Protein AF-0000000068388257 (afdb_homodimer)

Organism: Agrobacterium fabrum (strain C58 / ATCC 33970) (NCBI:txid176299)

InterPro domains:
  IPR000847 LysR, HTH, N-terminal domain [PF00126] (4-63)
  IPR000847 LysR, HTH, N-terminal domain [PR00039] (19-30)
  IPR000847 LysR, HTH, N-terminal domain [PR00039] (30-40)
  IPR000847 LysR, HTH, N-terminal domain [PR00039] (40-51)
  IPR000847 LysR, HTH, N-terminal domain [PS50931] (2-59)
  IPR005119 LysR, substrate-binding [PF03466] (89-275)
  IPR036388 Winged helix-like DNA-binding domain superfamily [G3DSA:1.10.10.10] (1-85)
  IPR036390 Winged helix DNA-binding domain superfamily [SSF46785] (3-82)
  IPR050176 LysR-type transcriptional regulator [PTHR30579] (1-276)

Nearest PDB structures (foldseek):
  7yhj-assembly2_D-2  TM=8.297E-01  e=7.506E-14  Escherichia coli
  7yhj-assembly1_C  TM=8.293E-01  e=6.221E-14  Escherichia coli
  3onm-assembly1_B  TM=8.425E-01  e=1.694E-13  Yersinia pseudotuberculosis IP 31758
  7yhj-assembly1_E  TM=8.072E-01  e=1.027E-13  Escherichia coli
  3onm-assembly1_A  TM=7.900E-01  e=5.843E-14  Yersinia pseudotuberculosis IP 31758

Foldseek 3Di:
DQDLVLLLLLLLCVLLFHLQLSQLLQVHGSVVNVVSVVVNCVVVVHRQWDDDVVTTDGDPVVVVCNVVSVVVQQVVLVVVPPDPDDAAEAEEEEEQQQCAPLVVSLVSLLCSLFHVRYHYHYHYHAQVVQVVCVVVPVHQKYKHKAQDDDDDFAFLDKWFKAKFAAPPADDDPPDAFAEQEADPPHPQVVQQVVQCVVVVGGHDHQHHDPGLVVSQVCRNVRSGMYIGTPRNNVPGDHCQVVRVHGGTDMITIGMDHDDPDPSSVSSVSSSSSSSSDPDD/DQDLVLLLLLQLCVLLFHLQLSQLLQVHGSVVNVVSVVVNCVVVVHRQWDDDVVTTDGDPVVVVCNVVSVVVQQVVLVVVPPDPDDAAEAEEEEEQQQCAPLVVSLVSLLCSLFHVRYHYHYHYHAQVVQVVCVVVPVHQKYKHKDQDDDDDFAFLDKWFKAKFAAPPADDDPPDAFAEQEADPPHPQVVQQVVQCVVVVGGHDHQHHDPGLVVSQVCRNVRSGMYIGTPRNNVPGDHCQVVRVHGGTDMITIGMDHDDPDPSSVSSVSSSSSSSSDPDD

Secondary structure (DSSP, 8-state):
---HHHHHHHHHHHHHT-HHHHHHHHTS-HHHHHHHHHHHHHHHTS--EEEETTEEEE-HHHHHHHHHHHHHHHHHHHHH--S-PPPPEEEEEEEHHHHGGGHHHHHHHHHHHS-TT-EEEEEEE-HHHHHHHHHTTS-SEEEEEE-S----SEEEEEE-EEEE--TT--PPTT--EEEEEE-TT-HHHHHHHHHHHHHT--EEEEEEESSHHHHHHHHHTT--EEEEEHHHHTTPPP-TTTTTPPPPPPEEEEEEE---SHHHHHHHHHHHHHHHS---/---HHHHHHHHHHHHHT-HHHHHHHHTS-HHHHHHHHHHHHHHHTS--EEEETTEEEE-HHHHHHHHHHHHHHHHHHHHH--S-PPPPEEEEEEEHHHHGGGHHHHHHHHHHHS-TT-EEEEEEE-HHHHHHHHHTTS-SEEEEEE-S----SEEEEEE-EEEE--TT--PPTT--EEEEEE-TT-HHHHHHHHHHHHHT--EEEEEEESSHHHHHHHHHTT--EEEEEHHHHTTPPP-TTTTTPPPPPPEEEEEEE---SHHHHHHHHHHHHHHHS---

Sequence (560 aa):
MIDLESVRLFILSVELGSLTRAAEAAGTVQPVVSQKLKMLEQRLGRRLIDRSPRHLRLTEDGQVFLPKARELLAKHEDALNFSDEPPLHFALAASDHAIGSRLSAAIRAMRASLPANAVIDVTLGFSRQVKESFASGLADAAIIRRNGGGSDGEVLRTDRLGWRVAPDWRPRANSAVPLVSLGPGCGVRDIAISELGKAGVVWRDAFTAGSCSALLEGVHAGAGIAALGDISARGLPDRGAELGLPPLPPSDIVLLSRARTPSHASAIRALVAAVSGAGDMIDLESVRLFILSVELGSLTRAAEAAGTVQPVVSQKLKMLEQRLGRRLIDRSPRHLRLTEDGQVFLPKARELLAKHEDALNFSDEPPLHFALAASDHAIGSRLSAAIRAMRASLPANAVIDVTLGFSRQVKESFASGLADAAIIRRNGGGSDGEVLRTDRLGWRVAPDWRPRANSAVPLVSLGPGCGVRDIAISELGKAGVVWRDAFTAGSCSALLEGVHAGAGIAALGDISARGLPDRGAELGLPPLPPSDIVLLSRARTPSHASAIRALVAAVSGAGD

pLDDT: mean 88.06, std 9.91, range [41.78, 98.44]

Radius of gyration: 25.5 Å; Cα contacts (8 Å, |Δi|>4): 1156; chains: 2; bounding box: 53×80×62 Å

Solvent-accessible surface area (backbone atoms only — not comparable to full-atom values): 28982 Å² total; per-residue (Å²): 131,85,56,64,66,34,46,49,48,50,52,38,20,60,69,60,45,27,56,56,41,24,10,49,22,67,73,53,50,41,70,59,48,54,48,36,43,50,51,48,24,60,74,67,72,43,63,38,66,42,78,47,100,86,47,64,37,69,30,76,55,20,60,62,42,48,64,51,45,54,49,50,53,39,50,53,45,53,67,64,52,76,61,93,62,72,60,53,74,44,29,39,24,26,7,41,72,41,40,39,73,34,46,35,45,23,49,31,32,24,55,70,46,35,64,75,62,30,27,42,35,40,40,68,42,44,35,69,57,25,51,47,37,35,74,71,64,69,25,42,28,23,36,25,54,42,82,64,86,79,77,79,56,45,78,51,44,79,38,51,36,29,34,30,51,24,91,85,57,72,84,63,81,96,48,60,44,35,32,31,32,56,51,94,85,32,66,61,45,51,50,49,53,49,42,31,52,77,68,66,50,59,64,40,73,22,30,33,18,67,41,57,70,53,34,50,32,39,23,66,44,53,53,28,37,26,70,38,27,60,54,47,36,79,75,54,58,68,43,26,71,85,69,70,45,68,83,54,70,64,29,34,29,28,36,39,74,60,64,86,43,72,56,45,41,29,22,50,32,15,31,47,40,37,59,44,47,81,73,132,133,85,56,65,66,35,46,50,48,50,51,38,20,60,70,62,43,27,57,58,41,24,11,49,22,69,73,52,50,41,70,58,46,52,49,37,42,50,52,48,23,60,75,68,72,43,63,37,65,41,77,47,100,86,47,64,37,70,30,75,56,20,60,62,42,48,64,51,46,54,48,51,53,40,50,52,47,53,66,65,53,76,61,92,63,74,61,53,74,45,30,38,25,26,7,41,74,42,39,40,73,35,45,33,44,23,50,30,30,24,55,69,47,35,62,73,63,29,26,42,34,40,41,69,41,43,35,69,56,25,51,49,37,36,74,71,63,72,24,44,30,25,36,25,54,42,82,62,88,80,77,80,56,45,77,50,44,79,37,52,34,29,34,30,50,23,91,85,58,72,84,62,83,97,49,61,43,35,31,30,32,54,52,92,84,32,64,61,45,51,51,49,53,51,42,31,54,78,69,68,49,58,64,39,72,22,30,32,18,67,41,59,70,53,33,49,31,38,23,64,45,54,52,29,37,26,70,38,28,59,53,46,36,80,77,53,57,68,44,24,72,84,69,70,44,68,82,53,69,64,29,34,28,29,37,41,75,59,64,86,43,71,56,45,40,29,22,49,33,15,31,49,37,37,60,42,48,81,73,131

Structure (mmCI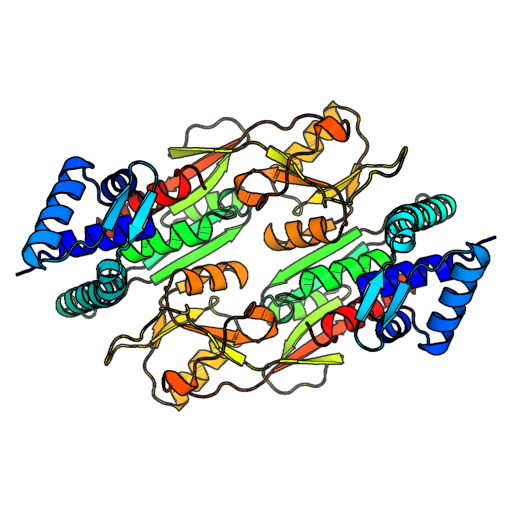F, N/CA/C/O backbone):
data_AF-0000000068388257-model_v1
#
loop_
_entity.id
_entity.type
_entity.pdbx_description
1 polymer 'HTH-type transcriptional regulator TtuA'
#
loop_
_atom_site.group_PDB
_atom_site.id
_atom_site.type_symbol
_atom_site.label_atom_id
_atom_site.label_alt_id
_atom_site.label_comp_id
_atom_site.label_asym_id
_atom_site.label_entity_id
_atom_site.label_seq_id
_atom_site.pdbx_PDB_ins_code
_atom_site.Cartn_x
_atom_site.Cartn_y
_atom_site.Cartn_z
_atom_site.occupancy
_atom_site.B_iso_or_equiv
_atom_site.auth_seq_id
_atom_site.auth_comp_id
_atom_site.auth_asym_id
_atom_site.auth_atom_id
_atom_site.pdbx_PDB_model_num
ATOM 1 N N . MET A 1 1 ? -2.934 44.312 5.086 1 72.25 1 MET A N 1
ATOM 2 C CA . MET A 1 1 ? -2.209 43.125 5.516 1 72.25 1 MET A CA 1
ATOM 3 C C . MET A 1 1 ? -3.088 41.906 5.406 1 72.25 1 MET A C 1
ATOM 5 O O . MET A 1 1 ? -4.309 41.969 5.547 1 72.25 1 MET A O 1
ATOM 9 N N . ILE A 1 2 ? -2.492 40.812 4.98 1 75.44 2 ILE A N 1
ATOM 10 C CA . ILE A 1 2 ? -3.357 39.656 4.809 1 75.44 2 ILE A CA 1
ATOM 11 C C . ILE A 1 2 ? -3.516 38.938 6.141 1 75.44 2 ILE A C 1
ATOM 13 O O . ILE A 1 2 ? -2.615 38.969 6.98 1 75.44 2 ILE A O 1
ATOM 17 N N . ASP A 1 3 ? -4.754 38.469 6.395 1 84.94 3 ASP A N 1
ATOM 18 C CA . ASP A 1 3 ? -5.137 37.688 7.57 1 84.94 3 ASP A CA 1
ATOM 19 C C . ASP A 1 3 ? -4.695 36.25 7.43 1 84.94 3 ASP A C 1
ATOM 21 O O . ASP A 1 3 ? -5.082 35.562 6.477 1 84.94 3 ASP A O 1
ATOM 25 N N . LEU A 1 4 ? -3.932 35.812 8.453 1 85.38 4 LEU A N 1
ATOM 26 C CA . LEU A 1 4 ? -3.352 34.469 8.359 1 85.38 4 LEU A CA 1
ATOM 27 C C . LEU A 1 4 ? -4.434 33.406 8.43 1 85.38 4 LEU A C 1
ATOM 29 O O . LEU A 1 4 ? -4.285 32.312 7.859 1 85.38 4 LEU A O 1
ATOM 33 N N . GLU A 1 5 ? -5.43 33.688 9.148 1 87 5 GLU A N 1
ATOM 34 C CA . GLU A 1 5 ? -6.551 32.75 9.18 1 87 5 GLU A CA 1
ATOM 35 C C . GLU A 1 5 ? -7.152 32.562 7.793 1 87 5 GLU A C 1
ATOM 37 O O . GLU A 1 5 ? -7.547 31.453 7.434 1 87 5 GLU A O 1
ATOM 42 N N . SER A 1 6 ? -7.238 33.656 7.055 1 91.06 6 SER A N 1
ATOM 43 C CA . SER A 1 6 ? -7.727 33.562 5.684 1 91.06 6 SER A CA 1
ATOM 44 C C . SER A 1 6 ? -6.793 32.688 4.828 1 91.06 6 SER A C 1
ATOM 46 O O . SER A 1 6 ? -7.246 31.953 3.961 1 91.06 6 SER A O 1
ATOM 48 N N . VAL A 1 7 ? -5.559 32.844 5.105 1 89.5 7 VAL A N 1
ATOM 49 C CA . VAL A 1 7 ? -4.555 32.062 4.391 1 89.5 7 VAL A CA 1
ATOM 50 C C . VAL A 1 7 ? -4.715 30.578 4.727 1 89.5 7 VAL A C 1
ATOM 52 O O . VAL A 1 7 ? -4.68 29.719 3.836 1 89.5 7 VAL A O 1
ATOM 55 N N . ARG A 1 8 ? -4.883 30.297 5.957 1 87.56 8 ARG A N 1
ATOM 56 C CA . ARG A 1 8 ? -5.113 28.938 6.402 1 87.56 8 ARG A CA 1
ATOM 57 C C . ARG A 1 8 ? -6.371 28.359 5.766 1 87.56 8 ARG A C 1
ATOM 59 O O . ARG A 1 8 ? -6.367 27.219 5.297 1 87.56 8 ARG A O 1
ATOM 66 N N . LEU A 1 9 ? -7.402 29.094 5.754 1 90.12 9 LEU A N 1
ATOM 67 C CA . LEU A 1 9 ? -8.664 28.656 5.172 1 90.12 9 LEU A CA 1
ATOM 68 C C . LEU A 1 9 ? -8.523 28.438 3.67 1 90.12 9 LEU A C 1
ATOM 70 O O . LEU A 1 9 ? -9.125 27.516 3.115 1 90.12 9 LEU A O 1
ATOM 74 N N . PHE A 1 10 ? -7.773 29.188 3.018 1 91.75 10 PHE A N 1
ATOM 75 C CA . PHE A 1 10 ? -7.469 29 1.605 1 91.75 10 PHE A CA 1
ATOM 76 C C . PHE A 1 10 ? -6.801 27.656 1.371 1 91.75 10 PHE A C 1
ATOM 78 O O . PHE A 1 10 ? -7.262 26.859 0.544 1 91.75 10 PHE A O 1
ATOM 85 N N . ILE A 1 11 ? -5.82 27.375 2.172 1 85.88 11 ILE A N 1
ATOM 86 C CA . ILE A 1 11 ? -5.086 26.125 2.029 1 85.88 11 ILE A CA 1
ATOM 87 C C . ILE A 1 11 ? -6.023 24.953 2.293 1 85.88 11 ILE A C 1
ATOM 89 O O . ILE A 1 11 ? -6.055 23.984 1.518 1 85.88 11 ILE A O 1
ATOM 93 N N . LEU A 1 12 ? -6.777 25 3.361 1 86.12 12 LEU A N 1
ATOM 94 C CA . LEU A 1 12 ? -7.711 23.938 3.717 1 86.12 12 LEU A CA 1
ATOM 95 C C . LEU A 1 12 ? -8.734 23.719 2.605 1 86.12 12 LEU A C 1
ATOM 97 O O . LEU A 1 12 ? -9.078 22.578 2.289 1 86.12 12 LEU A O 1
ATOM 101 N N . SER A 1 13 ? -9.227 24.797 2.07 1 88 13 SER A N 1
ATOM 102 C CA . SER A 1 13 ? -10.195 24.703 0.989 1 88 13 SER A CA 1
ATOM 103 C C . SER A 1 13 ? -9.617 23.984 -0.223 1 88 13 SER A C 1
ATOM 105 O O . SER A 1 13 ? -10.289 23.172 -0.853 1 88 13 SER A O 1
ATOM 107 N N . VAL A 1 14 ? -8.438 24.25 -0.535 1 84.31 14 VAL A N 1
ATOM 108 C CA . VAL A 1 14 ? -7.762 23.641 -1.675 1 84.31 14 VAL A CA 1
ATOM 109 C C . VAL A 1 14 ? -7.52 22.156 -1.4 1 84.31 14 VAL A C 1
ATOM 111 O O . VAL A 1 14 ? -7.816 21.297 -2.242 1 84.31 14 VAL A O 1
ATOM 114 N N . GLU A 1 15 ? -7.027 21.906 -0.274 1 78.25 15 GLU A N 1
ATOM 115 C CA . GLU A 1 15 ? -6.668 20.547 0.076 1 78.25 15 GLU A CA 1
ATOM 116 C C . GLU A 1 15 ? -7.902 19.641 0.109 1 78.25 15 GLU A C 1
ATOM 118 O O . GLU A 1 15 ? -7.836 18.469 -0.284 1 78.25 15 GLU A O 1
ATOM 123 N N . LEU A 1 16 ? -8.992 20.25 0.536 1 79.25 16 LEU A N 1
ATOM 124 C CA . LEU A 1 16 ? -10.203 19.453 0.707 1 79.25 16 LEU A CA 1
ATOM 125 C C . LEU A 1 16 ? -11.117 19.594 -0.506 1 79.25 16 LEU A C 1
ATOM 127 O O . LEU A 1 16 ? -12.102 18.859 -0.633 1 79.25 16 LEU A O 1
ATOM 131 N N . GLY A 1 17 ? -10.773 20.5 -1.354 1 81.25 17 GLY A N 1
ATOM 132 C CA . GLY A 1 17 ? -11.5 20.703 -2.598 1 81.25 17 GLY A CA 1
ATOM 133 C C . GLY A 1 17 ? -12.914 21.219 -2.389 1 81.25 17 GLY A C 1
ATOM 134 O O . GLY A 1 17 ? -13.781 21.031 -3.244 1 81.25 17 GLY A O 1
ATOM 135 N N . SER A 1 18 ? -13.234 21.734 -1.207 1 85.62 18 SER A N 1
ATOM 136 C CA . SER A 1 18 ? -14.586 22.156 -0.843 1 85.62 18 SER A CA 1
ATOM 137 C C . SER A 1 18 ? -14.562 23.219 0.251 1 85.62 18 SER A C 1
ATOM 139 O O . SER A 1 18 ? -13.883 23.047 1.266 1 85.62 18 SER A O 1
ATOM 141 N N . LEU A 1 19 ? -15.352 24.344 -0.009 1 88.5 19 LEU A N 1
ATOM 142 C CA . LEU A 1 19 ? -15.453 25.375 1.021 1 88.5 19 LEU A CA 1
ATOM 143 C C . LEU A 1 19 ? -16.203 24.859 2.236 1 88.5 19 LEU A C 1
ATOM 145 O O . LEU A 1 19 ? -15.891 25.203 3.373 1 88.5 19 LEU A O 1
ATOM 149 N N . THR A 1 20 ? -17.141 24.016 1.947 1 85.62 20 THR A N 1
ATOM 150 C CA . THR A 1 20 ? -17.938 23.438 3.027 1 85.62 20 THR A CA 1
ATOM 151 C C . THR A 1 20 ? -17.094 22.531 3.902 1 85.62 20 THR A C 1
ATOM 153 O O . THR A 1 20 ? -17.125 22.625 5.129 1 85.62 20 THR A O 1
ATOM 156 N N . ARG A 1 21 ? -16.344 21.797 3.312 1 83.25 21 ARG A N 1
ATOM 157 C CA . ARG A 1 21 ? -15.484 20.891 4.062 1 83.25 21 ARG A CA 1
ATOM 158 C C . ARG A 1 21 ? -14.391 21.641 4.797 1 83.25 21 ARG A C 1
ATOM 160 O O . ARG A 1 21 ? -14 21.266 5.906 1 83.25 21 ARG A O 1
ATOM 167 N N . ALA A 1 22 ? -13.891 22.609 4.148 1 86.19 22 ALA A N 1
ATOM 168 C CA . ALA A 1 22 ? -12.906 23.469 4.812 1 86.19 22 ALA A CA 1
ATOM 169 C C . ALA A 1 22 ? -13.5 24.109 6.066 1 86.19 22 ALA A C 1
ATOM 171 O O . ALA A 1 22 ? -12.828 24.203 7.098 1 86.19 22 ALA A O 1
ATOM 172 N N . ALA A 1 23 ? -14.703 24.547 5.98 1 88.69 23 ALA A N 1
ATOM 173 C CA . ALA A 1 23 ? -15.383 25.141 7.125 1 88.69 23 ALA A CA 1
ATOM 174 C C . ALA A 1 23 ? -15.523 24.141 8.266 1 88.69 23 ALA A C 1
ATOM 176 O O . ALA A 1 23 ? -15.219 24.453 9.422 1 88.69 23 ALA A O 1
ATOM 177 N N . GLU A 1 24 ? -15.906 22.984 7.879 1 81.62 24 GLU A N 1
ATOM 178 C CA . GLU A 1 24 ? -16.031 21.922 8.867 1 81.62 24 GLU A CA 1
ATOM 179 C C . GLU A 1 24 ? -14.695 21.641 9.555 1 81.62 24 GLU A C 1
ATOM 181 O O . GLU A 1 24 ? -14.625 21.578 10.781 1 81.62 24 GLU A O 1
ATOM 186 N N . ALA A 1 25 ? -13.727 21.594 8.758 1 79.44 25 ALA A N 1
ATOM 187 C CA . ALA A 1 25 ? -12.391 21.297 9.273 1 79.44 25 ALA A CA 1
ATOM 188 C C . ALA A 1 25 ? -11.898 22.422 10.18 1 79.44 25 ALA A C 1
ATOM 190 O O . ALA A 1 25 ? -11.188 22.172 11.164 1 79.44 25 ALA A O 1
ATOM 191 N N . ALA A 1 26 ? -12.281 23.594 9.867 1 83.62 26 ALA A N 1
ATOM 192 C CA . ALA A 1 26 ? -11.82 24.766 10.609 1 83.62 26 ALA A CA 1
ATOM 193 C C . ALA A 1 26 ? -12.75 25.062 11.781 1 83.62 26 ALA A C 1
ATOM 195 O O . ALA A 1 26 ? -12.508 26 12.547 1 83.62 26 ALA A O 1
ATOM 196 N N . GLY A 1 27 ? -13.742 24.281 11.906 1 80.5 27 GLY A N 1
ATOM 197 C CA . GLY A 1 27 ? -14.68 24.5 12.992 1 80.5 27 GLY A CA 1
ATOM 198 C C . GLY A 1 27 ? -15.531 25.734 12.805 1 80.5 27 GLY A C 1
ATOM 199 O O . GLY A 1 27 ? -15.805 26.469 13.766 1 80.5 27 GLY A O 1
ATOM 200 N N . THR A 1 28 ? -15.836 26.062 11.609 1 88.81 28 THR A N 1
ATOM 201 C CA . THR A 1 28 ? -16.672 27.219 11.273 1 88.81 28 THR A CA 1
ATOM 202 C C . THR A 1 28 ? -17.672 26.859 10.188 1 88.81 28 THR A C 1
ATOM 204 O O . THR A 1 28 ? -18 25.688 9.992 1 88.81 28 THR A O 1
ATOM 207 N N . VAL A 1 29 ? -18.422 27.859 9.609 1 90.19 29 VAL A N 1
ATOM 208 C CA . VAL A 1 29 ? -19.453 27.609 8.609 1 90.19 29 VAL A CA 1
ATOM 209 C C . VAL A 1 29 ? -19.016 28.188 7.266 1 90.19 29 VAL A C 1
ATOM 211 O O . VAL A 1 29 ? -18.172 29.094 7.215 1 90.19 29 VAL A O 1
ATOM 214 N N . GLN A 1 30 ? -19.594 27.625 6.242 1 91 30 GLN A N 1
ATOM 215 C CA . GLN A 1 30 ? -19.172 27.891 4.867 1 91 30 GLN A CA 1
ATOM 216 C C . GLN A 1 30 ? -19.25 29.375 4.539 1 91 30 GLN A C 1
ATOM 218 O O . GLN A 1 30 ? -18.328 29.922 3.922 1 91 30 GLN A O 1
ATOM 223 N N . PRO A 1 31 ? -20.234 30.156 5.012 1 92.31 31 PRO A N 1
ATOM 224 C CA . PRO A 1 31 ? -20.266 31.578 4.668 1 92.31 31 PRO A CA 1
ATOM 225 C C . PRO A 1 31 ? -19.062 32.344 5.238 1 92.31 31 PRO A C 1
ATOM 227 O O . PRO A 1 31 ? -18.578 33.281 4.609 1 92.31 31 PRO A O 1
ATOM 230 N N . VAL A 1 32 ? -18.656 31.922 6.375 1 91.38 32 VAL A N 1
ATOM 231 C CA . VAL A 1 32 ? -17.5 32.562 7.004 1 91.38 32 VAL A CA 1
ATOM 232 C C . VAL A 1 32 ? -16.25 32.312 6.176 1 91.38 32 VAL A C 1
ATOM 234 O O . VAL A 1 32 ? -15.477 33.219 5.91 1 91.38 32 VAL A O 1
ATOM 237 N N . VAL A 1 33 ? -16.094 31.062 5.719 1 92.62 33 VAL A N 1
ATOM 238 C CA . VAL A 1 33 ? -14.938 30.703 4.887 1 92.62 33 VAL A CA 1
ATOM 239 C C . VAL A 1 33 ? -14.992 31.484 3.578 1 92.62 33 VAL A C 1
ATOM 241 O O . VAL A 1 33 ? -13.984 32.062 3.139 1 92.62 33 VAL A O 1
ATOM 244 N N . SER A 1 34 ? -16.141 31.484 2.975 1 93.12 34 SER A N 1
ATOM 245 C CA . SER A 1 34 ? -16.328 32.188 1.714 1 93.12 34 SER A CA 1
ATOM 246 C C . SER A 1 34 ? -15.984 33.688 1.852 1 93.12 34 SER A C 1
ATOM 248 O O . SER A 1 34 ? -15.289 34.25 0.999 1 93.12 34 SER A O 1
ATOM 250 N N . GLN A 1 35 ? -16.422 34.25 2.887 1 93.5 35 GLN A N 1
ATOM 251 C CA . GLN A 1 35 ? -16.172 35.688 3.129 1 93.5 35 GLN A CA 1
ATOM 252 C C . GLN A 1 35 ? -14.68 35.938 3.342 1 93.5 35 GLN A C 1
ATOM 254 O O . GLN A 1 35 ? -14.133 36.906 2.801 1 93.5 35 GLN A O 1
ATOM 259 N N . LYS A 1 36 ? -14.086 35.156 4.121 1 93.44 36 LYS A N 1
ATOM 260 C CA . LYS A 1 36 ? -12.656 35.281 4.402 1 93.44 36 LYS A CA 1
ATOM 261 C C . LYS A 1 36 ? -11.828 35.156 3.131 1 93.44 36 LYS A C 1
ATOM 263 O O . LYS A 1 36 ? -10.852 35.875 2.936 1 93.44 36 LYS A O 1
ATOM 268 N N . LEU A 1 37 ? -12.234 34.25 2.32 1 93.5 37 LEU A N 1
ATOM 269 C CA . LEU A 1 37 ? -11.523 34.031 1.064 1 93.5 37 LEU A CA 1
ATOM 270 C C . LEU A 1 37 ? -11.711 35.219 0.127 1 93.5 37 LEU A C 1
ATOM 272 O O . LEU A 1 37 ? -10.773 35.625 -0.563 1 93.5 37 LEU A O 1
ATOM 276 N N . LYS A 1 38 ? -12.891 35.688 0.094 1 93.12 38 LYS A N 1
ATOM 277 C CA . LYS A 1 38 ? -13.156 36.875 -0.711 1 93.12 38 LYS A CA 1
ATOM 278 C C . LYS A 1 38 ? -12.305 38.062 -0.252 1 93.12 38 LYS A C 1
ATOM 280 O O . LYS A 1 38 ? -11.75 38.781 -1.076 1 93.12 38 LYS A O 1
ATOM 285 N N . MET A 1 39 ? -12.281 38.25 0.975 1 92.31 39 MET A N 1
ATOM 286 C CA . MET A 1 39 ? -11.477 39.312 1.537 1 92.31 39 MET A CA 1
ATOM 287 C C . MET A 1 39 ? -10 39.125 1.212 1 92.31 39 MET A C 1
ATOM 289 O O . MET A 1 39 ? -9.297 40.094 0.908 1 92.31 39 MET A O 1
ATOM 293 N N . LEU A 1 40 ? -9.547 37.875 1.294 1 93.88 40 LEU A N 1
ATOM 294 C CA . LEU A 1 40 ? -8.164 37.562 0.947 1 93.88 40 LEU A CA 1
ATOM 295 C C . LEU A 1 40 ? -7.875 37.938 -0.504 1 93.88 40 LEU A C 1
ATOM 297 O O . LEU A 1 40 ? -6.867 38.594 -0.795 1 93.88 40 LEU A O 1
ATOM 301 N N . GLU A 1 41 ? -8.781 37.562 -1.366 1 94.44 41 GLU A N 1
ATOM 302 C CA . GLU A 1 41 ? -8.625 37.844 -2.787 1 94.44 41 GLU A CA 1
ATOM 303 C C . GLU A 1 41 ? -8.656 39.344 -3.049 1 94.44 41 GLU A C 1
ATOM 305 O O . GLU A 1 41 ? -7.891 39.844 -3.867 1 94.44 41 GLU A O 1
ATOM 310 N N . GLN A 1 42 ? -9.508 40.062 -2.379 1 93 42 GLN A N 1
ATOM 311 C CA . GLN A 1 42 ? -9.609 41.5 -2.508 1 93 42 GLN A CA 1
ATOM 312 C C . GLN A 1 42 ? -8.312 42.188 -2.082 1 93 42 GLN A C 1
ATOM 314 O O . GLN A 1 42 ? -7.828 43.094 -2.758 1 93 42 GLN A O 1
ATOM 319 N N . ARG A 1 43 ? -7.781 41.75 -1.047 1 91.19 43 ARG A N 1
ATOM 320 C CA . ARG A 1 43 ? -6.547 42.344 -0.535 1 91.19 43 ARG A CA 1
ATOM 321 C C . ARG A 1 43 ? -5.383 42.062 -1.482 1 91.19 43 ARG A C 1
ATOM 323 O O . ARG A 1 43 ? -4.5 42.906 -1.643 1 91.19 43 ARG A O 1
ATOM 330 N N . LEU A 1 44 ? -5.434 40.875 -2.043 1 92.31 44 LEU A N 1
ATOM 331 C CA . LEU A 1 44 ? -4.367 40.5 -2.959 1 92.31 44 LEU A CA 1
ATOM 332 C C . LEU A 1 44 ? -4.594 41.094 -4.344 1 92.31 44 LEU A C 1
ATOM 334 O O . LEU A 1 44 ? -3.666 41.156 -5.152 1 92.31 44 LEU A O 1
ATOM 338 N N . GLY A 1 45 ? -5.789 41.5 -4.617 1 93.31 45 GLY A N 1
ATOM 339 C CA . GLY A 1 45 ? -6.16 42 -5.93 1 93.31 45 GLY A CA 1
ATOM 340 C C . GLY A 1 45 ? -6.176 40.938 -7 1 93.31 45 GLY A C 1
ATOM 341 O O . GLY A 1 45 ? -5.945 41.219 -8.18 1 93.31 45 GLY A O 1
ATOM 342 N N . ARG A 1 46 ? -6.254 39.719 -6.52 1 93.56 46 ARG A N 1
ATOM 343 C CA . ARG A 1 46 ? -6.242 38.562 -7.41 1 93.56 46 ARG A CA 1
ATOM 344 C C . ARG A 1 46 ? -7.305 37.531 -7.008 1 93.56 46 ARG A C 1
ATOM 346 O O . ARG A 1 46 ? -7.605 37.375 -5.824 1 93.56 46 ARG A O 1
ATOM 353 N N . ARG A 1 47 ? -7.852 36.906 -7.973 1 93.38 47 ARG A N 1
ATOM 354 C CA . ARG A 1 47 ? -8.695 35.75 -7.699 1 93.38 47 ARG A CA 1
ATOM 355 C C . ARG A 1 47 ? -7.855 34.469 -7.539 1 93.38 47 ARG A C 1
ATOM 357 O O . ARG A 1 47 ? -6.977 34.219 -8.359 1 93.38 47 ARG A O 1
ATOM 364 N N . LEU A 1 48 ? -8.086 33.812 -6.422 1 94.44 48 LEU A N 1
ATOM 365 C CA . LEU A 1 48 ? -7.273 32.625 -6.133 1 94.44 48 LEU A CA 1
ATOM 366 C C . LEU A 1 48 ? -8.016 31.344 -6.492 1 94.44 48 LEU A C 1
ATOM 368 O O . LEU A 1 48 ? -7.398 30.344 -6.863 1 94.44 48 LEU A O 1
ATOM 372 N N . ILE A 1 49 ? -9.336 31.375 -6.352 1 92.88 49 ILE A N 1
ATOM 373 C CA . ILE A 1 49 ? -10.164 30.188 -6.562 1 92.88 49 ILE A CA 1
ATOM 374 C C . ILE A 1 49 ? -11.266 30.5 -7.566 1 92.88 49 ILE A C 1
ATOM 376 O O . ILE A 1 49 ? -11.859 31.578 -7.531 1 92.88 49 ILE A O 1
ATOM 380 N N . ASP A 1 50 ? -11.32 29.562 -8.562 1 87.31 50 ASP A N 1
ATOM 381 C CA . ASP A 1 50 ? -12.477 29.594 -9.453 1 87.31 50 ASP A CA 1
ATOM 382 C C . ASP A 1 50 ? -13.609 28.719 -8.914 1 87.31 50 ASP A C 1
ATOM 384 O O . ASP A 1 50 ? -13.422 27.531 -8.68 1 87.31 50 ASP A O 1
ATOM 388 N N . ARG A 1 51 ? -14.617 29.375 -8.516 1 70.19 51 ARG A N 1
ATOM 389 C CA . ARG A 1 51 ? -15.719 28.688 -7.848 1 70.19 51 ARG A CA 1
ATOM 390 C C . ARG A 1 51 ? -16.781 28.266 -8.852 1 70.19 51 ARG A C 1
ATOM 392 O O . ARG A 1 51 ? -17.484 29.094 -9.43 1 70.19 51 ARG A O 1
ATOM 399 N N . SER A 1 52 ? -16.406 27.375 -9.641 1 62.19 52 SER A N 1
ATOM 400 C CA . SER A 1 52 ? -17.578 26.812 -10.32 1 62.19 52 SER A CA 1
ATOM 401 C C . SER A 1 52 ? -18.375 25.891 -9.406 1 62.19 52 SER A C 1
ATOM 403 O O . SER A 1 52 ? -17.828 25.344 -8.438 1 62.19 52 SER A O 1
ATOM 405 N N . PRO A 1 53 ? -19.812 25.953 -9.391 1 55.53 53 PRO A N 1
ATOM 406 C CA . PRO A 1 53 ? -20.688 25.172 -8.5 1 55.53 53 PRO A CA 1
ATOM 407 C C . PRO A 1 53 ? -20.172 23.75 -8.281 1 55.53 53 PRO A C 1
ATOM 409 O O . PRO A 1 53 ? -20.406 23.156 -7.227 1 55.53 53 PRO A O 1
ATOM 412 N N . ARG A 1 54 ? -19.438 23.234 -9.227 1 56.22 54 ARG A N 1
ATOM 413 C CA . ARG A 1 54 ? -19.203 21.797 -9.148 1 56.22 54 ARG A CA 1
ATOM 414 C C . ARG A 1 54 ? -17.797 21.5 -8.633 1 56.22 54 ARG A C 1
ATOM 416 O O . ARG A 1 54 ? -17.547 20.438 -8.062 1 56.22 54 ARG A O 1
ATOM 423 N N . HIS A 1 55 ? -16.906 22.422 -8.812 1 68.81 55 HIS A N 1
ATOM 424 C CA . HIS A 1 55 ? -15.531 22.062 -8.453 1 68.81 55 HIS A CA 1
ATOM 425 C C . HIS A 1 55 ? -14.734 23.297 -8.055 1 68.81 55 HIS A C 1
ATOM 427 O O . HIS A 1 55 ? -14.898 24.375 -8.648 1 68.81 55 HIS A O 1
ATOM 433 N N . LEU A 1 56 ? -14.055 23.203 -6.781 1 82.88 56 LEU A N 1
ATOM 434 C CA . LEU A 1 56 ? -13.094 24.234 -6.383 1 82.88 56 LEU A CA 1
ATOM 435 C C . LEU A 1 56 ? -11.789 24.078 -7.152 1 82.88 56 LEU A C 1
ATOM 437 O O . LEU A 1 56 ? -11.133 23.031 -7.066 1 82.88 56 LEU A O 1
ATOM 441 N N . ARG A 1 57 ? -11.508 25.031 -8.102 1 84.75 57 ARG A N 1
ATOM 442 C CA . ARG A 1 57 ? -10.281 25.016 -8.883 1 84.75 57 ARG A CA 1
ATOM 443 C C . ARG A 1 57 ? -9.445 26.266 -8.609 1 84.75 57 ARG A C 1
ATOM 445 O O . ARG A 1 57 ? -9.984 27.359 -8.484 1 84.75 57 ARG A O 1
ATOM 452 N N . LEU A 1 58 ? -8.125 25.938 -8.539 1 89.56 58 LEU A N 1
ATOM 453 C CA . LEU A 1 58 ? -7.219 27.078 -8.375 1 89.56 58 LEU A CA 1
ATOM 454 C C . LEU A 1 58 ? -7.113 27.875 -9.672 1 89.56 58 LEU A C 1
ATOM 456 O O . LEU A 1 58 ? -7.062 27.297 -10.758 1 89.56 58 LEU A O 1
ATOM 460 N N . THR A 1 59 ? -7.094 29.188 -9.609 1 91.56 59 THR A N 1
ATOM 461 C CA . THR A 1 59 ? -6.68 30.047 -10.719 1 91.56 59 THR A CA 1
ATOM 462 C C . THR A 1 59 ? -5.168 30 -10.898 1 91.56 59 THR A C 1
ATOM 464 O O . THR A 1 59 ? -4.465 29.328 -10.133 1 91.56 59 THR A O 1
ATOM 467 N N . GLU A 1 60 ? -4.742 30.609 -11.953 1 91.31 60 GLU A N 1
ATOM 468 C CA . GLU A 1 60 ? -3.297 30.734 -12.141 1 91.31 60 GLU A CA 1
ATOM 469 C C . GLU A 1 60 ? -2.643 31.406 -10.938 1 91.31 60 GLU A C 1
ATOM 471 O O . GLU A 1 60 ? -1.589 30.984 -10.469 1 91.31 60 GLU A O 1
ATOM 476 N N . ASP A 1 61 ? -3.303 32.438 -10.516 1 92.31 61 ASP A N 1
ATOM 477 C CA . ASP A 1 61 ? -2.795 33.125 -9.344 1 92.31 61 ASP A CA 1
ATOM 478 C C . ASP A 1 61 ? -2.863 32.25 -8.102 1 92.31 61 ASP A C 1
ATOM 480 O O . ASP A 1 61 ? -1.988 32.312 -7.234 1 92.31 61 ASP A O 1
ATOM 484 N N . GLY A 1 62 ? -3.939 31.5 -8.023 1 92.44 62 GLY A N 1
ATOM 485 C CA . GLY A 1 62 ? -4.055 30.562 -6.914 1 92.44 62 GLY A CA 1
ATOM 486 C C . GLY A 1 62 ? -2.932 29.547 -6.871 1 92.44 62 GLY A C 1
ATOM 487 O O . GLY A 1 62 ? -2.414 29.234 -5.797 1 92.44 62 GLY A O 1
ATOM 488 N N . GLN A 1 63 ? -2.523 29.141 -8.016 1 88.88 63 GLN A N 1
ATOM 489 C CA . GLN A 1 63 ? -1.432 28.172 -8.133 1 88.88 63 GLN A CA 1
ATOM 490 C C . GLN A 1 63 ? -0.113 28.781 -7.652 1 88.88 63 GLN A C 1
ATOM 492 O O . GLN A 1 63 ? 0.705 28.094 -7.039 1 88.88 63 GLN A O 1
ATOM 497 N N . VAL A 1 64 ? 0.036 30 -7.914 1 87.44 64 VAL A N 1
ATOM 498 C CA . VAL A 1 64 ? 1.249 30.719 -7.523 1 87.44 64 VAL A CA 1
ATOM 499 C C . VAL A 1 64 ? 1.215 31.016 -6.027 1 87.44 64 VAL A C 1
ATOM 501 O O . VAL A 1 64 ? 2.24 30.922 -5.348 1 87.44 64 VAL A O 1
ATOM 504 N N . PHE A 1 65 ? 0.057 31.312 -5.523 1 89.88 65 PHE A N 1
ATOM 505 C CA . PHE A 1 65 ? -0.081 31.766 -4.145 1 89.88 65 PHE A CA 1
ATOM 506 C C . PHE A 1 65 ? 0.005 30.578 -3.184 1 89.88 65 PHE A C 1
ATOM 508 O O . PHE A 1 65 ? 0.48 30.719 -2.055 1 89.88 65 PHE A O 1
ATOM 515 N N . LEU A 1 66 ? -0.421 29.438 -3.619 1 87.62 66 LEU A N 1
ATOM 516 C CA . LEU A 1 66 ? -0.566 28.297 -2.719 1 87.62 66 LEU A CA 1
ATOM 517 C C . LEU A 1 66 ? 0.763 27.969 -2.051 1 87.62 66 LEU A C 1
ATOM 519 O O . LEU A 1 66 ? 0.846 27.906 -0.822 1 87.62 66 LEU A O 1
ATOM 523 N N . PRO A 1 67 ? 1.858 27.828 -2.793 1 78.94 67 PRO A N 1
ATOM 524 C CA . PRO A 1 67 ? 3.127 27.547 -2.117 1 78.94 67 PRO A CA 1
ATOM 525 C C . PRO A 1 67 ? 3.57 28.688 -1.199 1 78.94 67 PRO A C 1
ATOM 527 O O . PRO A 1 67 ? 4.16 28.438 -0.144 1 78.94 67 PRO A O 1
ATOM 530 N N . LYS A 1 68 ? 3.295 29.844 -1.533 1 83.25 68 LYS A N 1
ATOM 531 C CA . LYS A 1 68 ? 3.645 30.984 -0.71 1 83.25 68 LYS A CA 1
ATOM 532 C C . LYS A 1 68 ? 2.82 31.016 0.575 1 83.25 68 LYS A C 1
ATOM 534 O O . LYS A 1 68 ? 3.33 31.391 1.636 1 83.25 68 LYS A O 1
ATOM 539 N N . ALA A 1 69 ? 1.567 30.734 0.379 1 85.88 69 ALA A N 1
ATOM 540 C CA . ALA A 1 69 ? 0.679 30.672 1.536 1 85.88 69 ALA A CA 1
ATOM 541 C C . ALA A 1 69 ? 1.176 29.641 2.555 1 85.88 69 ALA A C 1
ATOM 543 O O . ALA A 1 69 ? 1.206 29.922 3.756 1 85.88 69 ALA A O 1
ATOM 544 N N . ARG A 1 70 ? 1.552 28.562 2.053 1 78.88 70 ARG A N 1
ATOM 545 C CA . ARG A 1 70 ? 2.074 27.516 2.926 1 78.88 70 ARG A CA 1
ATOM 546 C C . ARG A 1 70 ? 3.328 27.984 3.656 1 78.88 70 ARG A C 1
ATOM 548 O O . ARG A 1 70 ? 3.477 27.766 4.859 1 78.88 70 ARG A O 1
ATOM 555 N N . GLU A 1 71 ? 4.16 28.656 2.957 1 74.81 71 GLU A N 1
ATOM 556 C CA . GLU A 1 71 ? 5.387 29.188 3.549 1 74.81 71 GLU A CA 1
ATOM 557 C C . GLU A 1 71 ? 5.07 30.234 4.613 1 74.81 71 GLU A C 1
ATOM 559 O O . GLU A 1 71 ? 5.707 30.25 5.672 1 74.81 71 GLU A O 1
ATOM 564 N N . LEU A 1 72 ? 4.184 31.047 4.266 1 79.56 72 LEU A N 1
ATOM 565 C CA . LEU A 1 72 ? 3.785 32.094 5.191 1 79.56 72 LEU A CA 1
ATOM 566 C C . LEU A 1 72 ? 3.283 31.516 6.504 1 79.56 72 LEU A C 1
ATOM 568 O O . LEU A 1 72 ? 3.672 31.969 7.582 1 79.56 72 LEU A O 1
ATOM 572 N N . LEU A 1 73 ? 2.469 30.531 6.434 1 79.69 73 LEU A N 1
ATOM 573 C CA . LEU A 1 73 ? 1.943 29.906 7.645 1 79.69 73 LEU A CA 1
ATOM 574 C C . LEU A 1 73 ? 3.055 29.219 8.43 1 79.69 73 LEU A C 1
ATOM 576 O O . LEU A 1 73 ? 3.07 29.266 9.664 1 79.69 73 LEU A O 1
ATOM 580 N N . ALA A 1 74 ? 3.936 28.688 7.742 1 72.25 74 ALA A N 1
ATOM 581 C CA . ALA A 1 74 ? 5.062 28.016 8.391 1 72.25 74 ALA A CA 1
ATOM 582 C C . ALA A 1 74 ? 5.918 29.016 9.164 1 72.25 74 ALA A C 1
ATOM 584 O O . ALA A 1 74 ? 6.324 28.75 10.297 1 72.25 74 ALA A O 1
ATOM 585 N N . LYS A 1 75 ? 6.176 30.094 8.547 1 73.44 75 LYS A N 1
ATOM 586 C CA . LYS A 1 75 ? 6.988 31.125 9.195 1 73.44 75 LYS A CA 1
ATOM 587 C C . LYS A 1 75 ? 6.273 31.703 10.406 1 73.44 75 LYS A C 1
ATOM 589 O O . LYS A 1 75 ? 6.91 32.031 11.414 1 73.44 75 LYS A O 1
ATOM 594 N N . HIS A 1 76 ? 5.07 31.938 10.242 1 72.12 76 HIS A N 1
ATOM 595 C CA . HIS A 1 76 ? 4.27 32.406 11.375 1 72.12 76 HIS A CA 1
ATOM 596 C C . HIS A 1 76 ? 4.371 31.438 12.547 1 72.12 76 HIS A C 1
ATOM 598 O O . HIS A 1 76 ? 4.551 31.859 13.695 1 72.12 76 HIS A O 1
ATOM 604 N N . GLU A 1 77 ? 4.23 30.219 12.281 1 68.31 77 GLU A N 1
ATOM 605 C CA . GLU A 1 77 ? 4.316 29.203 13.328 1 68.31 77 GLU A CA 1
ATOM 606 C C . GLU A 1 77 ? 5.703 29.188 13.961 1 68.31 77 GLU A C 1
ATOM 608 O O . GLU A 1 77 ? 5.832 29.031 15.18 1 68.31 77 GLU A O 1
ATOM 613 N N . ASP A 1 78 ? 6.672 29.312 13.133 1 66 78 ASP A N 1
ATOM 614 C CA . ASP A 1 78 ? 8.039 29.375 13.625 1 66 78 ASP A CA 1
ATOM 615 C C . ASP A 1 78 ? 8.227 30.562 14.586 1 66 78 ASP A C 1
ATOM 617 O O . ASP A 1 78 ? 8.938 30.438 15.578 1 66 78 ASP A O 1
ATOM 621 N N . ALA A 1 79 ? 7.621 31.578 14.211 1 66.44 79 ALA A N 1
ATOM 622 C CA . ALA A 1 79 ? 7.738 32.781 15.023 1 66.44 79 ALA A CA 1
ATOM 623 C C . ALA A 1 79 ? 7.074 32.594 16.375 1 66.44 79 ALA A C 1
ATOM 625 O O . ALA A 1 79 ? 7.469 33.25 17.359 1 66.44 79 ALA A O 1
ATOM 626 N N . LEU A 1 80 ? 6.102 31.812 16.375 1 61.31 80 LEU A N 1
ATOM 627 C CA . LEU A 1 80 ? 5.363 31.594 17.609 1 61.31 80 LEU A CA 1
ATOM 628 C C . LEU A 1 80 ? 6.066 30.547 18.484 1 61.31 80 LEU A C 1
ATOM 630 O O . LEU A 1 80 ? 5.73 30.391 19.656 1 61.31 80 LEU A O 1
ATOM 634 N N . ASN A 1 81 ? 6.805 29.828 17.797 1 55.66 81 ASN A N 1
ATOM 635 C CA . ASN A 1 81 ? 7.52 28.797 18.531 1 55.66 81 ASN A CA 1
ATOM 636 C C . ASN A 1 81 ? 8.68 29.375 19.328 1 55.66 81 ASN A C 1
ATOM 638 O O . ASN A 1 81 ? 9.766 29.594 18.797 1 55.66 81 ASN A O 1
ATOM 642 N N . PHE A 1 82 ? 8.242 30.203 20.375 1 53.22 82 PHE A N 1
ATOM 643 C CA . PHE A 1 82 ? 9.273 30.703 21.266 1 53.22 82 PHE A CA 1
ATOM 644 C C . PHE A 1 82 ? 9.953 29.562 22.016 1 53.22 82 PHE A C 1
ATOM 646 O O . PHE A 1 82 ? 11.039 29.734 22.562 1 53.22 82 PHE A O 1
ATOM 653 N N . SER A 1 83 ? 9.102 28.578 22.469 1 54.06 83 SER A N 1
ATOM 654 C CA . SER A 1 83 ? 9.523 27.578 23.453 1 54.06 83 SER A CA 1
ATOM 655 C C . SER A 1 83 ? 10.117 26.344 22.781 1 54.06 83 SER A C 1
ATOM 657 O O . SER A 1 83 ? 9.852 26.078 21.609 1 54.06 83 SER A O 1
ATOM 659 N N . ASP A 1 84 ? 11.164 25.797 23.406 1 59.47 84 ASP A N 1
ATOM 660 C CA . ASP A 1 84 ? 11.742 24.453 23.375 1 59.47 84 ASP A CA 1
ATOM 661 C C . ASP A 1 84 ? 10.648 23.391 23.438 1 59.47 84 ASP A C 1
ATOM 663 O O . ASP A 1 84 ? 10.898 22.266 23.859 1 59.47 84 ASP A O 1
ATOM 667 N N . GLU A 1 85 ? 9.344 23.922 23.281 1 64.06 85 GLU A N 1
ATOM 668 C CA . GLU A 1 85 ? 8.32 22.891 23.438 1 64.06 85 GLU A CA 1
ATOM 669 C C . GLU A 1 85 ? 8.43 21.828 22.344 1 64.06 85 GLU A C 1
ATOM 671 O O . GLU A 1 85 ? 8.719 22.156 21.188 1 64.06 85 GLU A O 1
ATOM 676 N N . PRO A 1 86 ? 8.328 20.656 22.859 1 76 86 PRO A N 1
ATOM 677 C CA . PRO A 1 86 ? 8.367 19.547 21.906 1 76 86 PRO A CA 1
ATOM 678 C C . PRO A 1 86 ? 7.262 19.625 20.859 1 76 86 PRO A C 1
ATOM 680 O O . PRO A 1 86 ? 6.191 20.188 21.125 1 76 86 PRO A O 1
ATOM 683 N N . PRO A 1 87 ? 7.605 19.328 19.688 1 84 87 PRO A N 1
ATOM 684 C CA . PRO A 1 87 ? 6.586 19.344 18.641 1 84 87 PRO A CA 1
ATOM 685 C C . PRO A 1 87 ? 5.344 18.531 19.016 1 84 87 PRO A C 1
ATOM 687 O O . PRO A 1 87 ? 5.43 17.578 19.797 1 84 87 PRO A O 1
ATOM 690 N N . LEU A 1 88 ? 4.219 19.062 18.578 1 86.69 88 LEU A N 1
ATOM 691 C CA . LEU A 1 88 ? 2.986 18.297 18.719 1 86.69 88 LEU A CA 1
ATOM 692 C C . LEU A 1 88 ? 3.066 16.984 17.969 1 86.69 88 LEU A C 1
ATOM 694 O O . LEU A 1 88 ? 3.539 16.938 16.828 1 86.69 88 LEU A O 1
ATOM 698 N N . HIS A 1 89 ? 2.688 15.93 18.688 1 91.25 89 HIS A N 1
ATOM 699 C CA . HIS A 1 89 ? 2.605 14.609 18.062 1 91.25 89 HIS A CA 1
ATOM 700 C C . HIS A 1 89 ? 1.153 14.18 17.891 1 91.25 89 HIS A C 1
ATOM 702 O O . HIS A 1 89 ? 0.368 14.219 18.828 1 91.25 89 HIS A O 1
ATOM 708 N N . PHE A 1 90 ? 0.834 13.898 16.688 1 94.38 90 PHE A N 1
ATOM 709 C CA . PHE A 1 90 ? -0.495 13.375 16.391 1 94.38 90 PHE A CA 1
ATOM 710 C C . PHE A 1 90 ? -0.408 11.961 15.828 1 94.38 90 PHE A C 1
ATOM 712 O O . PHE A 1 90 ? 0.13 11.75 14.734 1 94.38 90 PHE A O 1
ATOM 719 N N . ALA A 1 91 ? -0.957 10.992 16.516 1 95.44 91 ALA A N 1
ATOM 720 C CA . ALA A 1 91 ? -0.923 9.586 16.109 1 95.44 91 ALA A CA 1
ATOM 721 C C . ALA A 1 91 ? -2.275 9.148 15.555 1 95.44 91 ALA A C 1
ATOM 723 O O . ALA A 1 91 ? -3.279 9.164 16.266 1 95.44 91 ALA A O 1
ATOM 724 N N . LEU A 1 92 ? -2.256 8.766 14.273 1 96.69 92 LEU A N 1
ATOM 725 C CA . LEU A 1 92 ? -3.43 8.195 13.625 1 96.69 92 LEU A CA 1
ATOM 726 C C . LEU A 1 92 ? -3.258 6.695 13.414 1 96.69 92 LEU A C 1
ATOM 728 O O . LEU A 1 92 ? -2.312 6.262 12.75 1 96.69 92 LEU A O 1
ATOM 732 N N . ALA A 1 93 ? -4.102 5.906 13.992 1 97.19 93 ALA A N 1
ATOM 733 C CA . ALA A 1 93 ? -4.215 4.488 13.648 1 97.19 93 ALA A CA 1
ATOM 734 C C . ALA A 1 93 ? -5.418 4.238 12.742 1 97.19 93 ALA A C 1
ATOM 736 O O . ALA A 1 93 ? -6.52 4.727 13.008 1 97.19 93 ALA A O 1
ATOM 737 N N . ALA A 1 94 ? -5.203 3.496 11.695 1 96.88 94 ALA A N 1
ATOM 738 C CA . ALA A 1 94 ? -6.316 3.246 10.781 1 96.88 94 ALA A CA 1
ATOM 739 C C . ALA A 1 94 ? -6.324 1.793 10.312 1 96.88 94 ALA A C 1
ATOM 741 O O . ALA A 1 94 ? -5.266 1.206 10.07 1 96.88 94 ALA A O 1
ATOM 742 N N . SER A 1 95 ? -7.543 1.304 10.234 1 96.25 95 SER A N 1
ATOM 743 C CA . SER A 1 95 ? -7.703 0.01 9.578 1 96.25 95 SER A CA 1
ATOM 744 C C . SER A 1 95 ? -7.445 0.116 8.078 1 96.25 95 SER A C 1
ATOM 746 O O . SER A 1 95 ? -7.938 1.034 7.422 1 96.25 95 SER A O 1
ATOM 748 N N . ASP A 1 96 ? -6.73 -0.895 7.598 1 93.31 96 ASP A N 1
ATOM 749 C CA . ASP A 1 96 ? -6.414 -0.94 6.172 1 93.31 96 ASP A CA 1
ATOM 750 C C . ASP A 1 96 ? -7.688 -0.963 5.328 1 93.31 96 ASP A C 1
ATOM 752 O O . ASP A 1 96 ? -7.793 -0.244 4.332 1 93.31 96 ASP A O 1
ATOM 756 N N . HIS A 1 97 ? -8.586 -1.663 5.746 1 95.75 97 HIS A N 1
ATOM 757 C CA . HIS A 1 97 ? -9.852 -1.809 5.031 1 95.75 97 HIS A CA 1
ATOM 758 C C . HIS A 1 97 ? -10.734 -0.577 5.215 1 95.75 97 HIS A C 1
ATOM 760 O O . HIS A 1 97 ? -11.766 -0.444 4.551 1 95.75 97 HIS A O 1
ATOM 766 N N . ALA A 1 98 ? -10.359 0.36 6.059 1 95.75 98 ALA A N 1
ATOM 767 C CA . ALA A 1 98 ? -11.25 1.471 6.383 1 95.75 98 ALA A CA 1
ATOM 768 C C . ALA A 1 98 ? -10.75 2.773 5.766 1 95.75 98 ALA A C 1
ATOM 770 O O . ALA A 1 98 ? -11.547 3.664 5.453 1 95.75 98 ALA A O 1
ATOM 771 N N . ILE A 1 99 ? -9.461 2.9 5.664 1 93.44 99 ILE A N 1
ATOM 772 C CA . ILE A 1 99 ? -8.922 4.184 5.223 1 93.44 99 ILE A CA 1
ATOM 773 C C . ILE A 1 99 ? -8.742 4.172 3.707 1 93.44 99 ILE A C 1
ATOM 775 O O . ILE A 1 99 ? -9.102 5.137 3.025 1 93.44 99 ILE A O 1
ATOM 779 N N . GLY A 1 100 ? -8.117 3.092 3.207 1 88.25 100 GLY A N 1
ATOM 780 C CA . GLY A 1 100 ? -7.965 2.869 1.776 1 88.25 100 GLY A CA 1
ATOM 781 C C . GLY A 1 100 ? -7.406 4.07 1.041 1 88.25 100 GLY A C 1
ATOM 782 O O . GLY A 1 100 ? -6.371 4.617 1.431 1 88.25 100 GLY A O 1
ATOM 783 N N . SER A 1 101 ? -8.148 4.516 0.009 1 84.38 101 SER A N 1
ATOM 784 C CA . SER A 1 101 ? -7.715 5.566 -0.908 1 84.38 101 SER A CA 1
ATOM 785 C C . SER A 1 101 ? -7.84 6.945 -0.27 1 84.38 101 SER A C 1
ATOM 787 O O . SER A 1 101 ? -7.395 7.941 -0.84 1 84.38 101 SER A O 1
ATOM 789 N N . ARG A 1 102 ? -8.344 7.055 0.853 1 88.88 102 ARG A N 1
ATOM 790 C CA . ARG A 1 102 ? -8.562 8.336 1.516 1 88.88 102 ARG A CA 1
ATOM 791 C C . ARG A 1 102 ? -7.359 8.727 2.371 1 88.88 102 ARG A C 1
ATOM 793 O O . ARG A 1 102 ? -7.305 9.836 2.904 1 88.88 102 ARG A O 1
ATOM 800 N N . LEU A 1 103 ? -6.457 7.871 2.447 1 90 103 LEU A N 1
ATOM 801 C CA . LEU A 1 103 ? -5.332 8.086 3.35 1 90 103 LEU A CA 1
ATOM 802 C C . LEU A 1 103 ? -4.57 9.352 2.975 1 90 103 LEU A C 1
ATOM 804 O O . LEU A 1 103 ? -4.254 10.172 3.84 1 90 103 LEU A O 1
ATOM 808 N N . SER A 1 104 ? -4.332 9.57 1.771 1 85.44 104 SER A N 1
ATOM 809 C CA . SER A 1 104 ? -3.578 10.734 1.323 1 85.44 104 SER A CA 1
ATOM 810 C C . SER A 1 104 ? -4.309 12.031 1.666 1 85.44 104 SER A C 1
ATOM 812 O O . SER A 1 104 ? -3.707 12.961 2.203 1 85.44 104 SER A O 1
ATOM 814 N N .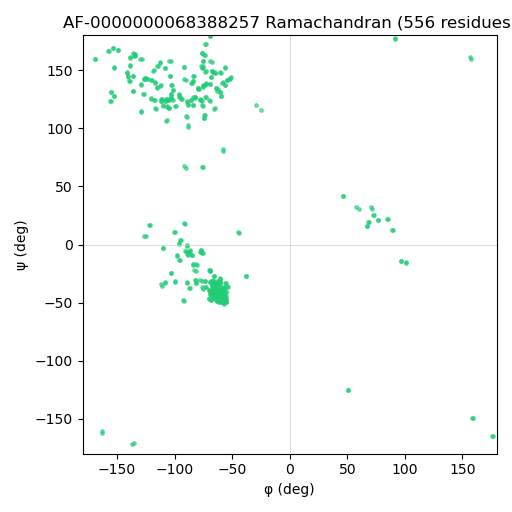 ALA A 1 105 ? -5.559 12.031 1.376 1 85.62 105 ALA A N 1
ATOM 815 C CA . ALA A 1 105 ? -6.367 13.211 1.676 1 85.62 105 ALA A CA 1
ATOM 816 C C . ALA A 1 105 ? -6.41 13.477 3.178 1 85.62 105 ALA A C 1
ATOM 818 O O . ALA A 1 105 ? -6.367 14.633 3.611 1 85.62 105 ALA A O 1
ATOM 819 N N . ALA A 1 106 ? -6.523 12.422 3.883 1 91.69 106 ALA A N 1
ATOM 820 C CA . ALA A 1 106 ? -6.547 12.539 5.34 1 91.69 106 ALA A CA 1
ATOM 821 C C . ALA A 1 106 ? -5.258 13.164 5.859 1 91.69 106 ALA A C 1
ATOM 823 O O . ALA A 1 106 ? -5.293 14.086 6.684 1 91.69 106 ALA A O 1
ATOM 824 N N . ILE A 1 107 ? -4.18 12.742 5.34 1 90.88 107 ILE A N 1
ATOM 825 C CA . ILE A 1 107 ? -2.875 13.227 5.773 1 90.88 107 ILE A CA 1
ATOM 826 C C . ILE A 1 107 ? -2.725 14.703 5.395 1 90.88 107 ILE A C 1
ATOM 828 O O . ILE A 1 107 ? -2.285 15.516 6.207 1 90.88 107 ILE A O 1
ATOM 832 N N . ARG A 1 108 ? -3.137 15.062 4.254 1 85.06 108 ARG A N 1
ATOM 833 C CA . ARG A 1 108 ? -3.045 16.438 3.781 1 85.06 108 ARG A CA 1
ATOM 834 C C . ARG A 1 108 ? -3.875 17.375 4.652 1 85.06 108 ARG A C 1
ATOM 836 O O . ARG A 1 108 ? -3.406 18.438 5.051 1 85.06 108 ARG A O 1
ATOM 843 N N . ALA A 1 109 ? -5.008 16.922 4.879 1 85.81 109 ALA A N 1
ATOM 844 C CA . ALA A 1 109 ? -5.918 17.734 5.676 1 85.81 109 ALA A CA 1
ATOM 845 C C . ALA A 1 109 ? -5.379 17.938 7.09 1 85.81 109 ALA A C 1
ATOM 847 O O . ALA A 1 109 ? -5.422 19.047 7.625 1 85.81 109 ALA A O 1
ATOM 848 N N . MET A 1 110 ? -4.891 16.859 7.68 1 90.31 110 MET A N 1
ATOM 849 C CA . MET A 1 110 ? -4.328 16.953 9.023 1 90.31 110 MET A CA 1
ATOM 850 C C . MET A 1 110 ? -3.109 17.859 9.039 1 90.31 110 MET A C 1
ATOM 852 O O . MET A 1 110 ? -2.977 18.719 9.922 1 90.31 110 MET A O 1
ATOM 856 N N . ARG A 1 111 ? -2.322 17.672 8.07 1 85.38 111 ARG A N 1
ATOM 857 C CA . ARG A 1 111 ? -1.111 18.484 7.996 1 85.38 111 ARG A CA 1
ATOM 858 C C . ARG A 1 111 ? -1.45 19.953 7.91 1 85.38 111 ARG A C 1
ATOM 860 O O . ARG A 1 111 ? -0.815 20.781 8.562 1 85.38 111 ARG A O 1
ATOM 867 N N . ALA A 1 112 ? -2.393 20.312 7.184 1 79.38 112 ALA A N 1
ATOM 868 C CA . ALA A 1 112 ? -2.795 21.703 6.977 1 79.38 112 ALA A CA 1
ATOM 869 C C . ALA A 1 112 ? -3.404 22.281 8.242 1 79.38 112 ALA A C 1
ATOM 871 O O . ALA A 1 112 ? -3.424 23.516 8.422 1 79.38 112 ALA A O 1
ATOM 872 N N . SER A 1 113 ? -3.879 21.453 9.07 1 82.75 113 SER A N 1
ATOM 873 C CA . SER A 1 113 ? -4.594 21.922 10.258 1 82.75 113 SER A CA 1
ATOM 874 C C . SER A 1 113 ? -3.67 21.984 11.469 1 82.75 113 SER A C 1
ATOM 876 O O . SER A 1 113 ? -4.02 22.578 12.484 1 82.75 113 SER A O 1
ATOM 878 N N . LEU A 1 114 ? -2.51 21.391 11.367 1 85 114 LEU A N 1
ATOM 879 C CA . LEU A 1 114 ? -1.586 21.297 12.492 1 85 114 LEU A CA 1
ATOM 880 C C . LEU A 1 114 ? -0.445 22.297 12.344 1 85 114 LEU A C 1
ATOM 882 O O . LEU A 1 114 ? -0.152 22.75 11.234 1 85 114 LEU A O 1
ATOM 886 N N . PRO A 1 115 ? 0.131 22.578 13.508 1 79.06 115 PRO A N 1
ATOM 887 C CA . PRO A 1 115 ? 1.343 23.391 13.398 1 79.06 115 PRO A CA 1
ATOM 888 C C . PRO A 1 115 ? 2.398 22.766 12.492 1 79.06 115 PRO A C 1
ATOM 890 O O . PRO A 1 115 ? 2.463 21.547 12.375 1 79.06 115 PRO A O 1
ATOM 893 N N . ALA A 1 116 ? 3.229 23.578 11.883 1 74 116 ALA A N 1
ATOM 894 C CA . ALA A 1 116 ? 4.203 23.141 10.891 1 74 116 ALA A CA 1
ATOM 895 C C . ALA A 1 116 ? 5.184 22.141 11.477 1 74 116 ALA A C 1
ATOM 897 O O . ALA A 1 116 ? 5.66 21.234 10.781 1 74 116 ALA A O 1
ATOM 898 N N . ASN A 1 117 ? 5.449 22.203 12.719 1 78.94 117 ASN A N 1
ATOM 899 C CA . ASN A 1 117 ? 6.453 21.344 13.328 1 78.94 117 ASN A CA 1
ATOM 900 C C . ASN A 1 117 ? 5.816 20.094 13.93 1 78.94 117 ASN A C 1
ATOM 902 O O . ASN A 1 117 ? 6.5 19.281 14.562 1 78.94 117 ASN A O 1
ATOM 906 N N . ALA A 1 118 ? 4.555 19.984 13.727 1 87.44 118 ALA A N 1
ATOM 907 C CA . ALA A 1 118 ? 3.881 18.812 14.258 1 87.44 118 ALA A CA 1
ATOM 908 C C . ALA A 1 118 ? 4.379 17.547 13.562 1 87.44 118 ALA A C 1
ATOM 910 O O . ALA A 1 118 ? 4.758 17.578 12.391 1 87.44 118 ALA A O 1
ATOM 911 N N . VAL A 1 119 ? 4.395 16.469 14.344 1 90.88 119 VAL A N 1
ATOM 912 C CA . VAL A 1 119 ? 4.738 15.156 13.805 1 90.88 119 VAL A CA 1
ATOM 913 C C . VAL A 1 119 ? 3.48 14.297 13.703 1 90.88 119 VAL A C 1
ATOM 915 O O . VAL A 1 119 ? 2.738 14.156 14.68 1 90.88 119 VAL A O 1
ATOM 918 N N . ILE A 1 120 ? 3.256 13.797 12.469 1 94.44 120 ILE A N 1
ATOM 919 C CA . ILE A 1 120 ? 2.131 12.898 12.258 1 94.44 120 ILE A CA 1
ATOM 920 C C . ILE A 1 120 ? 2.637 11.461 12.164 1 94.44 120 ILE A C 1
ATOM 922 O O . ILE A 1 120 ? 3.564 11.172 11.406 1 94.44 120 ILE A O 1
ATOM 926 N N . ASP A 1 121 ? 2.096 10.578 12.953 1 94.81 121 ASP A N 1
ATOM 927 C CA . ASP A 1 121 ? 2.363 9.141 12.914 1 94.81 121 ASP A CA 1
ATOM 928 C C . ASP A 1 121 ? 1.139 8.367 12.438 1 94.81 121 ASP A C 1
ATOM 930 O O . ASP A 1 121 ? 0.049 8.508 12.992 1 94.81 121 ASP A O 1
ATOM 934 N N . VAL A 1 122 ? 1.405 7.586 11.391 1 95.31 122 VAL A N 1
ATOM 935 C CA . VAL A 1 122 ? 0.292 6.797 10.875 1 95.31 122 VAL A CA 1
ATOM 936 C C . VAL A 1 122 ? 0.63 5.312 10.953 1 95.31 122 VAL A C 1
ATOM 938 O O . VAL A 1 122 ? 1.667 4.875 10.445 1 95.31 122 VAL A O 1
ATOM 941 N N . THR A 1 123 ? -0.211 4.586 11.562 1 92.81 123 THR A N 1
ATOM 942 C CA . THR A 1 123 ? -0.104 3.129 11.602 1 92.81 123 THR A CA 1
ATOM 943 C C . THR A 1 123 ? -1.346 2.48 10.992 1 92.81 123 THR A C 1
ATOM 945 O O . THR A 1 123 ? -2.465 2.945 11.211 1 92.81 123 THR A O 1
ATOM 948 N N . LEU A 1 124 ? -1.067 1.419 10.281 1 92.12 124 LEU A N 1
ATOM 949 C CA . LEU A 1 124 ? -2.154 0.669 9.656 1 92.12 124 LEU A CA 1
ATOM 950 C C . LEU A 1 124 ? -2.258 -0.73 10.25 1 92.12 124 LEU A C 1
ATOM 952 O O . LEU A 1 124 ? -1.265 -1.282 10.734 1 92.12 124 LEU A O 1
ATOM 956 N N . GLY A 1 125 ? -3.484 -1.327 10.211 1 92 125 GLY A N 1
ATOM 957 C CA . GLY A 1 125 ? -3.707 -2.678 10.703 1 92 125 GLY A CA 1
ATOM 958 C C . GLY A 1 125 ? -5.16 -3.102 10.641 1 92 125 GLY A C 1
ATOM 959 O O . GLY A 1 125 ? -5.973 -2.471 9.961 1 92 125 GLY A O 1
ATOM 960 N N . PHE A 1 126 ? -5.387 -4.195 11.398 1 94.25 126 PHE A N 1
ATOM 961 C CA . PHE A 1 126 ? -6.766 -4.656 11.516 1 94.25 126 PHE A CA 1
ATOM 962 C C . PHE A 1 126 ? -7.555 -3.766 12.469 1 94.25 126 PHE A C 1
ATOM 964 O O . PHE A 1 126 ? -6.996 -3.211 13.414 1 94.25 126 PHE A O 1
ATOM 971 N N . SER A 1 127 ? -8.82 -3.707 12.211 1 95.19 127 SER A N 1
ATOM 972 C CA . SER A 1 127 ? -9.68 -2.854 13.023 1 95.19 127 SER A CA 1
ATOM 973 C C . SER A 1 127 ? -9.547 -3.199 14.508 1 95.19 127 SER A C 1
ATOM 975 O O . SER A 1 127 ? -9.508 -2.309 15.359 1 95.19 127 SER A O 1
ATOM 977 N N . ARG A 1 128 ? -9.477 -4.457 14.812 1 92.81 128 ARG A N 1
ATOM 978 C CA . ARG A 1 128 ? -9.375 -4.867 16.203 1 92.81 128 ARG A CA 1
ATOM 979 C C . ARG A 1 128 ? -8.117 -4.301 16.859 1 92.81 128 ARG A C 1
ATOM 981 O O . ARG A 1 128 ? -8.164 -3.779 17.969 1 92.81 128 ARG A O 1
ATOM 988 N N . GLN A 1 129 ? -7.062 -4.41 16.141 1 93.62 129 GLN A N 1
ATOM 989 C CA . GLN A 1 129 ? -5.789 -3.896 16.625 1 93.62 129 GLN A CA 1
ATOM 990 C C . GLN A 1 129 ? -5.809 -2.375 16.734 1 93.62 129 GLN A C 1
ATOM 992 O O . GLN A 1 129 ? -5.277 -1.803 17.688 1 93.62 129 GLN A O 1
ATOM 997 N N . VAL A 1 130 ? -6.383 -1.759 15.766 1 96.12 130 VAL A N 1
ATOM 998 C CA . VAL A 1 130 ? -6.488 -0.305 15.711 1 96.12 130 VAL A CA 1
ATOM 999 C C . VAL A 1 130 ? -7.312 0.193 16.906 1 96.12 130 VAL A C 1
ATOM 1001 O O . VAL A 1 130 ? -6.922 1.148 17.578 1 96.12 130 VAL A O 1
ATOM 1004 N N . LYS A 1 131 ? -8.375 -0.484 17.156 1 94.5 131 LYS A N 1
ATOM 1005 C CA . LYS A 1 131 ? -9.203 -0.131 18.312 1 94.5 131 LYS A CA 1
ATOM 1006 C C . LYS A 1 131 ? -8.43 -0.261 19.609 1 94.5 131 LYS A C 1
ATOM 1008 O O . LYS A 1 131 ? -8.539 0.592 20.5 1 94.5 131 LYS A O 1
ATOM 1013 N N . GLU A 1 132 ? -7.691 -1.307 19.703 1 93.5 132 GLU A N 1
ATOM 1014 C CA . GLU A 1 132 ? -6.883 -1.545 20.891 1 93.5 132 GLU A CA 1
ATOM 1015 C C . GLU A 1 132 ? -5.824 -0.459 21.062 1 93.5 132 GLU A C 1
ATOM 1017 O O . GLU A 1 132 ? -5.566 -0.008 22.188 1 93.5 132 GLU A O 1
ATOM 1022 N N . SER A 1 133 ? -5.219 -0.089 19.938 1 93.44 133 SER A N 1
ATOM 1023 C CA . SER A 1 133 ? -4.227 0.979 19.984 1 93.44 133 SER A CA 1
ATOM 1024 C C . SER A 1 133 ? -4.832 2.279 20.5 1 93.44 133 SER A C 1
ATOM 1026 O O . SER A 1 133 ? -4.215 2.98 21.297 1 93.44 133 SER A O 1
ATOM 1028 N N . PHE A 1 134 ? -6 2.576 20.141 1 95.56 134 PHE A N 1
ATOM 1029 C CA . PHE A 1 134 ? -6.684 3.781 20.594 1 95.56 134 PHE A CA 1
ATOM 1030 C C . PHE A 1 134 ? -7.051 3.68 22.062 1 95.56 134 PHE A C 1
ATOM 1032 O O . PHE A 1 134 ? -6.805 4.609 22.828 1 95.56 134 PHE A O 1
ATOM 1039 N N . ALA A 1 135 ? -7.602 2.535 22.406 1 92.5 135 ALA A N 1
ATOM 1040 C CA . ALA A 1 135 ? -8.039 2.316 23.781 1 92.5 135 ALA A CA 1
ATOM 1041 C C . ALA A 1 135 ? -6.863 2.418 24.75 1 92.5 135 ALA A C 1
ATOM 1043 O O . ALA A 1 135 ? -7.02 2.898 25.875 1 92.5 135 ALA A O 1
ATOM 1044 N N . SER A 1 136 ? -5.73 2.049 24.312 1 92.12 136 SER A N 1
ATOM 1045 C CA . SER A 1 136 ? -4.539 2.039 25.156 1 92.12 136 SER A CA 1
ATOM 1046 C C . SER A 1 136 ? -3.848 3.398 25.156 1 92.12 136 SER A C 1
ATOM 1048 O O . SER A 1 136 ? -2.814 3.578 25.797 1 92.12 136 SER A O 1
ATOM 1050 N N . GLY A 1 137 ? -4.309 4.332 24.375 1 90.88 137 GLY A N 1
ATOM 1051 C CA . GLY A 1 137 ? -3.777 5.684 24.375 1 90.88 137 GLY A CA 1
ATOM 1052 C C . GLY A 1 137 ? -2.621 5.867 23.406 1 90.88 137 GLY A C 1
ATOM 1053 O O . GLY A 1 137 ? -1.948 6.898 23.422 1 90.88 137 GLY A O 1
ATOM 1054 N N . LEU A 1 138 ? -2.408 4.945 22.562 1 91.56 138 LEU A N 1
ATOM 1055 C CA . LEU A 1 138 ? -1.29 4.992 21.625 1 91.56 138 LEU A CA 1
ATOM 1056 C C . LEU A 1 138 ? -1.648 5.809 20.391 1 91.56 138 LEU A C 1
ATOM 1058 O O . LEU A 1 138 ? -0.767 6.199 19.625 1 91.56 138 LEU A O 1
ATOM 1062 N N . ALA A 1 139 ? -2.914 6.035 20.156 1 95.44 139 ALA A N 1
ATOM 1063 C CA . ALA A 1 139 ? -3.385 6.836 19.031 1 95.44 139 ALA A CA 1
ATOM 1064 C C . ALA A 1 139 ? -4.32 7.949 19.5 1 95.44 139 ALA A C 1
ATOM 1066 O O . ALA A 1 139 ? -5.125 7.746 20.422 1 95.44 139 ALA A O 1
ATOM 1067 N N . ASP A 1 140 ? -4.172 9.086 18.844 1 95.44 140 ASP A N 1
ATOM 1068 C CA . ASP A 1 140 ? -5.055 10.219 19.125 1 95.44 140 ASP A CA 1
ATOM 1069 C C . ASP A 1 140 ? -6.379 10.078 18.391 1 95.44 140 ASP A C 1
ATOM 1071 O O . ASP A 1 140 ? -7.406 10.602 18.828 1 95.44 140 ASP A O 1
ATOM 1075 N N . ALA A 1 141 ? -6.312 9.453 17.281 1 96.88 141 ALA A N 1
ATOM 1076 C CA . ALA A 1 141 ? -7.484 9.133 16.469 1 96.88 141 ALA A CA 1
ATOM 1077 C C . ALA A 1 141 ? -7.348 7.746 15.844 1 96.88 141 ALA A C 1
ATOM 1079 O O . ALA A 1 141 ? -6.238 7.297 15.539 1 96.88 141 ALA A O 1
ATOM 1080 N N . ALA A 1 142 ? -8.453 7.094 15.672 1 97.62 142 ALA A N 1
ATOM 1081 C CA . ALA A 1 142 ? -8.508 5.773 15.047 1 97.62 142 ALA A CA 1
ATOM 1082 C C . ALA A 1 142 ? -9.656 5.684 14.055 1 97.62 142 ALA A C 1
ATOM 1084 O O . ALA A 1 142 ? -10.766 6.137 14.336 1 97.62 142 ALA A O 1
ATOM 1085 N N . ILE A 1 143 ? -9.367 5.188 12.914 1 97.38 143 ILE A N 1
ATOM 1086 C CA . ILE A 1 143 ? -10.391 4.906 11.906 1 97.38 143 ILE A CA 1
ATOM 1087 C C . ILE A 1 143 ? -10.555 3.398 11.75 1 97.38 143 ILE A C 1
ATOM 1089 O O . ILE A 1 143 ? -9.609 2.697 11.383 1 97.38 143 ILE A O 1
ATOM 1093 N N . ILE A 1 144 ? -11.742 2.918 12.008 1 96.94 144 ILE A N 1
ATOM 1094 C CA . ILE A 1 144 ? -11.961 1.478 11.969 1 96.94 144 ILE A CA 1
ATOM 1095 C C . ILE A 1 144 ? -13.188 1.17 11.109 1 96.94 144 ILE A C 1
ATOM 1097 O O . ILE A 1 144 ? -13.977 2.066 10.789 1 96.94 144 ILE A O 1
ATOM 1101 N N . ARG A 1 145 ? -13.219 -0.018 10.68 1 96.5 145 ARG A N 1
ATOM 1102 C CA . ARG A 1 145 ? -14.414 -0.577 10.062 1 96.5 145 ARG A CA 1
ATOM 1103 C C . ARG A 1 145 ? -15.25 -1.351 11.086 1 96.5 145 ARG A C 1
ATOM 1105 O O . ARG A 1 145 ? -14.734 -2.244 11.758 1 96.5 145 ARG A O 1
ATOM 1112 N N . ARG A 1 146 ? -16.406 -1.015 11.156 1 93.12 146 ARG A N 1
ATOM 1113 C CA . ARG A 1 146 ? -17.328 -1.672 12.078 1 93.12 146 ARG A CA 1
ATOM 1114 C C . ARG A 1 146 ? -18.312 -2.568 11.336 1 93.12 146 ARG A C 1
ATOM 1116 O O . ARG A 1 146 ? -19.156 -2.082 10.578 1 93.12 146 ARG A O 1
ATOM 1123 N N . ASN A 1 147 ? -18.188 -3.922 11.391 1 82.5 147 ASN A N 1
ATOM 1124 C CA . ASN A 1 147 ? -19 -4.898 10.688 1 82.5 147 ASN A CA 1
ATOM 1125 C C . ASN A 1 147 ? -20.203 -5.34 11.523 1 82.5 147 ASN A C 1
ATOM 1127 O O . ASN A 1 147 ? -21.062 -6.078 11.039 1 82.5 147 ASN A O 1
ATOM 1131 N N . GLY A 1 148 ? -20.594 -4.809 12.375 1 73.94 148 GLY A N 1
ATOM 1132 C CA . GLY A 1 148 ? -21.703 -5.18 13.242 1 73.94 148 GLY A CA 1
ATOM 1133 C C . GLY A 1 148 ? -22.219 -4.02 14.07 1 73.94 148 GLY A C 1
ATOM 1134 O O . GLY A 1 148 ? -22.062 -2.857 13.688 1 73.94 148 GLY A O 1
ATOM 1135 N N . GLY A 1 149 ? -22.844 -4.371 15.008 1 72.31 149 GLY A N 1
ATOM 1136 C CA . GLY A 1 149 ? -23.5 -3.398 15.867 1 72.31 149 GLY A CA 1
ATOM 1137 C C . GLY A 1 149 ? -22.547 -2.691 16.812 1 72.31 149 GLY A C 1
ATOM 1138 O O . GLY A 1 149 ? -21.359 -3.031 16.859 1 72.31 149 GLY A O 1
ATOM 1139 N N . GLY A 1 150 ? -22.75 -1.654 17.219 1 76.38 150 GLY A N 1
ATOM 1140 C CA . GLY A 1 150 ? -22 -0.84 18.156 1 76.38 150 GLY A CA 1
ATOM 1141 C C . GLY A 1 150 ? -22.281 0.644 18.031 1 76.38 150 GLY A C 1
ATOM 1142 O O . GLY A 1 150 ? -22.875 1.081 17.031 1 76.38 150 GLY A O 1
ATOM 1143 N N . SER A 1 151 ? -21.938 1.318 19.156 1 75.56 151 SER A N 1
ATOM 1144 C CA . SER A 1 151 ? -22.312 2.727 19.141 1 75.56 151 SER A CA 1
ATOM 1145 C C . SER A 1 151 ? -21.125 3.631 19.406 1 75.56 151 SER A C 1
ATOM 1147 O O . SER A 1 151 ? -21.234 4.855 19.312 1 75.56 151 SER A O 1
ATOM 1149 N N . ASP A 1 152 ? -20.031 3.01 19.438 1 84.62 152 ASP A N 1
ATOM 1150 C CA . ASP A 1 152 ? -18.906 3.873 19.797 1 84.62 152 ASP A CA 1
ATOM 1151 C C . ASP A 1 152 ? -18.344 4.57 18.547 1 84.62 152 ASP A C 1
ATOM 1153 O O . ASP A 1 152 ? -18.375 4.016 17.453 1 84.62 152 ASP A O 1
ATOM 1157 N N . GLY A 1 153 ? -18.047 5.832 18.828 1 91 153 GLY A N 1
ATOM 1158 C CA . GLY A 1 153 ? -17.344 6.57 17.781 1 91 153 GLY A CA 1
ATOM 1159 C C . GLY A 1 153 ? -18.281 7.309 16.844 1 91 153 GLY A C 1
ATOM 1160 O O . GLY A 1 153 ? -19.5 7.258 17.016 1 91 153 GLY A O 1
ATOM 1161 N N . GLU A 1 154 ? -17.766 8.031 15.938 1 93.5 154 GLU A N 1
ATOM 1162 C CA . GLU A 1 154 ? -18.469 8.805 14.922 1 93.5 154 GLU A CA 1
ATOM 1163 C C . GLU A 1 154 ? -18.469 8.094 13.57 1 93.5 154 GLU A C 1
ATOM 1165 O O . GLU A 1 154 ? -17.391 7.754 13.055 1 93.5 154 GLU A O 1
ATOM 1170 N N . VAL A 1 155 ? -19.688 7.898 13.047 1 94.25 155 VAL A N 1
ATOM 1171 C CA . VAL A 1 155 ? -19.75 7.293 11.719 1 94.25 155 VAL A CA 1
ATOM 1172 C C . VAL A 1 155 ? -19.375 8.328 10.656 1 94.25 155 VAL A C 1
ATOM 1174 O O . VAL A 1 155 ? -20.031 9.367 10.547 1 94.25 155 VAL A O 1
ATOM 1177 N N . LEU A 1 156 ? -18.344 8 9.953 1 94.5 156 LEU A N 1
ATOM 1178 C CA . LEU A 1 156 ? -17.891 8.898 8.898 1 94.5 156 LEU A CA 1
ATOM 1179 C C . LEU A 1 156 ? -18.625 8.609 7.59 1 94.5 156 LEU A C 1
ATOM 1181 O O . LEU A 1 156 ? -18.953 9.531 6.84 1 94.5 156 LEU A O 1
ATOM 1185 N N . ARG A 1 157 ? -18.875 7.371 7.328 1 92.12 157 ARG A N 1
ATOM 1186 C CA . ARG A 1 157 ? -19.562 6.934 6.121 1 92.12 157 ARG A CA 1
ATOM 1187 C C . ARG A 1 157 ? -19.953 5.461 6.219 1 92.12 157 ARG A C 1
ATOM 1189 O O . ARG A 1 157 ? -19.375 4.711 7.004 1 92.12 157 ARG A O 1
ATOM 1196 N N . THR A 1 158 ? -20.922 5.129 5.383 1 93.5 158 THR A N 1
ATOM 1197 C CA . THR A 1 158 ? -21.234 3.727 5.133 1 93.5 158 THR A CA 1
ATOM 1198 C C . THR A 1 158 ? -20.531 3.236 3.867 1 93.5 158 THR A C 1
ATOM 1200 O O . THR A 1 158 ? -20.562 3.908 2.834 1 93.5 158 THR A O 1
ATOM 1203 N N . ASP A 1 159 ? -19.844 2.152 4.004 1 94.5 159 ASP A N 1
ATOM 1204 C CA . ASP A 1 159 ? -19.062 1.615 2.904 1 94.5 159 ASP A CA 1
ATOM 1205 C C . ASP A 1 159 ? -19.562 0.242 2.477 1 94.5 159 ASP A C 1
ATOM 1207 O O . ASP A 1 159 ? -19.688 -0.667 3.301 1 94.5 159 ASP A O 1
ATOM 1211 N N . ARG A 1 160 ? -19.875 0.113 1.224 1 94.62 160 ARG A N 1
ATOM 1212 C CA . ARG A 1 160 ? -20.391 -1.143 0.691 1 94.62 160 ARG A CA 1
ATOM 1213 C C . ARG A 1 160 ? -19.266 -2.113 0.376 1 94.62 160 ARG A C 1
ATOM 1215 O O . ARG A 1 160 ? -18.297 -1.753 -0.301 1 94.62 160 ARG A O 1
ATOM 1222 N N . LEU A 1 161 ? -19.422 -3.287 0.954 1 96.81 161 LEU A N 1
ATOM 1223 C CA . LEU A 1 161 ? -18.5 -4.359 0.59 1 96.81 161 LEU A CA 1
ATOM 1224 C C . LEU A 1 161 ? -18.953 -5.047 -0.697 1 96.81 161 LEU A C 1
ATOM 1226 O O . LEU A 1 161 ? -20.156 -5.191 -0.944 1 96.81 161 LEU A O 1
ATOM 1230 N N . GLY A 1 162 ? -18 -5.453 -1.491 1 98 162 GLY A N 1
ATOM 1231 C CA . GLY A 1 162 ? -18.266 -6.211 -2.707 1 98 162 GLY A CA 1
ATOM 1232 C C . GLY A 1 162 ? -17.156 -7.176 -3.059 1 98 162 GLY A C 1
ATOM 1233 O O . GLY A 1 162 ? -16.078 -7.145 -2.449 1 98 162 GLY A O 1
ATOM 1234 N N . TRP A 1 163 ? -17.5 -8.031 -3.979 1 98.44 163 TRP A N 1
ATOM 1235 C CA . TRP A 1 163 ? -16.531 -8.984 -4.488 1 98.44 163 TRP A CA 1
ATOM 1236 C C . TRP A 1 163 ? -15.75 -8.391 -5.664 1 98.44 163 TRP A C 1
ATOM 1238 O O . TRP A 1 163 ? -16.344 -7.973 -6.66 1 98.44 163 TRP A O 1
ATOM 1248 N N . ARG A 1 164 ? -14.43 -8.312 -5.504 1 97.94 164 ARG A N 1
ATOM 1249 C CA . ARG A 1 164 ? -13.555 -7.695 -6.5 1 97.94 164 ARG A CA 1
ATOM 1250 C C . ARG A 1 164 ? -12.656 -8.742 -7.156 1 97.94 164 ARG A C 1
ATOM 1252 O O . ARG A 1 164 ? -12.141 -9.633 -6.484 1 97.94 164 ARG A O 1
ATOM 1259 N N . VAL A 1 165 ? -12.531 -8.648 -8.414 1 95.5 165 VAL A N 1
ATOM 1260 C CA . VAL A 1 165 ? -11.656 -9.5 -9.219 1 95.5 165 VAL A CA 1
ATOM 1261 C C . VAL A 1 165 ? -10.945 -8.672 -10.281 1 95.5 165 VAL A C 1
ATOM 1263 O O . VAL A 1 165 ? -11.352 -7.539 -10.562 1 95.5 165 VAL A O 1
ATOM 1266 N N . ALA A 1 166 ? -9.867 -9.258 -10.766 1 92.31 166 ALA A N 1
ATOM 1267 C CA . ALA A 1 166 ? -9.242 -8.617 -11.914 1 92.31 166 ALA A CA 1
ATOM 1268 C C . ALA A 1 166 ? -10.211 -8.531 -13.086 1 92.31 166 ALA A C 1
ATOM 1270 O O . ALA A 1 166 ? -11.062 -9.398 -13.266 1 92.31 166 ALA A O 1
ATOM 1271 N N . PRO A 1 167 ? -10.102 -7.504 -13.898 1 87.19 167 PRO A N 1
ATOM 1272 C CA . PRO A 1 167 ? -11.031 -7.312 -15.016 1 87.19 167 PRO A CA 1
ATOM 1273 C C . PRO A 1 167 ? -11.117 -8.531 -15.93 1 87.19 167 PRO A C 1
ATOM 1275 O O . PRO A 1 167 ? -12.211 -8.891 -16.375 1 87.19 167 PRO A O 1
ATOM 1278 N N . ASP A 1 168 ? -10.062 -9.234 -16.156 1 81.75 168 ASP A N 1
ATOM 1279 C CA . ASP A 1 168 ? -10.039 -10.352 -17.109 1 81.75 168 ASP A CA 1
ATOM 1280 C C . ASP A 1 168 ? -10.148 -11.688 -16.375 1 81.75 168 ASP A C 1
ATOM 1282 O O . ASP A 1 168 ? -9.992 -12.75 -16.984 1 81.75 168 ASP A O 1
ATOM 1286 N N . TRP A 1 169 ? -10.445 -11.57 -15.148 1 84.88 169 TRP A N 1
ATOM 1287 C CA . TRP A 1 169 ? -10.539 -12.789 -14.367 1 84.88 169 TRP A CA 1
ATOM 1288 C C . TRP A 1 169 ? -11.836 -13.539 -14.68 1 84.88 169 TRP A C 1
ATOM 1290 O O . TRP A 1 169 ? -12.898 -12.93 -14.781 1 84.88 169 TRP A O 1
ATOM 1300 N N . ARG A 1 170 ? -11.734 -14.867 -14.844 1 79.88 170 ARG A N 1
ATOM 1301 C CA . ARG A 1 170 ? -12.883 -15.734 -15.055 1 79.88 170 ARG A CA 1
ATOM 1302 C C . ARG A 1 170 ? -12.867 -16.906 -14.094 1 79.88 170 ARG A C 1
ATOM 1304 O O . ARG A 1 170 ? -11.812 -17.5 -13.828 1 79.88 170 ARG A O 1
ATOM 1311 N N . PRO A 1 171 ? -14.086 -17.156 -13.594 1 76.75 171 PRO A N 1
ATOM 1312 C CA . PRO A 1 171 ? -14.156 -18.297 -12.688 1 76.75 171 PRO A CA 1
ATOM 1313 C C . PRO A 1 171 ? -13.93 -19.625 -13.406 1 76.75 171 PRO A C 1
ATOM 1315 O O . PRO A 1 171 ? -14.258 -19.766 -14.586 1 76.75 171 PRO A O 1
ATOM 1318 N N . ARG A 1 172 ? -13.266 -20.469 -12.625 1 69.94 172 ARG A N 1
ATOM 1319 C CA . ARG A 1 172 ? -13.203 -21.844 -13.102 1 69.94 172 ARG A CA 1
ATOM 1320 C C . ARG A 1 172 ? -14.5 -22.578 -12.797 1 69.94 172 ARG A C 1
ATOM 1322 O O . ARG A 1 172 ? -15.055 -22.453 -11.703 1 69.94 172 ARG A O 1
ATOM 1329 N N . ALA A 1 173 ? -14.961 -23.266 -13.789 1 65.81 173 ALA A N 1
ATOM 1330 C CA . ALA A 1 173 ? -16.203 -24 -13.602 1 65.81 173 ALA A CA 1
ATOM 1331 C C . ALA A 1 173 ? -16.062 -25.062 -12.516 1 65.81 173 ALA A C 1
ATOM 1333 O O . ALA A 1 173 ? -15.055 -25.766 -12.461 1 65.81 173 ALA A O 1
ATOM 1334 N N . ASN A 1 174 ? -17.062 -25.094 -11.625 1 67.06 174 ASN A N 1
ATOM 1335 C CA . ASN A 1 174 ? -17.219 -26.109 -10.594 1 67.06 174 ASN A CA 1
ATOM 1336 C C . ASN A 1 174 ? -16 -26.188 -9.688 1 67.06 174 ASN A C 1
ATOM 1338 O O . ASN A 1 174 ? -15.57 -27.281 -9.32 1 67.06 174 ASN A O 1
ATOM 1342 N N . SER A 1 175 ? -15.398 -25.094 -9.5 1 80.88 175 SER A N 1
ATOM 1343 C CA . SER A 1 175 ? -14.242 -25.062 -8.617 1 80.88 175 SER A CA 1
ATOM 1344 C C . SER A 1 175 ? -14.477 -24.141 -7.422 1 80.88 175 SER A C 1
ATOM 1346 O O . SER A 1 175 ? -15.359 -23.281 -7.457 1 80.88 175 SER A O 1
ATOM 1348 N N . ALA A 1 176 ? -13.836 -24.547 -6.371 1 90 176 ALA A N 1
ATOM 1349 C CA . ALA A 1 176 ? -13.906 -23.688 -5.184 1 90 176 ALA A CA 1
ATOM 1350 C C . ALA A 1 176 ? -13.477 -22.266 -5.5 1 90 176 ALA A C 1
ATOM 1352 O O . ALA A 1 176 ? -12.547 -22.047 -6.281 1 90 176 ALA A O 1
ATOM 1353 N N . VAL A 1 177 ? -14.148 -21.328 -4.922 1 91.75 177 VAL A N 1
ATOM 1354 C CA . VAL A 1 177 ? -13.836 -19.922 -5.098 1 91.75 177 VAL A CA 1
ATOM 1355 C C . VAL A 1 177 ? -12.469 -19.609 -4.504 1 91.75 177 VAL A C 1
ATOM 1357 O O . VAL A 1 177 ? -12.234 -19.828 -3.309 1 91.75 177 VAL A O 1
ATOM 1360 N N . PRO A 1 178 ? -11.508 -19.203 -5.293 1 93.69 178 PRO A N 1
ATOM 1361 C CA . PRO A 1 178 ? -10.203 -18.797 -4.758 1 93.69 178 PRO A CA 1
ATOM 1362 C C . PRO A 1 178 ? -10.25 -17.438 -4.055 1 93.69 178 PRO A C 1
ATOM 1364 O O . PRO A 1 178 ? -10.352 -16.406 -4.711 1 93.69 178 PRO A O 1
ATOM 1367 N N . LEU A 1 179 ? -10.086 -17.469 -2.779 1 96.25 179 LEU A N 1
ATOM 1368 C CA . LEU A 1 179 ? -10.25 -16.266 -1.968 1 96.25 179 LEU A CA 1
ATOM 1369 C C . LEU A 1 179 ? -8.906 -15.57 -1.753 1 96.25 179 LEU A C 1
ATOM 1371 O O . LEU A 1 179 ? -7.922 -16.219 -1.384 1 96.25 179 LEU A O 1
ATOM 1375 N N . VAL A 1 180 ? -8.898 -14.32 -2.115 1 96.56 180 VAL A N 1
ATOM 1376 C CA . VAL A 1 180 ? -7.812 -13.406 -1.773 1 96.56 180 VAL A CA 1
ATOM 1377 C C . VAL A 1 180 ? -8.211 -12.562 -0.563 1 96.56 180 VAL A C 1
ATOM 1379 O O . VAL A 1 180 ? -9.211 -11.844 -0.601 1 96.56 180 VAL A O 1
ATOM 1382 N N . SER A 1 181 ? -7.492 -12.648 0.505 1 97 181 SER A N 1
ATOM 1383 C CA . SER A 1 181 ? -7.895 -11.945 1.723 1 97 181 SER A CA 1
ATOM 1384 C C . SER A 1 181 ? -6.688 -11.633 2.604 1 97 181 SER A C 1
ATOM 1386 O O . SER A 1 181 ? -5.562 -12.023 2.285 1 97 181 SER A O 1
ATOM 1388 N N . LEU A 1 182 ? -7.012 -10.82 3.551 1 95 182 LEU A N 1
ATOM 1389 C CA . LEU A 1 182 ? -6.023 -10.68 4.613 1 95 182 LEU A CA 1
ATOM 1390 C C . LEU A 1 182 ? -6.039 -11.891 5.539 1 95 182 LEU A C 1
ATOM 1392 O O . LEU A 1 182 ? -6.902 -12.758 5.41 1 95 182 LEU A O 1
ATOM 1396 N N . GLY A 1 183 ? -5.113 -12.148 6.359 1 89.81 183 GLY A N 1
ATOM 1397 C CA . GLY A 1 183 ? -4.984 -13.312 7.215 1 89.81 183 GLY A CA 1
ATOM 1398 C C . GLY A 1 183 ? -6.012 -13.352 8.328 1 89.81 183 GLY A C 1
ATOM 1399 O O . GLY A 1 183 ? -6.918 -12.516 8.375 1 89.81 183 GLY A O 1
ATOM 1400 N N . PRO A 1 184 ? -5.945 -14.391 9.125 1 89.31 184 PRO A N 1
ATOM 1401 C CA . PRO A 1 184 ? -6.867 -14.523 10.258 1 89.31 184 PRO A CA 1
ATOM 1402 C C . PRO A 1 184 ? -6.891 -13.281 11.148 1 89.31 184 PRO A C 1
ATOM 1404 O O . PRO A 1 184 ? -5.848 -12.664 11.375 1 89.31 184 PRO A O 1
ATOM 1407 N N . GLY A 1 185 ? -8.094 -12.961 11.633 1 91.44 185 GLY A N 1
ATOM 1408 C CA . GLY A 1 185 ? -8.273 -11.773 12.453 1 91.44 185 GLY A CA 1
ATOM 1409 C C . GLY A 1 185 ? -8.859 -10.602 11.688 1 91.44 185 GLY A C 1
ATOM 1410 O O . GLY A 1 185 ? -9.336 -9.633 12.289 1 91.44 185 GLY A O 1
ATOM 1411 N N . CYS A 1 186 ? -8.82 -10.711 10.422 1 95 186 CYS A N 1
ATOM 1412 C CA . CYS A 1 186 ? -9.391 -9.656 9.586 1 95 186 CYS A CA 1
ATOM 1413 C C . CYS A 1 186 ? -10.914 -9.758 9.555 1 95 186 CYS A C 1
ATOM 1415 O O . CYS A 1 186 ? -11.461 -10.781 9.133 1 95 186 CYS A O 1
ATOM 1417 N N . GLY A 1 187 ? -11.586 -8.734 9.906 1 95.12 187 GLY A N 1
ATOM 1418 C CA . GLY A 1 187 ? -13.039 -8.719 9.945 1 95.12 187 GLY A CA 1
ATOM 1419 C C . GLY A 1 187 ? -13.672 -8.875 8.578 1 95.12 187 GLY A C 1
ATOM 1420 O O . GLY A 1 187 ? -14.695 -9.555 8.438 1 95.12 187 GLY A O 1
ATOM 1421 N N . VAL A 1 188 ? -13.148 -8.297 7.598 1 96.75 188 VAL A N 1
ATOM 1422 C CA . VAL A 1 188 ? -13.703 -8.383 6.25 1 96.75 188 VAL A CA 1
ATOM 1423 C C . VAL A 1 188 ? -13.578 -9.82 5.73 1 96.75 188 VAL A C 1
ATOM 1425 O O . VAL A 1 188 ? -14.5 -10.328 5.086 1 96.75 188 VAL A O 1
ATOM 1428 N N . ARG A 1 189 ? -12.438 -10.422 5.996 1 96.94 189 ARG A N 1
ATOM 1429 C CA . ARG A 1 189 ? -12.281 -11.828 5.656 1 96.94 189 ARG A CA 1
ATOM 1430 C C . ARG A 1 189 ? -13.367 -12.672 6.32 1 96.94 189 ARG A C 1
ATOM 1432 O O . ARG A 1 189 ? -13.984 -13.523 5.672 1 96.94 189 ARG A O 1
ATOM 1439 N N . ASP A 1 190 ? -13.57 -12.445 7.59 1 96.5 190 ASP A N 1
ATOM 1440 C CA . ASP A 1 190 ? -14.562 -13.211 8.344 1 96.5 190 ASP A CA 1
ATOM 1441 C C . ASP A 1 190 ? -15.953 -13.062 7.734 1 96.5 190 ASP A C 1
ATOM 1443 O O . ASP A 1 190 ? -16.703 -14.031 7.645 1 96.5 190 ASP A O 1
ATOM 1447 N N . ILE A 1 191 ? -16.281 -11.898 7.367 1 96.69 191 ILE A N 1
ATOM 1448 C CA . ILE A 1 191 ? -17.578 -11.641 6.738 1 96.69 191 ILE A CA 1
ATOM 1449 C C . ILE A 1 191 ? -17.672 -12.414 5.426 1 96.69 191 ILE A C 1
ATOM 1451 O O . ILE A 1 191 ? -18.688 -13.047 5.148 1 96.69 191 ILE A O 1
ATOM 1455 N N . ALA A 1 192 ? -16.656 -12.336 4.621 1 97.69 192 ALA A N 1
ATOM 1456 C CA . ALA A 1 192 ? -16.641 -13.039 3.34 1 97.69 192 ALA A CA 1
ATOM 1457 C C . ALA A 1 192 ? -16.875 -14.531 3.531 1 97.69 192 ALA A C 1
ATOM 1459 O O . ALA A 1 192 ? -17.734 -15.125 2.867 1 97.69 192 ALA A O 1
ATOM 1460 N N . ILE A 1 193 ? -16.172 -15.062 4.434 1 97.44 193 ILE A N 1
ATOM 1461 C CA . ILE A 1 193 ? -16.25 -16.5 4.684 1 97.44 193 ILE A CA 1
ATOM 1462 C C . ILE A 1 193 ? -17.641 -16.859 5.203 1 97.44 193 ILE A C 1
ATOM 1464 O O . ILE A 1 193 ? -18.234 -17.844 4.77 1 97.44 193 ILE A O 1
ATOM 1468 N N . SER A 1 194 ? -18.094 -16.062 6.125 1 97.12 194 SER A N 1
ATOM 1469 C CA . SER A 1 194 ? -19.422 -16.312 6.695 1 97.12 194 SER A CA 1
ATOM 1470 C C . SER A 1 194 ? -20.5 -16.297 5.621 1 97.12 194 SER A C 1
ATOM 1472 O O . SER A 1 194 ? -21.344 -17.188 5.574 1 97.12 194 SER A O 1
ATOM 1474 N N . GLU A 1 195 ? -20.469 -15.32 4.75 1 97.62 195 GLU A N 1
ATOM 1475 C CA . GLU A 1 195 ? -21.5 -15.18 3.721 1 97.62 195 GLU A CA 1
ATOM 1476 C C . GLU A 1 195 ? -21.391 -16.297 2.682 1 97.62 195 GLU A C 1
ATOM 1478 O O . GLU A 1 195 ? -22.391 -16.797 2.188 1 97.62 195 GLU A O 1
ATOM 1483 N N . LEU A 1 196 ? -20.172 -16.641 2.324 1 97.62 196 LEU A N 1
ATOM 1484 C CA . LEU A 1 196 ? -20 -17.781 1.428 1 97.62 196 LEU A CA 1
ATOM 1485 C C . LEU A 1 196 ? -20.578 -19.047 2.037 1 97.62 196 LEU A C 1
ATOM 1487 O O . LEU A 1 196 ? -21.25 -19.828 1.35 1 97.62 196 LEU A O 1
ATOM 1491 N N . GLY A 1 197 ? -20.281 -19.234 3.27 1 97.5 197 GLY A N 1
ATOM 1492 C CA . GLY A 1 197 ? -20.797 -20.391 3.982 1 97.5 197 GLY A CA 1
ATOM 1493 C C . GLY A 1 197 ? -22.312 -20.453 3.996 1 97.5 197 GLY A C 1
ATOM 1494 O O . GLY A 1 197 ? -22.906 -21.516 3.729 1 97.5 197 GLY A O 1
ATOM 1495 N N . LYS A 1 198 ? -22.984 -19.375 4.348 1 97.5 198 LYS A N 1
ATOM 1496 C CA . LYS A 1 198 ? -24.438 -19.297 4.363 1 97.5 198 LYS A CA 1
ATOM 1497 C C . LYS A 1 198 ? -25.031 -19.656 3.002 1 97.5 198 LYS A C 1
ATOM 1499 O O . LYS A 1 198 ? -26.125 -20.219 2.92 1 97.5 198 LYS A O 1
ATOM 1504 N N . ALA A 1 199 ? -24.297 -19.312 1.964 1 97 199 ALA A N 1
ATOM 1505 C CA . ALA A 1 199 ? -24.781 -19.531 0.603 1 97 199 ALA A CA 1
ATOM 1506 C C . ALA A 1 199 ? -24.391 -20.906 0.1 1 97 199 ALA A C 1
ATOM 1508 O O . ALA A 1 199 ? -24.766 -21.297 -1.01 1 97 199 ALA A O 1
ATOM 1509 N N . GLY A 1 200 ? -23.594 -21.578 0.832 1 96.19 200 GLY A N 1
ATOM 1510 C CA . GLY A 1 200 ? -23.156 -22.906 0.437 1 96.19 200 GLY A CA 1
ATOM 1511 C C . GLY A 1 200 ? -22.094 -22.891 -0.647 1 96.19 200 GLY A C 1
ATOM 1512 O O . GLY A 1 200 ? -21.938 -23.859 -1.391 1 96.19 200 GLY A O 1
ATOM 1513 N N . VAL A 1 201 ? -21.453 -21.828 -0.774 1 95 201 VAL A N 1
ATOM 1514 C CA . VAL A 1 201 ? -20.406 -21.703 -1.783 1 95 201 VAL A CA 1
ATOM 1515 C C . VAL A 1 201 ? -19.078 -22.219 -1.227 1 95 201 VAL A C 1
ATOM 1517 O O . VAL A 1 201 ? -18.625 -21.766 -0.178 1 95 201 VAL A O 1
ATOM 1520 N N . VAL A 1 202 ? -18.562 -23.109 -1.929 1 94.12 202 VAL A N 1
ATOM 1521 C CA . VAL A 1 202 ? -17.266 -23.672 -1.524 1 94.12 202 VAL A CA 1
ATOM 1522 C C . VAL A 1 202 ? -16.141 -22.719 -1.932 1 94.12 202 VAL A C 1
ATOM 1524 O O . VAL A 1 202 ? -16.156 -22.172 -3.039 1 94.12 202 VAL A O 1
ATOM 1527 N N . TRP A 1 203 ? -15.234 -22.516 -0.973 1 93.25 203 TRP A N 1
ATOM 1528 C CA . TRP A 1 203 ? -14.117 -21.625 -1.247 1 93.25 203 TRP A CA 1
ATOM 1529 C C . TRP A 1 203 ? -12.805 -22.219 -0.752 1 93.25 203 TRP A C 1
ATOM 1531 O O . TRP A 1 203 ? -12.797 -23.219 -0.026 1 93.25 203 TRP A O 1
ATOM 1541 N N . ARG A 1 204 ? -11.711 -21.641 -1.231 1 91.06 204 ARG A N 1
ATOM 1542 C CA . ARG A 1 204 ? -10.367 -21.984 -0.778 1 91.06 204 ARG A CA 1
ATOM 1543 C C . ARG A 1 204 ? -9.5 -20.734 -0.623 1 91.06 204 ARG A C 1
ATOM 1545 O O . ARG A 1 204 ? -9.727 -19.734 -1.291 1 91.06 204 ARG A O 1
ATOM 1552 N N . ASP A 1 205 ? -8.523 -20.891 0.274 1 92.81 205 ASP A N 1
ATOM 1553 C CA . ASP A 1 205 ? -7.516 -19.828 0.333 1 92.81 205 ASP A CA 1
ATOM 1554 C C . ASP A 1 205 ? -6.637 -19.844 -0.917 1 92.81 205 ASP A C 1
ATOM 1556 O O . ASP A 1 205 ? -6.059 -20.875 -1.27 1 92.81 205 ASP A O 1
ATOM 1560 N N . ALA A 1 206 ? -6.562 -18.766 -1.591 1 92.38 206 ALA A N 1
ATOM 1561 C CA . ALA A 1 206 ? -5.699 -18.672 -2.766 1 92.38 206 ALA A CA 1
ATOM 1562 C C . ALA A 1 206 ? -4.527 -17.719 -2.502 1 92.38 206 ALA A C 1
ATOM 1564 O O . ALA A 1 206 ? -3.43 -17.938 -3.027 1 92.38 206 ALA A O 1
ATOM 1565 N N . PHE A 1 207 ? -4.789 -16.703 -1.732 1 94 207 PHE A N 1
ATOM 1566 C CA . PHE A 1 207 ? -3.789 -15.672 -1.505 1 94 207 PHE A CA 1
ATOM 1567 C C . PHE A 1 207 ? -4.051 -14.945 -0.192 1 94 207 PHE A C 1
ATOM 1569 O O . PHE A 1 207 ? -5.156 -14.445 0.036 1 94 207 PHE A O 1
ATOM 1576 N N . THR A 1 208 ? -3.09 -14.938 0.651 1 94.94 208 THR A N 1
ATOM 1577 C CA . THR A 1 208 ? -3.154 -14.18 1.894 1 94.94 208 THR A CA 1
ATOM 1578 C C . THR A 1 208 ? -2.164 -13.016 1.868 1 94.94 208 THR A C 1
ATOM 1580 O O . THR A 1 208 ? -0.966 -13.219 1.658 1 94.94 208 THR A O 1
ATOM 1583 N N . ALA A 1 209 ? -2.725 -11.875 2.062 1 93.94 209 ALA A N 1
ATOM 1584 C CA . ALA A 1 209 ? -1.927 -10.656 1.981 1 93.94 209 ALA A CA 1
ATOM 1585 C C . ALA A 1 209 ? -1.723 -10.039 3.363 1 93.94 209 ALA A C 1
ATOM 1587 O O . ALA A 1 209 ? -2.6 -10.133 4.227 1 93.94 209 ALA A O 1
ATOM 1588 N N . GLY A 1 210 ? -0.622 -9.336 3.51 1 88.31 210 GLY A N 1
ATOM 1589 C CA . GLY A 1 210 ? -0.346 -8.656 4.766 1 88.31 210 GLY A CA 1
ATOM 1590 C C . GLY A 1 210 ? -0.932 -7.262 4.836 1 88.31 210 GLY A C 1
ATOM 1591 O O . GLY A 1 210 ? -0.838 -6.594 5.867 1 88.31 210 GLY A O 1
ATOM 1592 N N . SER A 1 211 ? -1.478 -6.77 3.773 1 90.44 211 SER A N 1
ATOM 1593 C CA . SER A 1 211 ? -2.098 -5.453 3.684 1 90.44 211 SER A CA 1
ATOM 1594 C C . SER A 1 211 ? -3.098 -5.391 2.533 1 90.44 211 SER A C 1
ATOM 1596 O O . SER A 1 211 ? -3.109 -6.266 1.665 1 90.44 211 SER A O 1
ATOM 1598 N N . CYS A 1 212 ? -3.908 -4.324 2.562 1 92.88 212 CYS A N 1
ATOM 1599 C CA . CYS A 1 212 ? -4.855 -4.164 1.467 1 92.88 212 CYS A CA 1
ATOM 1600 C C . CYS A 1 212 ? -4.137 -3.822 0.167 1 92.88 212 CYS A C 1
ATOM 1602 O O . CYS A 1 212 ? -4.578 -4.219 -0.914 1 92.88 212 CYS A O 1
ATOM 1604 N N . SER A 1 213 ? -3.057 -3.111 0.298 1 88.75 213 SER A N 1
ATOM 1605 C CA . SER A 1 213 ? -2.279 -2.836 -0.906 1 88.75 213 SER A CA 1
ATOM 1606 C C . SER A 1 213 ? -1.778 -4.125 -1.548 1 88.75 213 SER A C 1
ATOM 1608 O O . SER A 1 213 ? -1.893 -4.305 -2.762 1 88.75 213 SER A O 1
ATOM 1610 N N . ALA A 1 214 ? -1.172 -4.984 -0.738 1 89.38 214 ALA A N 1
ATOM 1611 C CA . ALA A 1 214 ? -0.723 -6.277 -1.251 1 89.38 214 ALA A CA 1
ATOM 1612 C C . ALA A 1 214 ? -1.902 -7.109 -1.743 1 89.38 214 ALA A C 1
ATOM 1614 O O . ALA A 1 214 ? -1.783 -7.848 -2.727 1 89.38 214 ALA A O 1
ATOM 1615 N N . LEU A 1 215 ? -2.975 -7.039 -1.038 1 94.75 215 LEU A N 1
ATOM 1616 C CA . LEU A 1 215 ? -4.191 -7.742 -1.427 1 94.75 215 LEU A CA 1
ATOM 1617 C C . LEU A 1 215 ? -4.629 -7.332 -2.83 1 94.75 215 LEU A C 1
ATOM 1619 O O . LEU A 1 215 ? -4.898 -8.188 -3.674 1 94.75 215 LEU A O 1
ATOM 1623 N N . LEU A 1 216 ? -4.625 -6.062 -3.061 1 93.38 216 LEU A N 1
ATOM 1624 C CA . LEU A 1 216 ? -5.02 -5.547 -4.367 1 93.38 216 LEU A CA 1
ATOM 1625 C C . LEU A 1 216 ? -4.055 -6.02 -5.449 1 93.38 216 LEU A C 1
ATOM 1627 O O . LEU A 1 216 ? -4.473 -6.336 -6.566 1 93.38 216 LEU A O 1
ATOM 1631 N N . GLU A 1 217 ? -2.801 -6.051 -5.109 1 88.56 217 GLU A N 1
ATOM 1632 C CA . GLU A 1 217 ? -1.827 -6.578 -6.062 1 88.56 217 GLU A CA 1
ATOM 1633 C C . GLU A 1 217 ? -2.131 -8.031 -6.418 1 88.56 217 GLU A C 1
ATOM 1635 O O . GLU A 1 217 ? -1.997 -8.43 -7.574 1 88.56 217 GLU A O 1
ATOM 1640 N N . GLY A 1 218 ? -2.492 -8.773 -5.453 1 91.31 218 GLY A N 1
ATOM 1641 C CA . GLY A 1 218 ? -2.896 -10.148 -5.703 1 91.31 218 GLY A CA 1
ATOM 1642 C C . GLY A 1 218 ? -4.098 -10.258 -6.621 1 91.31 218 GLY A C 1
ATOM 1643 O O . GLY A 1 218 ? -4.113 -11.086 -7.531 1 91.31 218 GLY A O 1
ATOM 1644 N N . VAL A 1 219 ? -5.062 -9.406 -6.352 1 94 219 VAL A N 1
ATOM 1645 C CA . VAL A 1 219 ? -6.258 -9.398 -7.184 1 94 219 VAL A CA 1
ATOM 1646 C C . VAL A 1 219 ? -5.883 -9.055 -8.625 1 94 219 VAL A C 1
ATOM 1648 O O . VAL A 1 219 ? -6.277 -9.75 -9.562 1 94 219 VAL A O 1
ATOM 1651 N N . HIS A 1 220 ? -5.094 -8.055 -8.781 1 89.12 220 HIS A N 1
ATOM 1652 C CA . HIS A 1 220 ? -4.684 -7.621 -10.109 1 89.12 220 HIS A CA 1
ATOM 1653 C C . HIS A 1 220 ? -3.887 -8.703 -10.828 1 89.12 220 HIS A C 1
ATOM 1655 O O . HIS A 1 220 ? -3.969 -8.836 -12.047 1 89.12 220 HIS A O 1
ATOM 1661 N N . ALA A 1 221 ? -3.195 -9.438 -10.055 1 83.25 221 ALA A N 1
ATOM 1662 C CA . ALA A 1 221 ? -2.377 -10.516 -10.609 1 83.25 221 ALA A CA 1
ATOM 1663 C C . ALA A 1 221 ? -3.234 -11.727 -10.969 1 83.25 221 ALA A C 1
ATOM 1665 O O . ALA A 1 221 ? -2.723 -12.727 -11.477 1 83.25 221 ALA A O 1
ATOM 1666 N N . GLY A 1 222 ? -4.531 -11.656 -10.602 1 86.19 222 GLY A N 1
ATOM 1667 C CA . GLY A 1 222 ? -5.449 -12.727 -10.953 1 86.19 222 GLY A CA 1
ATOM 1668 C C . GLY A 1 222 ? -5.43 -13.883 -9.969 1 86.19 222 GLY A C 1
ATOM 1669 O O . GLY A 1 222 ? -5.801 -15.008 -10.312 1 86.19 222 GLY A O 1
ATOM 1670 N N . ALA A 1 223 ? -4.996 -13.617 -8.781 1 88.94 223 ALA A N 1
ATOM 1671 C CA . ALA A 1 223 ? -4.855 -14.68 -7.781 1 88.94 223 ALA A CA 1
ATOM 1672 C C . ALA A 1 223 ? -6.223 -15.18 -7.32 1 88.94 223 ALA A C 1
ATOM 1674 O O . ALA A 1 223 ? -6.336 -16.281 -6.781 1 88.94 223 ALA A O 1
ATOM 1675 N N . GLY A 1 224 ? -7.246 -14.367 -7.488 1 93.44 224 GLY A N 1
ATOM 1676 C CA . GLY A 1 224 ? -8.57 -14.789 -7.062 1 93.44 224 GLY A CA 1
ATOM 1677 C C . GLY A 1 224 ? -9.523 -13.633 -6.848 1 93.44 224 GLY A C 1
ATOM 1678 O O . GLY A 1 224 ? -9.477 -12.633 -7.574 1 93.44 224 GLY A O 1
ATOM 1679 N N . ILE A 1 225 ? -10.453 -13.922 -5.852 1 96.19 225 ILE A N 1
ATOM 1680 C CA . ILE A 1 225 ? -11.555 -13.016 -5.555 1 96.19 225 ILE A CA 1
ATOM 1681 C C . ILE A 1 225 ? -11.398 -12.453 -4.141 1 96.19 225 ILE A C 1
ATOM 1683 O O . ILE A 1 225 ? -11.094 -13.195 -3.203 1 96.19 225 ILE A O 1
ATOM 1687 N N . ALA A 1 226 ? -11.617 -11.141 -4.066 1 98.19 226 ALA A N 1
ATOM 1688 C CA . ALA A 1 226 ? -11.461 -10.516 -2.754 1 98.19 226 ALA A CA 1
ATOM 1689 C C . ALA A 1 226 ? -12.719 -9.75 -2.354 1 98.19 226 ALA A C 1
ATOM 1691 O O . ALA A 1 226 ? -13.398 -9.172 -3.203 1 98.19 226 ALA A O 1
ATOM 1692 N N . ALA A 1 227 ? -13.039 -9.797 -1.075 1 98.12 227 ALA A N 1
ATOM 1693 C CA . ALA A 1 227 ? -14.016 -8.875 -0.501 1 98.12 227 ALA A CA 1
ATOM 1694 C C . ALA A 1 227 ? -13.359 -7.547 -0.123 1 98.12 227 ALA A C 1
ATOM 1696 O O . ALA A 1 227 ? -12.422 -7.516 0.671 1 98.12 227 ALA A O 1
ATOM 1697 N N . LEU A 1 228 ? -13.781 -6.492 -0.672 1 97.88 228 LEU A N 1
ATOM 1698 C CA . LEU A 1 228 ? -13.273 -5.156 -0.387 1 97.88 228 LEU A CA 1
ATOM 1699 C C . LEU A 1 228 ? -14.406 -4.133 -0.353 1 97.88 228 LEU A C 1
ATOM 1701 O O . LEU A 1 228 ? -15.352 -4.227 -1.134 1 97.88 228 LEU A O 1
ATOM 1705 N N . GLY A 1 229 ? -14.266 -3.203 0.511 1 96.81 229 GLY A N 1
ATOM 1706 C CA . GLY A 1 229 ? -15.125 -2.037 0.425 1 96.81 229 GLY A CA 1
ATOM 1707 C C . GLY A 1 229 ? -14.758 -1.102 -0.71 1 96.81 229 GLY A C 1
ATOM 1708 O O . GLY A 1 229 ? -13.648 -1.182 -1.25 1 96.81 229 GLY A O 1
ATOM 1709 N N . ASP A 1 230 ? -15.68 -0.226 -1.062 1 95.12 23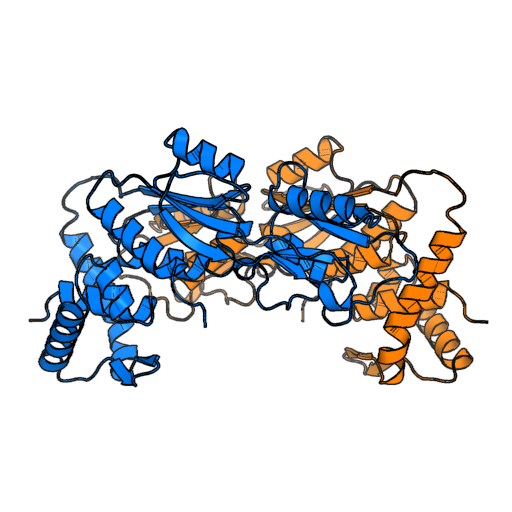0 ASP A N 1
ATOM 1710 C CA . ASP A 1 230 ? -15.422 0.767 -2.102 1 95.12 230 ASP A CA 1
ATOM 1711 C C . ASP A 1 230 ? -14.195 1.617 -1.755 1 95.12 230 ASP A C 1
ATOM 1713 O O . ASP A 1 230 ? -13.398 1.945 -2.631 1 95.12 230 ASP A O 1
ATOM 1717 N N . ILE A 1 231 ? -14.039 1.913 -0.561 1 92.88 231 ILE A N 1
ATOM 1718 C CA . ILE A 1 231 ? -12.992 2.822 -0.1 1 92.88 231 ILE A CA 1
ATOM 1719 C C . ILE A 1 231 ? -11.617 2.199 -0.34 1 92.88 231 ILE A C 1
ATOM 1721 O O . ILE A 1 231 ? -10.633 2.91 -0.544 1 92.88 231 ILE A O 1
ATOM 1725 N N . SER A 1 232 ? -11.555 0.868 -0.367 1 94.44 232 SER A N 1
ATOM 1726 C CA . SER A 1 232 ? -10.273 0.185 -0.484 1 94.44 232 SER A CA 1
ATOM 1727 C C . SER A 1 232 ? -10.125 -0.494 -1.843 1 94.44 232 SER A C 1
ATOM 1729 O O . SER A 1 232 ? -9.078 -1.062 -2.15 1 94.44 232 SER A O 1
ATOM 1731 N N . ALA A 1 233 ? -11.148 -0.455 -2.699 1 95.81 233 ALA A N 1
ATOM 1732 C CA . ALA A 1 233 ? -11.172 -1.23 -3.938 1 95.81 233 ALA A CA 1
ATOM 1733 C C . ALA A 1 233 ? -10.445 -0.498 -5.059 1 95.81 233 ALA A C 1
ATOM 1735 O O . ALA A 1 233 ? -10.188 -1.071 -6.121 1 95.81 233 ALA A O 1
ATOM 1736 N N . ARG A 1 234 ? -10.094 0.747 -4.801 1 90.06 234 ARG A N 1
ATOM 1737 C CA . ARG A 1 234 ? -9.367 1.56 -5.766 1 90.06 234 ARG A CA 1
ATOM 1738 C C . ARG A 1 234 ? -9.977 1.445 -7.156 1 90.06 234 ARG A C 1
ATOM 1740 O O . ARG A 1 234 ? -9.273 1.208 -8.133 1 90.06 234 ARG A O 1
ATOM 1747 N N . GLY A 1 235 ? -11.266 1.46 -7.219 1 90.62 235 GLY A N 1
ATOM 1748 C CA . GLY A 1 235 ? -11.969 1.554 -8.492 1 90.62 235 GLY A CA 1
ATOM 1749 C C . GLY A 1 235 ? -12.406 0.206 -9.031 1 90.62 235 GLY A C 1
ATOM 1750 O O . GLY A 1 235 ? -13.148 0.137 -10.008 1 90.62 235 GLY A O 1
ATOM 1751 N N . LEU A 1 236 ? -11.922 -0.891 -8.539 1 94.75 236 LEU A N 1
ATOM 1752 C CA . LEU A 1 236 ? -12.398 -2.199 -8.977 1 94.75 236 LEU A CA 1
ATOM 1753 C C . LEU A 1 236 ? -13.891 -2.352 -8.719 1 94.75 236 LEU A C 1
ATOM 1755 O O . LEU A 1 236 ? -14.352 -2.123 -7.598 1 94.75 236 LEU A O 1
ATOM 1759 N N . PRO A 1 237 ? -14.602 -2.709 -9.719 1 95.94 237 PRO A N 1
ATOM 1760 C CA . PRO A 1 237 ? -16.047 -2.826 -9.531 1 95.94 237 PRO A CA 1
ATOM 1761 C C . PRO A 1 237 ? -16.438 -4.078 -8.758 1 95.94 237 PRO A C 1
ATOM 1763 O O . PRO A 1 237 ? -15.68 -5.047 -8.703 1 95.94 237 PRO A O 1
ATOM 1766 N N . ASP A 1 238 ? -17.594 -4.027 -8.172 1 97 238 ASP A N 1
ATOM 1767 C CA . ASP A 1 238 ? -18.203 -5.215 -7.578 1 97 238 ASP A CA 1
ATOM 1768 C C . ASP A 1 238 ? -18.719 -6.164 -8.648 1 97 238 ASP A C 1
ATOM 1770 O O . ASP A 1 238 ? -19.578 -5.789 -9.453 1 97 238 ASP A O 1
ATOM 1774 N N . ARG A 1 239 ? -18.297 -7.434 -8.57 1 96.88 239 ARG A N 1
ATOM 1775 C CA . ARG A 1 239 ? -18.734 -8.406 -9.57 1 96.88 239 ARG A CA 1
ATOM 1776 C C . ARG A 1 239 ? -19.453 -9.578 -8.914 1 96.88 239 ARG A C 1
ATOM 1778 O O . ARG A 1 239 ? -19.609 -10.633 -9.531 1 96.88 239 ARG A O 1
ATOM 1785 N N . GLY A 1 240 ? -19.844 -9.391 -7.754 1 96 240 GLY A N 1
ATOM 1786 C CA . GLY A 1 240 ? -20.469 -10.453 -7 1 96 240 GLY A CA 1
ATOM 1787 C C . GLY A 1 240 ? -21.672 -11.047 -7.703 1 96 240 GLY A C 1
ATOM 1788 O O . GLY A 1 240 ? -21.781 -12.273 -7.859 1 96 240 GLY A O 1
ATOM 1789 N N . ALA A 1 241 ? -22.562 -10.258 -8.156 1 94.5 241 ALA A N 1
ATOM 1790 C CA . ALA A 1 241 ? -23.781 -10.711 -8.812 1 94.5 241 ALA A CA 1
ATOM 1791 C C . ALA A 1 241 ? -23.469 -11.484 -10.086 1 94.5 241 ALA A C 1
ATOM 1793 O O . ALA A 1 241 ? -24.031 -12.555 -10.328 1 94.5 241 ALA A O 1
ATOM 1794 N N . GLU A 1 242 ? -22.594 -10.984 -10.852 1 93.31 242 GLU A N 1
ATOM 1795 C CA . GLU A 1 242 ? -22.188 -11.633 -12.102 1 93.31 242 GLU A CA 1
ATOM 1796 C C . GLU A 1 242 ? -21.594 -13.016 -11.836 1 93.31 242 GLU A C 1
ATOM 1798 O O . GLU A 1 242 ? -21.766 -13.93 -12.648 1 93.31 242 GLU A O 1
ATOM 1803 N N . LEU A 1 243 ? -20.969 -13.141 -10.766 1 93.19 243 LEU A N 1
ATOM 1804 C CA . LEU A 1 243 ? -20.25 -14.367 -10.484 1 93.19 243 LEU A CA 1
ATOM 1805 C C . LEU A 1 243 ? -21.078 -15.312 -9.625 1 93.19 243 LEU A C 1
ATOM 1807 O O . LEU A 1 243 ? -20.609 -16.359 -9.203 1 93.19 243 LEU A O 1
ATOM 1811 N N . GLY A 1 244 ? -22.297 -14.844 -9.328 1 93.44 244 GLY A N 1
ATOM 1812 C CA . GLY A 1 244 ? -23.188 -15.672 -8.547 1 93.44 244 GLY A CA 1
ATOM 1813 C C . GLY A 1 244 ? -22.781 -15.781 -7.086 1 93.44 244 GLY A C 1
ATOM 1814 O O . GLY A 1 244 ? -23.047 -16.797 -6.438 1 93.44 244 GLY A O 1
ATOM 1815 N N . LEU A 1 245 ? -22.094 -14.836 -6.613 1 96.44 245 LEU A N 1
ATOM 1816 C CA . LEU A 1 245 ? -21.656 -14.828 -5.223 1 96.44 245 LEU A CA 1
ATOM 1817 C C . LEU A 1 245 ? -22.672 -14.102 -4.34 1 96.44 245 LEU A C 1
ATOM 1819 O O . LEU A 1 245 ? -23.422 -13.242 -4.82 1 96.44 245 LEU A O 1
ATOM 1823 N N . PRO A 1 246 ? -22.719 -14.461 -3.076 1 97.56 246 PRO A N 1
ATOM 1824 C CA . PRO A 1 246 ? -23.672 -13.812 -2.178 1 97.56 246 PRO A CA 1
ATOM 1825 C C . PRO A 1 246 ? -23.344 -12.344 -1.932 1 97.56 246 PRO A C 1
ATOM 1827 O O . PRO A 1 246 ? -22.172 -11.961 -1.926 1 97.56 246 PRO A O 1
ATOM 1830 N N . PRO A 1 247 ? -24.391 -11.555 -1.705 1 97.06 247 PRO A N 1
ATOM 1831 C CA . PRO A 1 247 ? -24.109 -10.172 -1.32 1 97.06 247 PRO A CA 1
ATOM 1832 C C . PRO A 1 247 ? -23.422 -10.062 0.036 1 97.06 247 PRO A C 1
ATOM 1834 O O . PRO A 1 247 ? -23.609 -10.922 0.902 1 97.06 247 PRO A O 1
ATOM 1837 N N . LEU A 1 248 ? -22.625 -9.055 0.133 1 97.25 248 LEU A N 1
ATOM 1838 C CA . LEU A 1 248 ? -21.953 -8.766 1.4 1 97.25 248 LEU A CA 1
ATOM 1839 C C . LEU A 1 248 ? -22.625 -7.578 2.094 1 97.25 248 LEU A C 1
ATOM 1841 O O . LEU A 1 248 ? -23.047 -6.625 1.436 1 97.25 248 LEU A O 1
ATOM 1845 N N . PRO A 1 249 ? -22.688 -7.594 3.383 1 94.5 249 PRO A N 1
ATOM 1846 C CA . PRO A 1 249 ? -23.328 -6.492 4.094 1 94.5 249 PRO A CA 1
ATOM 1847 C C . PRO A 1 249 ? -22.5 -5.215 4.094 1 94.5 249 PRO A C 1
ATOM 1849 O O . PRO A 1 249 ? -21.266 -5.277 4.059 1 94.5 249 PRO A O 1
ATOM 1852 N N . PRO A 1 250 ? -23.25 -4.082 4.117 1 91.56 250 PRO A N 1
ATOM 1853 C CA . PRO A 1 250 ? -22.484 -2.842 4.297 1 91.56 250 PRO A CA 1
ATOM 1854 C C . PRO A 1 250 ? -21.875 -2.721 5.691 1 91.56 250 PRO A C 1
ATOM 1856 O O . PRO A 1 250 ? -22.266 -3.459 6.602 1 91.56 250 PRO A O 1
ATOM 1859 N N . SER A 1 251 ? -20.891 -1.954 5.766 1 93.5 251 SER A N 1
ATOM 1860 C CA . SER A 1 251 ? -20.25 -1.667 7.043 1 93.5 251 SER A CA 1
ATOM 1861 C C . SER A 1 251 ? -19.969 -0.176 7.195 1 93.5 251 SER A C 1
ATOM 1863 O O . SER A 1 251 ? -19.969 0.566 6.211 1 93.5 251 SER A O 1
ATOM 1865 N N . ASP A 1 252 ? -19.734 0.225 8.422 1 94.88 252 ASP A N 1
ATOM 1866 C CA . ASP A 1 252 ? -19.484 1.634 8.711 1 94.88 252 ASP A CA 1
ATOM 1867 C C . ASP A 1 252 ? -18 1.903 8.922 1 94.88 252 ASP A C 1
ATOM 1869 O O . ASP A 1 252 ? -17.297 1.1 9.539 1 94.88 252 ASP A O 1
ATOM 1873 N N . ILE A 1 253 ? -17.609 2.957 8.359 1 96.44 253 ILE A N 1
ATOM 1874 C CA . ILE A 1 253 ? -16.312 3.523 8.719 1 96.44 253 ILE A CA 1
ATOM 1875 C C . ILE A 1 253 ? -16.484 4.488 9.891 1 96.44 253 ILE A C 1
ATOM 1877 O O . ILE A 1 253 ? -17.25 5.449 9.805 1 96.44 253 ILE A O 1
ATOM 1881 N N . VAL A 1 254 ? -15.758 4.211 10.938 1 96.88 254 VAL A N 1
ATOM 1882 C CA . VAL A 1 254 ? -16.016 4.902 12.195 1 96.88 254 VAL A CA 1
ATOM 1883 C C . VAL A 1 254 ? -14.727 5.578 12.68 1 96.88 254 VAL A C 1
ATOM 1885 O O . VAL A 1 254 ? -13.641 5 12.594 1 96.88 254 VAL A O 1
ATOM 1888 N N . LEU A 1 255 ? -14.906 6.73 13.227 1 97.06 255 LEU A N 1
ATOM 1889 C CA . LEU A 1 255 ? -13.812 7.461 13.852 1 97.06 255 LEU A CA 1
ATOM 1890 C C . LEU A 1 255 ? -13.906 7.402 15.375 1 97.06 255 LEU A C 1
ATOM 1892 O O . LEU A 1 255 ? -14.969 7.68 15.938 1 97.06 255 LEU A O 1
ATOM 1896 N N . LEU A 1 256 ? -12.883 6.945 15.977 1 96.44 256 LEU A N 1
ATOM 1897 C CA . LEU A 1 256 ? -12.648 7.129 17.406 1 96.44 256 LEU A CA 1
ATOM 1898 C C . LEU A 1 256 ? -11.602 8.211 17.656 1 96.44 256 LEU A C 1
ATOM 1900 O O . LEU A 1 256 ? -10.523 8.18 17.062 1 96.44 256 LEU A O 1
ATOM 1904 N N . SER A 1 257 ? -11.891 9.148 18.5 1 95.12 257 SER A N 1
ATOM 1905 C CA . SER A 1 257 ? -10.914 10.211 18.672 1 95.12 257 SER A CA 1
ATOM 1906 C C . SER A 1 257 ? -11.008 10.828 20.078 1 95.12 257 SER A C 1
ATOM 1908 O O . SER A 1 257 ? -12.023 10.672 20.75 1 95.12 257 SER A O 1
ATOM 1910 N N . ARG A 1 258 ? -9.891 11.352 20.547 1 86.38 258 ARG A N 1
ATOM 1911 C CA . ARG A 1 258 ? -9.742 12.148 21.766 1 86.38 258 ARG A CA 1
ATOM 1912 C C . ARG A 1 258 ? -9 13.453 21.484 1 86.38 258 ARG A C 1
ATOM 1914 O O . ARG A 1 258 ? -7.84 13.43 21.078 1 86.38 258 ARG A O 1
ATOM 1921 N N . ALA A 1 259 ? -9.695 14.562 21.641 1 85.5 259 ALA A N 1
ATOM 1922 C CA . ALA A 1 259 ? -9.031 15.852 21.469 1 85.5 259 ALA A CA 1
ATOM 1923 C C . ALA A 1 259 ? -8.406 16.328 22.781 1 85.5 259 ALA A C 1
ATOM 1925 O O . ALA A 1 259 ? -9.094 16.859 23.641 1 85.5 259 ALA A O 1
ATOM 1926 N N . ARG A 1 260 ? -7.109 16.141 22.859 1 81.62 260 ARG A N 1
ATOM 1927 C CA . ARG A 1 260 ? -6.41 16.516 24.094 1 81.62 260 ARG A CA 1
ATOM 1928 C C . ARG A 1 260 ? -6.133 18.016 24.109 1 81.62 260 ARG A C 1
ATOM 1930 O O . ARG A 1 260 ? -6.027 18.609 25.188 1 81.62 260 ARG A O 1
ATOM 1937 N N . THR A 1 261 ? -5.895 18.594 22.938 1 81.75 261 THR A N 1
ATOM 1938 C CA . THR A 1 261 ? -5.617 20.016 22.766 1 81.75 261 THR A CA 1
ATOM 1939 C C . THR A 1 261 ? -6.43 20.578 21.609 1 81.75 261 THR A C 1
ATOM 1941 O O . THR A 1 261 ? -7.004 19.828 20.812 1 81.75 261 THR A O 1
ATOM 1944 N N . PRO A 1 262 ? -6.512 21.859 21.578 1 80.56 262 PRO A N 1
ATOM 1945 C CA . PRO A 1 262 ? -7.199 22.453 20.422 1 80.56 262 PRO A CA 1
ATOM 1946 C C . PRO A 1 262 ? -6.59 22.047 19.094 1 80.56 262 PRO A C 1
ATOM 1948 O O . PRO A 1 262 ? -7.312 21.859 18.109 1 80.56 262 PRO A O 1
ATOM 1951 N N . SER A 1 263 ? -5.336 21.922 19.031 1 84.62 263 SER A N 1
ATOM 1952 C CA . SER A 1 263 ? -4.676 21.484 17.812 1 84.62 263 SER A CA 1
ATOM 1953 C C . SER A 1 263 ? -5.102 20.062 17.438 1 84.62 263 SER A C 1
ATOM 1955 O O . SER A 1 263 ? -5.336 19.781 16.25 1 84.62 263 SER A O 1
ATOM 1957 N N . HIS A 1 264 ? -5.219 19.25 18.438 1 88.81 264 HIS A N 1
ATOM 1958 C CA . HIS A 1 264 ? -5.734 17.906 18.188 1 88.81 264 HIS A CA 1
ATOM 1959 C C . HIS A 1 264 ? -7.152 17.953 17.625 1 88.81 264 HIS A C 1
ATOM 1961 O O . HIS A 1 264 ? -7.469 17.266 16.656 1 88.81 264 HIS A O 1
ATOM 1967 N N . ALA A 1 265 ? -7.926 18.781 18.234 1 88.5 265 ALA A N 1
ATOM 1968 C CA . ALA A 1 265 ? -9.305 18.922 17.766 1 88.5 265 ALA A CA 1
ATOM 1969 C C . ALA A 1 265 ? -9.359 19.391 16.312 1 88.5 265 ALA A C 1
ATOM 1971 O O . ALA A 1 265 ? -10.18 18.906 15.539 1 88.5 265 ALA A O 1
ATOM 1972 N N . SER A 1 266 ? -8.539 20.281 15.992 1 86.19 266 SER A N 1
ATOM 1973 C CA . SER A 1 266 ? -8.484 20.781 14.625 1 86.19 266 SER A CA 1
ATOM 1974 C C . SER A 1 266 ? -8.086 19.672 13.648 1 86.19 266 SER A C 1
ATOM 1976 O O . SER A 1 266 ? -8.695 19.531 12.586 1 86.19 266 SER A O 1
ATOM 1978 N N . ALA A 1 267 ? -7.078 18.906 13.961 1 91.19 267 ALA A N 1
ATOM 1979 C CA . ALA A 1 267 ? -6.637 17.797 13.117 1 91.19 267 ALA A CA 1
ATOM 1980 C C . ALA A 1 267 ? -7.746 16.766 12.938 1 91.19 267 ALA A C 1
ATOM 1982 O O . ALA A 1 267 ? -7.941 16.234 11.844 1 91.19 267 ALA A O 1
ATOM 1983 N N . ILE A 1 268 ? -8.43 16.516 14.008 1 92.31 268 ILE A N 1
ATOM 1984 C CA . ILE A 1 268 ? -9.516 15.547 13.984 1 92.31 268 ILE A CA 1
ATOM 1985 C C . ILE A 1 268 ? -10.633 16.047 13.062 1 92.31 268 ILE A C 1
ATOM 1987 O O . ILE A 1 268 ? -11.156 15.281 12.242 1 92.31 268 ILE A O 1
ATOM 1991 N N . ARG A 1 269 ? -10.992 17.266 13.172 1 89.38 269 ARG A N 1
ATOM 1992 C CA . ARG A 1 269 ? -12.008 17.828 12.289 1 89.38 269 ARG A CA 1
ATOM 1993 C C . ARG A 1 269 ? -11.586 17.734 10.828 1 89.38 269 ARG A C 1
ATOM 1995 O O . ARG A 1 269 ? -12.398 17.438 9.953 1 89.38 269 ARG A O 1
ATOM 2002 N N . ALA A 1 270 ? -10.375 18 10.578 1 88.25 270 ALA A N 1
ATOM 2003 C CA . ALA A 1 270 ? -9.844 17.891 9.219 1 88.25 270 ALA A CA 1
ATOM 2004 C C . ALA A 1 270 ? -9.906 16.453 8.711 1 88.25 270 ALA A C 1
ATOM 2006 O O . ALA A 1 270 ? -10.25 16.219 7.547 1 88.25 270 ALA A O 1
ATOM 2007 N N . LEU A 1 271 ? -9.523 15.57 9.539 1 91.56 271 LEU A N 1
ATOM 2008 C CA . LEU A 1 271 ? -9.586 14.141 9.234 1 91.56 271 LEU A CA 1
ATOM 2009 C C . LEU A 1 271 ? -11.008 13.734 8.867 1 91.56 271 LEU A C 1
ATOM 2011 O O . LEU A 1 271 ? -11.219 13.023 7.879 1 91.56 271 LEU A O 1
ATOM 2015 N N . VAL A 1 272 ? -11.938 14.188 9.641 1 91.31 272 VAL A N 1
ATOM 2016 C CA . VAL A 1 272 ? -13.344 13.875 9.406 1 91.31 272 VAL A CA 1
ATOM 2017 C C . VAL A 1 272 ? -13.766 14.406 8.039 1 91.31 272 VAL A C 1
ATOM 2019 O O . VAL A 1 272 ? -14.367 13.672 7.246 1 91.31 272 VAL A O 1
ATOM 2022 N N . ALA A 1 273 ? -13.43 15.57 7.734 1 86.62 273 ALA A N 1
ATOM 2023 C CA . ALA A 1 273 ? -13.805 16.188 6.465 1 86.62 273 ALA A CA 1
ATOM 2024 C C . ALA A 1 273 ? -13.195 15.438 5.289 1 86.62 273 ALA A C 1
ATOM 2026 O O . ALA A 1 273 ? -13.844 15.266 4.25 1 86.62 273 ALA A O 1
ATOM 2027 N N . ALA A 1 274 ? -12.008 15 5.453 1 87.19 274 ALA A N 1
ATOM 2028 C CA . ALA A 1 274 ? -11.281 14.344 4.371 1 87.19 274 ALA A CA 1
ATOM 2029 C C . ALA A 1 274 ? -11.836 12.945 4.105 1 87.19 274 ALA A C 1
ATOM 2031 O O . ALA A 1 274 ? -11.875 12.492 2.957 1 87.19 274 ALA A O 1
ATOM 2032 N N . VAL A 1 275 ? -12.234 12.234 5.117 1 90.5 275 VAL A N 1
ATOM 2033 C CA . VAL A 1 275 ? -12.625 10.836 4.98 1 90.5 275 VAL A CA 1
ATOM 2034 C C . VAL A 1 275 ? -14.109 10.742 4.66 1 90.5 275 VAL A C 1
ATOM 2036 O O . VAL A 1 275 ? -14.547 9.836 3.945 1 90.5 275 VAL A O 1
ATOM 2039 N N . SER A 1 276 ? -14.891 11.68 5.199 1 88.5 276 SER A N 1
ATOM 2040 C CA . SER A 1 276 ? -16.328 11.672 4.973 1 88.5 276 SER A CA 1
ATOM 2041 C C . SER A 1 276 ? -16.672 12.109 3.551 1 88.5 276 SER A C 1
ATOM 2043 O O . SER A 1 276 ? -17.75 11.797 3.039 1 88.5 276 SER A O 1
ATOM 2045 N N . GLY A 1 277 ? -15.852 12.969 3.004 1 72.62 277 GLY A N 1
ATOM 2046 C CA . GLY A 1 277 ? -16.141 13.516 1.689 1 72.62 277 GLY A CA 1
ATOM 2047 C C . GLY A 1 277 ? -16.328 12.453 0.625 1 72.62 277 GLY A C 1
ATOM 2048 O O . GLY A 1 277 ? -15.852 11.32 0.78 1 72.62 277 GLY A O 1
ATOM 2049 N N . ALA A 1 278 ? -17.438 12.617 -0.349 1 58.28 278 ALA A N 1
ATOM 2050 C CA . ALA A 1 278 ? -17.766 11.727 -1.464 1 58.28 278 ALA A CA 1
ATOM 2051 C C . ALA A 1 278 ? -16.578 11.594 -2.42 1 58.28 278 ALA A C 1
ATOM 2053 O O . ALA A 1 278 ? -15.891 12.578 -2.705 1 58.28 278 ALA A O 1
ATOM 2054 N N . GLY A 1 279 ? -15.586 10.82 -2.258 1 50.53 279 GLY A N 1
ATOM 2055 C CA . GLY A 1 279 ? -14.484 10.617 -3.184 1 50.53 279 GLY A CA 1
ATOM 2056 C C . GLY A 1 279 ? -14.875 10.828 -4.633 1 50.53 279 GLY A C 1
ATOM 2057 O O . GLY A 1 279 ? -16.016 10.57 -5.02 1 50.53 279 GLY A O 1
ATOM 2058 N N . ASP A 1 280 ? -14.25 11.797 -5.383 1 41.81 280 ASP A N 1
ATOM 2059 C CA . ASP A 1 280 ? -14.477 11.781 -6.824 1 41.81 280 ASP A CA 1
ATOM 2060 C C . ASP A 1 280 ? -14.25 10.391 -7.398 1 41.81 280 ASP A C 1
ATOM 2062 O O . ASP A 1 280 ? -13.461 9.609 -6.863 1 41.81 280 ASP A O 1
ATOM 2066 N N . MET B 1 1 ? -2.236 -32.625 -30.562 1 72.31 1 MET B N 1
ATOM 2067 C CA . MET B 1 1 ? -2.57 -32.25 -29.188 1 72.31 1 MET B CA 1
ATOM 2068 C C . MET B 1 1 ? -1.598 -31.219 -28.656 1 72.31 1 MET B C 1
ATOM 2070 O O . MET B 1 1 ? -0.432 -31.188 -29.047 1 72.31 1 MET B O 1
ATOM 2074 N N . ILE B 1 2 ? -2.117 -30.281 -27.906 1 75.5 2 ILE B N 1
ATOM 2075 C CA . ILE B 1 2 ? -1.196 -29.25 -27.453 1 75.5 2 ILE B CA 1
ATOM 2076 C C . ILE B 1 2 ? -0.466 -29.719 -26.203 1 75.5 2 ILE B C 1
ATOM 2078 O O . ILE B 1 2 ? -1.008 -30.5 -25.422 1 75.5 2 ILE B O 1
ATOM 2082 N N . ASP B 1 3 ? 0.841 -29.391 -26.141 1 84.94 3 ASP B N 1
ATOM 2083 C CA . ASP B 1 3 ? 1.729 -29.672 -25.016 1 84.94 3 ASP B CA 1
ATOM 2084 C C . ASP B 1 3 ? 1.505 -28.672 -23.875 1 84.94 3 ASP B C 1
ATOM 2086 O O . ASP B 1 3 ? 1.637 -27.469 -24.078 1 84.94 3 ASP B O 1
ATOM 2090 N N . LEU B 1 4 ? 1.225 -29.266 -22.703 1 85.31 4 LEU B N 1
ATOM 2091 C CA . LEU B 1 4 ? 0.868 -28.406 -21.578 1 85.31 4 LEU B CA 1
ATOM 2092 C C . LEU B 1 4 ? 2.064 -27.578 -21.125 1 85.31 4 LEU B C 1
ATOM 2094 O O . LEU B 1 4 ? 1.898 -26.469 -20.625 1 85.31 4 LEU B O 1
ATOM 2098 N N . GLU B 1 5 ? 3.186 -28.141 -21.281 1 87 5 GLU B N 1
ATOM 2099 C CA . GLU B 1 5 ? 4.383 -27.375 -20.969 1 87 5 GLU B CA 1
ATOM 2100 C C . GLU B 1 5 ? 4.484 -26.125 -21.844 1 87 5 GLU B C 1
ATOM 2102 O O . GLU B 1 5 ? 4.902 -25.062 -21.375 1 87 5 GLU B O 1
ATOM 2107 N N . SER B 1 6 ? 4.137 -26.281 -23.094 1 91 6 SER B N 1
ATOM 2108 C CA . SER B 1 6 ? 4.129 -25.141 -24 1 91 6 SER B CA 1
ATOM 2109 C C . SER B 1 6 ? 3.102 -24.094 -23.562 1 91 6 SER B C 1
ATOM 2111 O O . SER B 1 6 ? 3.338 -22.891 -23.672 1 91 6 SER B O 1
ATOM 2113 N N . VAL B 1 7 ? 2.039 -24.594 -23.062 1 89.25 7 VAL B N 1
ATOM 2114 C CA . VAL B 1 7 ? 0.986 -23.719 -22.562 1 89.25 7 VAL B CA 1
ATOM 2115 C C . VAL B 1 7 ? 1.483 -22.953 -21.328 1 89.25 7 VAL B C 1
ATOM 2117 O O . VAL B 1 7 ? 1.276 -21.734 -21.219 1 89.25 7 VAL B O 1
ATOM 2120 N N . ARG B 1 8 ? 2.109 -23.656 -20.469 1 87.5 8 ARG B N 1
ATOM 2121 C CA . ARG B 1 8 ? 2.693 -23.031 -19.281 1 87.5 8 ARG B CA 1
ATOM 2122 C C . ARG B 1 8 ? 3.729 -21.984 -19.672 1 87.5 8 ARG B C 1
ATOM 2124 O O . ARG B 1 8 ? 3.742 -20.891 -19.109 1 87.5 8 ARG B O 1
ATOM 2131 N N . LEU B 1 9 ? 4.559 -22.281 -20.578 1 90.06 9 LEU B N 1
ATOM 2132 C CA . LEU B 1 9 ? 5.59 -21.359 -21.031 1 90.06 9 LEU B CA 1
ATOM 2133 C C . LEU B 1 9 ? 4.969 -20.141 -21.703 1 90.06 9 LEU B C 1
ATOM 2135 O O . LEU B 1 9 ? 5.484 -19.031 -21.562 1 90.06 9 LEU B O 1
ATOM 2139 N N . PHE B 1 10 ? 3.938 -20.297 -22.391 1 91.56 10 PHE B N 1
ATOM 2140 C CA . PHE B 1 10 ? 3.191 -19.188 -22.969 1 91.56 10 PHE B CA 1
ATOM 2141 C C . PHE B 1 10 ? 2.711 -18.219 -21.891 1 91.56 10 PHE B C 1
ATOM 2143 O O . PHE B 1 10 ? 2.973 -17.016 -21.953 1 91.56 10 PHE B O 1
ATOM 2150 N N . ILE B 1 11 ? 2.115 -18.781 -20.875 1 85.75 11 ILE B N 1
ATOM 2151 C CA . ILE B 1 11 ? 1.587 -17.969 -19.781 1 85.75 11 ILE B CA 1
ATOM 2152 C C . ILE B 1 11 ? 2.73 -17.234 -19.094 1 85.75 11 ILE B C 1
ATOM 2154 O O . ILE B 1 11 ? 2.645 -16.016 -18.859 1 85.75 11 ILE B O 1
ATOM 2158 N N . LEU B 1 12 ? 3.791 -17.938 -18.766 1 86.12 12 LEU B N 1
ATOM 2159 C CA . LEU B 1 12 ? 4.945 -17.344 -18.109 1 86.12 12 LEU B CA 1
ATOM 2160 C C . LEU B 1 12 ? 5.543 -16.219 -18.953 1 86.12 12 LEU B C 1
ATOM 2162 O O . LEU B 1 12 ? 5.934 -15.18 -18.422 1 86.12 12 LEU B O 1
ATOM 2166 N N . SER B 1 13 ? 5.641 -16.453 -20.219 1 87.88 13 SER B N 1
ATOM 2167 C CA . SER B 1 13 ? 6.18 -15.445 -21.125 1 87.88 13 SER B CA 1
ATOM 2168 C C . SER B 1 13 ? 5.332 -14.172 -21.109 1 87.88 13 SER B C 1
ATOM 2170 O O . SER B 1 13 ? 5.867 -13.062 -21.109 1 87.88 13 SER B O 1
ATOM 2172 N N . VAL B 1 14 ? 4.086 -14.312 -21.078 1 84.19 14 VAL B N 1
ATOM 2173 C CA . VAL B 1 14 ? 3.16 -13.18 -21.062 1 84.19 14 VAL B CA 1
ATOM 2174 C C . VAL B 1 14 ? 3.266 -12.438 -19.734 1 84.19 14 VAL B C 1
ATOM 2176 O O . VAL B 1 14 ? 3.379 -11.211 -19.703 1 84.19 14 VAL B O 1
ATOM 2179 N N . GLU B 1 15 ? 3.236 -13.188 -18.719 1 78.25 15 GLU B N 1
ATOM 2180 C CA . GLU B 1 15 ? 3.242 -12.594 -17.391 1 78.25 15 GLU B CA 1
ATOM 2181 C C . GLU B 1 15 ? 4.535 -11.82 -17.141 1 78.25 15 GLU B C 1
ATOM 2183 O O . GLU B 1 15 ? 4.52 -10.773 -16.484 1 78.25 15 GLU B O 1
ATOM 2188 N N . LEU B 1 16 ? 5.598 -12.352 -17.703 1 79.06 16 LEU B N 1
ATOM 2189 C CA . LEU B 1 16 ? 6.902 -11.75 -17.438 1 79.06 16 LEU B CA 1
ATOM 2190 C C . LEU B 1 16 ? 7.305 -10.805 -18.562 1 79.06 16 LEU B C 1
ATOM 2192 O O . LEU B 1 16 ? 8.281 -10.07 -18.438 1 79.06 16 LEU B O 1
ATOM 2196 N N . GLY B 1 17 ? 6.551 -10.852 -19.609 1 81 17 GLY B N 1
ATOM 2197 C CA . GLY B 1 17 ? 6.754 -9.961 -20.734 1 81 17 GLY B CA 1
ATOM 2198 C C . GLY B 1 17 ? 8.055 -10.219 -21.484 1 81 17 GLY B C 1
ATOM 2199 O O . GLY B 1 17 ? 8.578 -9.328 -22.156 1 81 17 GLY B O 1
ATOM 2200 N N . SER B 1 18 ? 8.688 -11.367 -21.281 1 85.5 18 SER B N 1
ATOM 2201 C CA . SER B 1 18 ? 9.992 -11.688 -21.844 1 85.5 18 SER B CA 1
ATOM 2202 C C . SER B 1 18 ? 10.188 -13.195 -21.969 1 85.5 18 SER B C 1
ATOM 2204 O O . SER B 1 18 ? 9.938 -13.938 -21.031 1 85.5 18 SER B O 1
ATOM 2206 N N . LEU B 1 19 ? 10.648 -13.625 -23.219 1 88.31 19 LEU B N 1
ATOM 2207 C CA . LEU B 1 19 ? 10.938 -15.039 -23.406 1 88.31 19 LEU B CA 1
ATOM 2208 C C . LEU B 1 19 ? 12.141 -15.461 -22.578 1 88.31 19 LEU B C 1
ATOM 2210 O O . LEU B 1 19 ? 12.188 -16.578 -22.062 1 88.31 19 LEU B O 1
ATOM 2214 N N . THR B 1 20 ? 13.031 -14.547 -22.453 1 85.38 20 THR B N 1
ATOM 2215 C CA . THR B 1 20 ? 14.234 -14.828 -21.688 1 85.38 20 THR B CA 1
ATOM 2216 C C . THR B 1 20 ? 13.891 -15.008 -20.203 1 85.38 20 THR B C 1
ATOM 2218 O O . THR B 1 20 ? 14.352 -15.953 -19.562 1 85.38 20 THR B O 1
ATOM 2221 N N . ARG B 1 21 ? 13.117 -14.211 -19.75 1 82.94 21 ARG B N 1
ATOM 2222 C CA . ARG B 1 21 ? 12.727 -14.297 -18.344 1 82.94 21 ARG B CA 1
ATOM 2223 C C . ARG B 1 21 ? 11.852 -15.523 -18.094 1 82.94 21 ARG B C 1
ATOM 2225 O O . ARG B 1 21 ? 11.938 -16.141 -17.047 1 82.94 21 ARG B O 1
ATOM 2232 N N . ALA B 1 22 ? 11.016 -15.773 -19.016 1 86.06 22 ALA B N 1
ATOM 2233 C CA . ALA B 1 22 ? 10.211 -16.984 -18.906 1 86.06 22 ALA B CA 1
ATOM 2234 C C . ALA B 1 22 ? 11.086 -18.234 -18.844 1 86.06 22 ALA B C 1
ATOM 2236 O O . ALA B 1 22 ? 10.812 -19.156 -18.078 1 86.06 22 ALA B O 1
ATOM 2237 N N . ALA B 1 23 ? 12.094 -18.266 -19.641 1 88.44 23 ALA B N 1
ATOM 2238 C CA . ALA B 1 23 ? 13.031 -19.391 -19.656 1 88.44 23 ALA B CA 1
ATOM 2239 C C . ALA B 1 23 ? 13.719 -19.531 -18.297 1 88.44 23 ALA B C 1
ATOM 2241 O O . ALA B 1 23 ? 13.781 -20.641 -17.75 1 88.44 23 ALA B O 1
ATOM 2242 N N . GLU B 1 24 ? 14.117 -18.422 -17.797 1 81.38 24 GLU B N 1
ATOM 2243 C CA . GLU B 1 24 ? 14.75 -18.422 -16.484 1 81.38 24 GLU B CA 1
ATOM 2244 C C . GLU B 1 24 ? 13.805 -18.953 -15.414 1 81.38 24 GLU B C 1
ATOM 2246 O O . GLU B 1 24 ? 14.18 -19.828 -14.633 1 81.38 24 GLU B O 1
ATOM 2251 N N . ALA B 1 25 ? 12.633 -18.5 -15.508 1 79.12 25 ALA B N 1
ATOM 2252 C CA . ALA B 1 25 ? 11.625 -18.906 -14.531 1 79.12 25 ALA B CA 1
ATOM 2253 C C . ALA B 1 25 ? 11.312 -20.391 -14.656 1 79.12 25 ALA B C 1
ATOM 2255 O O . ALA B 1 25 ? 11.039 -21.062 -13.656 1 79.12 25 ALA B O 1
ATOM 2256 N N . ALA B 1 26 ? 11.367 -20.859 -15.82 1 83.12 26 ALA B N 1
ATOM 2257 C CA . ALA B 1 26 ? 11.016 -22.25 -16.094 1 83.12 26 ALA B CA 1
ATOM 2258 C C . ALA B 1 26 ? 12.234 -23.156 -15.953 1 83.12 26 ALA B C 1
ATOM 2260 O O . ALA B 1 26 ? 12.125 -24.375 -16.109 1 83.12 26 ALA B O 1
ATOM 2261 N N . GLY B 1 27 ? 13.328 -22.578 -15.648 1 80.25 27 GLY B N 1
ATOM 2262 C CA . GLY B 1 27 ? 14.539 -23.375 -15.492 1 80.25 27 GLY B CA 1
ATOM 2263 C C . GLY B 1 27 ? 15.062 -23.906 -16.812 1 80.25 27 GLY B C 1
ATOM 2264 O O . GLY B 1 27 ? 15.531 -25.047 -16.875 1 80.25 27 GLY B O 1
ATOM 2265 N N . THR B 1 28 ? 14.859 -23.219 -17.859 1 88.62 28 THR B N 1
ATOM 2266 C CA . THR B 1 28 ? 15.328 -23.594 -19.188 1 88.62 28 THR B CA 1
ATOM 2267 C C . THR B 1 28 ? 15.938 -22.406 -19.906 1 88.62 28 THR B C 1
ATOM 2269 O O . THR B 1 28 ? 16.375 -21.438 -19.281 1 88.62 28 THR B O 1
ATOM 2272 N N . VAL B 1 29 ? 16.266 -22.516 -21.234 1 90.12 29 VAL B N 1
ATOM 2273 C CA . VAL B 1 29 ? 16.906 -21.453 -22 1 90.12 29 VAL B CA 1
ATOM 2274 C C . VAL B 1 29 ? 15.945 -20.922 -23.047 1 90.12 29 VAL B C 1
ATOM 2276 O O . VAL B 1 29 ? 15 -21.609 -23.438 1 90.12 29 VAL B O 1
ATOM 2279 N N . GLN B 1 30 ? 16.203 -19.703 -23.453 1 90.88 30 GLN B N 1
ATOM 2280 C CA . GLN B 1 30 ? 15.297 -18.938 -24.297 1 90.88 30 GLN B CA 1
ATOM 2281 C C . GLN B 1 30 ? 15.016 -19.656 -25.594 1 90.88 30 GLN B C 1
ATOM 2283 O O . GLN B 1 30 ? 13.867 -19.719 -26.047 1 90.88 30 GLN B O 1
ATOM 2288 N N . PRO B 1 31 ? 15.969 -20.344 -26.234 1 92.19 31 PRO B N 1
ATOM 2289 C CA . PRO B 1 31 ? 15.656 -21.031 -27.484 1 92.19 31 PRO B CA 1
ATOM 2290 C C . PRO B 1 31 ? 14.633 -22.156 -27.312 1 92.19 31 PRO B C 1
ATOM 2292 O O . PRO B 1 31 ? 13.812 -22.391 -28.203 1 92.19 31 PRO B O 1
ATOM 2295 N N . VAL B 1 32 ? 14.711 -22.797 -26.188 1 91.31 32 VAL B N 1
ATOM 2296 C CA . VAL B 1 32 ? 13.773 -23.859 -25.906 1 91.31 32 VAL B CA 1
ATOM 2297 C C . VAL B 1 32 ? 12.359 -23.297 -25.766 1 91.31 32 VAL B C 1
ATOM 2299 O O . VAL B 1 32 ? 11.406 -23.844 -26.328 1 91.31 32 VAL B O 1
ATOM 2302 N N . VAL B 1 33 ? 12.242 -22.172 -25.062 1 92.56 33 VAL B N 1
ATOM 2303 C CA . VAL B 1 33 ? 10.953 -21.516 -24.891 1 92.56 33 VAL B CA 1
ATOM 2304 C C . VAL B 1 33 ? 10.414 -21.062 -26.25 1 92.56 33 VAL B C 1
ATOM 2306 O O . VAL B 1 33 ? 9.242 -21.281 -26.562 1 92.56 33 VAL B O 1
ATOM 2309 N N . SER B 1 34 ? 11.266 -20.422 -26.984 1 92.94 34 SER B N 1
ATOM 2310 C CA . SER B 1 34 ? 10.883 -19.938 -28.312 1 92.94 34 SER B CA 1
ATOM 2311 C C . SER B 1 34 ? 10.375 -21.078 -29.188 1 92.94 34 SER B C 1
ATOM 2313 O O . SER B 1 34 ? 9.352 -20.938 -29.859 1 92.94 34 SER B O 1
ATOM 2315 N N . GLN B 1 35 ? 11.055 -22.141 -29.188 1 93.38 35 GLN B N 1
ATOM 2316 C CA . GLN B 1 35 ? 10.68 -23.297 -29.984 1 93.38 35 GLN B CA 1
ATOM 2317 C C . GLN B 1 35 ? 9.336 -23.875 -29.547 1 93.38 35 GLN B C 1
ATOM 2319 O O . GLN B 1 35 ? 8.492 -24.203 -30.375 1 93.38 35 GLN B O 1
ATOM 2324 N N . LYS B 1 36 ? 9.188 -24.016 -28.297 1 93.44 36 LYS B N 1
ATOM 2325 C CA . LYS B 1 36 ? 7.949 -24.562 -27.734 1 93.44 36 LYS B CA 1
ATOM 2326 C C . LYS B 1 36 ? 6.762 -23.672 -28.094 1 93.44 36 LYS B C 1
ATOM 2328 O O . LYS B 1 36 ? 5.676 -24.172 -28.391 1 93.44 36 LYS B O 1
ATOM 2333 N N . LEU B 1 37 ? 7 -22.406 -28.047 1 93.44 37 LEU B N 1
ATOM 2334 C CA . LEU B 1 37 ? 5.938 -21.469 -28.375 1 93.44 37 LEU B CA 1
ATOM 2335 C C . LEU B 1 37 ? 5.594 -21.547 -29.859 1 93.44 37 LEU B C 1
ATOM 2337 O O . LEU B 1 37 ? 4.422 -21.453 -30.234 1 93.44 37 LEU B O 1
ATOM 2341 N N . LYS B 1 38 ? 6.602 -21.641 -30.625 1 93.06 38 LYS B N 1
ATOM 2342 C CA . LYS B 1 38 ? 6.379 -21.781 -32.062 1 93.06 38 LYS B CA 1
ATOM 2343 C C . LYS B 1 38 ? 5.562 -23.047 -32.375 1 93.06 38 LYS B C 1
ATOM 2345 O O . LYS B 1 38 ? 4.648 -23.016 -33.188 1 93.06 38 LYS B O 1
ATOM 2350 N N . MET B 1 39 ? 5.934 -24.062 -31.766 1 92.25 39 MET B N 1
ATOM 2351 C CA . MET B 1 39 ? 5.219 -25.328 -31.953 1 92.25 39 MET B CA 1
ATOM 2352 C C . MET B 1 39 ? 3.771 -25.203 -31.484 1 92.25 39 MET B C 1
ATOM 2354 O O . MET B 1 39 ? 2.863 -25.734 -32.125 1 92.25 39 MET B O 1
ATOM 2358 N N . LEU B 1 40 ? 3.586 -24.516 -30.375 1 93.75 40 LEU B N 1
ATOM 2359 C CA . LEU B 1 40 ? 2.238 -24.281 -29.875 1 93.75 40 LEU B CA 1
ATOM 2360 C C . LEU B 1 40 ? 1.402 -23.5 -30.875 1 93.75 40 LEU B C 1
ATOM 2362 O O . LEU B 1 40 ? 0.268 -23.891 -31.172 1 93.75 40 LEU B O 1
ATOM 2366 N N . GLU B 1 41 ? 1.994 -22.469 -31.422 1 94.38 41 GLU B N 1
ATOM 2367 C CA . GLU B 1 41 ? 1.31 -21.641 -32.406 1 94.38 41 GLU B CA 1
ATOM 2368 C C . GLU B 1 41 ? 1.005 -22.453 -33.688 1 94.38 41 GLU B C 1
ATOM 2370 O O . GLU B 1 41 ? -0.072 -22.312 -34.25 1 94.38 41 GLU B O 1
ATOM 2375 N N . GLN B 1 42 ? 1.917 -23.266 -34.094 1 92.94 42 GLN B N 1
ATOM 2376 C CA . GLN B 1 42 ? 1.729 -24.125 -35.281 1 92.94 42 GLN B CA 1
ATOM 2377 C C . GLN B 1 42 ? 0.57 -25.094 -35.062 1 92.94 42 GLN B C 1
ATOM 2379 O O . GLN B 1 42 ? -0.256 -25.281 -35.969 1 92.94 42 GLN B O 1
ATOM 2384 N N . ARG B 1 43 ? 0.517 -25.656 -33.969 1 91.06 43 ARG B N 1
ATOM 2385 C CA . ARG B 1 43 ? -0.539 -26.625 -33.656 1 91.06 43 ARG B CA 1
ATOM 2386 C C . ARG B 1 43 ? -1.902 -25.938 -33.625 1 91.06 43 ARG B C 1
ATOM 2388 O O . ARG B 1 43 ? -2.908 -26.516 -34.031 1 91.06 43 ARG B O 1
ATOM 2395 N N . LEU B 1 44 ? -1.861 -24.719 -33.094 1 92.31 44 LEU B N 1
ATOM 2396 C CA . LEU B 1 44 ? -3.104 -23.969 -32.969 1 92.31 44 LEU B CA 1
ATOM 2397 C C . LEU B 1 44 ? -3.473 -23.312 -34.281 1 92.31 44 LEU B C 1
ATOM 2399 O O . LEU B 1 44 ? -4.621 -22.922 -34.5 1 92.31 44 LEU B O 1
ATOM 2403 N N . GLY B 1 45 ? -2.529 -23.203 -35.188 1 93.25 45 GLY B N 1
ATOM 2404 C CA . GLY B 1 45 ? -2.729 -22.516 -36.438 1 93.25 45 GLY B CA 1
ATOM 2405 C C . GLY B 1 45 ? -2.912 -21.016 -36.281 1 93.25 45 GLY B C 1
ATOM 2406 O O . GLY B 1 45 ? -3.588 -20.375 -37.094 1 93.25 45 GLY B O 1
ATOM 2407 N N . ARG B 1 46 ? -2.473 -20.531 -35.125 1 93.56 46 ARG B N 1
ATOM 2408 C CA . ARG B 1 46 ? -2.611 -19.125 -34.812 1 93.56 46 ARG B CA 1
ATOM 2409 C C . ARG B 1 46 ? -1.323 -18.562 -34.188 1 93.56 46 ARG B C 1
ATOM 2411 O O . ARG B 1 46 ? -0.608 -19.281 -33.5 1 93.56 46 ARG B O 1
ATOM 2418 N N . ARG B 1 47 ? -1.047 -17.359 -34.5 1 93.38 47 ARG B N 1
ATOM 2419 C CA . ARG B 1 47 ? 0.012 -16.641 -33.781 1 93.38 47 ARG B CA 1
ATOM 2420 C C . ARG B 1 47 ? -0.506 -16.062 -32.469 1 93.38 47 ARG B C 1
ATOM 2422 O O . ARG B 1 47 ? -1.559 -15.422 -32.438 1 93.38 47 ARG B O 1
ATOM 2429 N N . LEU B 1 48 ? 0.195 -16.391 -31.391 1 94.38 48 LEU B N 1
ATOM 2430 C CA . LEU B 1 48 ? -0.272 -15.953 -30.078 1 94.38 48 LEU B CA 1
ATOM 2431 C C . LEU B 1 48 ? 0.493 -14.719 -29.609 1 94.38 48 LEU B C 1
ATOM 2433 O O . LEU B 1 48 ? -0.049 -13.883 -28.891 1 94.38 48 LEU B O 1
ATOM 2437 N N . ILE B 1 49 ? 1.76 -14.617 -30.016 1 92.81 49 ILE B N 1
ATOM 2438 C CA . ILE B 1 49 ? 2.639 -13.547 -29.547 1 92.81 49 ILE B CA 1
ATOM 2439 C C . ILE B 1 49 ? 3.262 -12.836 -30.75 1 92.81 49 ILE B C 1
ATOM 2441 O O . ILE B 1 49 ? 3.65 -13.484 -31.734 1 92.81 49 ILE B O 1
ATOM 2445 N N . ASP B 1 50 ? 3.098 -11.469 -30.656 1 87.06 50 ASP B N 1
ATOM 2446 C CA . ASP B 1 50 ? 3.85 -10.656 -31.609 1 87.06 50 ASP B CA 1
ATOM 2447 C C . ASP B 1 50 ? 5.223 -10.289 -31.062 1 87.06 50 ASP B C 1
ATOM 2449 O O . ASP B 1 50 ? 5.32 -9.695 -29.984 1 87.06 50 ASP B O 1
ATOM 2453 N N . ARG B 1 51 ? 6.176 -10.844 -31.625 1 70 51 ARG B N 1
ATOM 2454 C CA . ARG B 1 51 ? 7.535 -10.703 -31.125 1 70 51 ARG B CA 1
ATOM 2455 C C . ARG B 1 51 ? 8.234 -9.5 -31.75 1 70 51 ARG B C 1
ATOM 2457 O O . ARG B 1 51 ? 8.539 -9.523 -32.938 1 70 51 ARG B O 1
ATOM 2464 N N . SER B 1 52 ? 7.746 -8.398 -31.438 1 61.81 52 SER B N 1
ATOM 2465 C CA . SER B 1 52 ? 8.664 -7.332 -31.828 1 61.81 52 SER B CA 1
ATOM 2466 C C . SER B 1 52 ? 9.875 -7.281 -30.906 1 61.81 52 SER B C 1
ATOM 2468 O O . SER B 1 52 ? 9.805 -7.719 -29.75 1 61.81 52 SER B O 1
ATOM 2470 N N . PRO B 1 53 ? 11.211 -7.094 -31.453 1 55.34 53 PRO B N 1
ATOM 2471 C CA . PRO B 1 53 ? 12.445 -7.09 -30.656 1 55.34 53 PRO B CA 1
ATOM 2472 C C . PRO B 1 53 ? 12.281 -6.398 -29.312 1 55.34 53 PRO B C 1
ATOM 2474 O O . PRO B 1 53 ? 12.977 -6.746 -28.344 1 55.34 53 PRO B O 1
ATOM 2477 N N . ARG B 1 54 ? 11.367 -5.469 -29.203 1 56.09 54 ARG B N 1
ATOM 2478 C CA . ARG B 1 54 ? 11.398 -4.617 -28.031 1 56.09 54 ARG B CA 1
ATOM 2479 C C . ARG B 1 54 ? 10.328 -5.035 -27.031 1 56.09 54 ARG B C 1
ATOM 2481 O O . ARG B 1 54 ? 10.461 -4.789 -25.828 1 56.09 54 ARG B O 1
ATOM 2488 N N . HIS B 1 55 ? 9.305 -5.656 -27.5 1 68.5 55 HIS B N 1
ATOM 2489 C CA . HIS B 1 55 ? 8.219 -5.91 -26.562 1 68.5 55 HIS B CA 1
ATOM 2490 C C . HIS B 1 55 ? 7.422 -7.148 -26.969 1 68.5 55 HIS B C 1
ATOM 2492 O O . HIS B 1 55 ? 7.191 -7.387 -28.156 1 68.5 55 HIS B O 1
ATOM 2498 N N . LEU B 1 56 ? 7.25 -8.133 -25.906 1 82.75 56 LEU B N 1
ATOM 2499 C CA . LEU B 1 56 ? 6.34 -9.258 -26.094 1 82.75 56 LEU B CA 1
ATOM 2500 C C . LEU B 1 56 ? 4.887 -8.805 -25.984 1 82.75 56 LEU B C 1
ATOM 2502 O O . LEU B 1 56 ? 4.473 -8.281 -24.938 1 82.75 56 LEU B O 1
ATOM 2506 N N . ARG B 1 57 ? 4.152 -8.789 -27.141 1 84.5 57 ARG B N 1
ATOM 2507 C CA . ARG B 1 57 ? 2.746 -8.406 -27.172 1 84.5 57 ARG B CA 1
ATOM 2508 C C . ARG B 1 57 ? 1.87 -9.562 -27.625 1 84.5 57 ARG B C 1
ATOM 2510 O O . ARG B 1 57 ? 2.242 -10.297 -28.547 1 84.5 57 ARG B O 1
ATOM 2517 N N . LEU B 1 58 ? 0.734 -9.617 -26.891 1 89.38 58 LEU B N 1
ATOM 2518 C CA . LEU B 1 58 ? -0.224 -10.633 -27.312 1 89.38 58 LEU B CA 1
ATOM 2519 C C . LEU B 1 58 ? -0.905 -10.242 -28.625 1 89.38 58 LEU B C 1
ATOM 2521 O O . LEU B 1 58 ? -1.244 -9.07 -28.812 1 89.38 58 LEU B O 1
ATOM 2525 N N . THR B 1 59 ? -1.097 -11.156 -29.547 1 91.56 59 THR B N 1
ATOM 2526 C CA . THR B 1 59 ? -2.004 -10.984 -30.672 1 91.56 59 THR B CA 1
ATOM 2527 C C . THR B 1 59 ? -3.457 -11.07 -30.219 1 91.56 59 THR B C 1
ATOM 2529 O O . THR B 1 59 ? -3.73 -11.305 -29.047 1 91.56 59 THR B O 1
ATOM 2532 N N . GLU B 1 60 ? -4.328 -10.773 -31.141 1 91.25 60 GLU B N 1
ATOM 2533 C CA . GLU B 1 60 ? -5.742 -10.953 -30.828 1 91.25 60 GLU B CA 1
ATOM 2534 C C . GLU B 1 60 ? -6.035 -12.383 -30.406 1 91.25 60 GLU B C 1
ATOM 2536 O O . GLU B 1 60 ? -6.777 -12.609 -29.453 1 91.25 60 GLU B O 1
ATOM 2541 N N . ASP B 1 61 ? -5.438 -13.258 -31.125 1 92.31 61 ASP B N 1
ATOM 2542 C CA . ASP B 1 61 ? -5.605 -14.672 -30.781 1 92.31 61 ASP B CA 1
ATOM 2543 C C . ASP B 1 61 ? -4.969 -14.984 -29.438 1 92.31 61 ASP B C 1
ATOM 2545 O O . ASP B 1 61 ? -5.484 -15.805 -28.672 1 92.31 61 ASP B O 1
ATOM 2549 N N . GLY B 1 62 ? -3.824 -14.359 -29.203 1 92.44 62 GLY B N 1
ATOM 2550 C CA . GLY B 1 62 ? -3.178 -14.539 -27.906 1 92.44 62 GLY B CA 1
ATOM 2551 C C . GLY B 1 62 ? -4.039 -14.078 -26.75 1 92.44 62 GLY B C 1
ATOM 2552 O O . GLY B 1 62 ? -4.09 -14.742 -25.719 1 92.44 62 GLY B O 1
ATOM 2553 N N . GLN B 1 63 ? -4.762 -13.047 -26.984 1 88.75 63 GLN B N 1
ATOM 2554 C CA . GLN B 1 63 ? -5.652 -12.5 -25.969 1 88.75 63 GLN B CA 1
ATOM 2555 C C . GLN B 1 63 ? -6.801 -13.461 -25.672 1 88.75 63 GLN B C 1
ATOM 2557 O O . GLN B 1 63 ? -7.234 -13.594 -24.531 1 88.75 63 GLN B O 1
ATOM 2562 N N . VAL B 1 64 ? -7.227 -14.094 -26.672 1 87.44 64 VAL B N 1
ATOM 2563 C CA . VAL B 1 64 ? -8.32 -15.047 -26.547 1 87.44 64 VAL B CA 1
ATOM 2564 C C . VAL B 1 64 ? -7.816 -16.328 -25.891 1 87.44 64 VAL B C 1
ATOM 2566 O O . VAL B 1 64 ? -8.516 -16.938 -25.078 1 87.44 64 VAL B O 1
ATOM 2569 N N . PHE B 1 65 ? -6.621 -16.734 -26.234 1 89.81 65 PHE B N 1
ATOM 2570 C CA . PHE B 1 65 ? -6.082 -18.016 -25.797 1 89.81 65 PHE B CA 1
ATOM 2571 C C . PHE B 1 65 ? -5.641 -17.938 -24.328 1 89.81 65 PHE B C 1
ATOM 2573 O O . PHE B 1 65 ? -5.707 -18.938 -23.609 1 89.81 65 PHE B O 1
ATOM 2580 N N . LEU B 1 66 ? -5.215 -16.797 -23.906 1 87.62 66 LEU B N 1
ATOM 2581 C CA . LEU B 1 66 ? -4.59 -16.672 -22.594 1 87.62 66 LEU B CA 1
ATOM 2582 C C . LEU B 1 66 ? -5.531 -17.156 -21.5 1 87.62 66 LEU B C 1
ATOM 2584 O O . LEU B 1 66 ? -5.168 -18.031 -20.703 1 87.62 66 LEU B O 1
ATOM 2588 N N . PRO B 1 67 ? -6.781 -16.688 -21.453 1 78.81 67 PRO B N 1
ATOM 2589 C CA . PRO B 1 67 ? -7.672 -17.203 -20.406 1 78.81 67 PRO B CA 1
ATOM 2590 C C . PRO B 1 67 ? -7.938 -18.703 -20.547 1 78.81 67 PRO B C 1
ATOM 2592 O O . PRO B 1 67 ? -8.078 -19.406 -19.547 1 78.81 67 PRO B O 1
ATOM 2595 N N . LYS B 1 68 ? -7.984 -19.188 -21.688 1 83 68 LYS B N 1
ATOM 2596 C CA . LYS B 1 68 ? -8.203 -20.609 -21.922 1 83 68 LYS B CA 1
ATOM 2597 C C . LYS B 1 68 ? -6.996 -21.422 -21.484 1 83 68 LYS B C 1
ATOM 2599 O O . LYS B 1 68 ? -7.156 -22.531 -20.953 1 83 68 LYS B O 1
ATOM 2604 N N . ALA B 1 69 ? -5.867 -20.906 -21.812 1 85.62 69 ALA B N 1
ATOM 2605 C CA . ALA B 1 69 ? -4.633 -21.562 -21.406 1 85.62 69 ALA B CA 1
ATOM 2606 C C . ALA B 1 69 ? -4.574 -21.703 -19.891 1 85.62 69 ALA B C 1
ATOM 2608 O O . ALA B 1 69 ? -4.227 -22.781 -19.375 1 85.62 69 ALA B O 1
ATOM 2609 N N . ARG B 1 70 ? -4.918 -20.688 -19.266 1 78.5 70 ARG B N 1
ATOM 2610 C CA . ARG B 1 70 ? -4.934 -20.719 -17.797 1 78.5 70 ARG B CA 1
ATOM 2611 C C . ARG B 1 70 ? -5.91 -21.766 -17.281 1 78.5 70 ARG B C 1
ATOM 2613 O O . ARG B 1 70 ? -5.594 -22.516 -16.359 1 78.5 70 ARG B O 1
ATOM 2620 N N . GLU B 1 71 ? -7.031 -21.828 -17.875 1 74.44 71 GLU B N 1
ATOM 2621 C CA . GLU B 1 71 ? -8.039 -22.812 -17.5 1 74.44 71 GLU B CA 1
ATOM 2622 C C . GLU B 1 71 ? -7.551 -24.234 -17.75 1 74.44 71 GLU B C 1
ATOM 2624 O O . GLU B 1 71 ? -7.773 -25.125 -16.938 1 74.44 71 GLU B O 1
ATOM 2629 N N . LEU B 1 72 ? -6.98 -24.375 -18.859 1 79.25 72 LEU B N 1
ATOM 2630 C CA . LEU B 1 72 ? -6.461 -25.688 -19.234 1 79.25 72 LEU B CA 1
ATOM 2631 C C . LEU B 1 72 ? -5.445 -26.172 -18.203 1 79.25 72 LEU B C 1
ATOM 2633 O O . LEU B 1 72 ? -5.504 -27.328 -17.766 1 79.25 72 LEU B O 1
ATOM 2637 N N . LEU B 1 73 ? -4.562 -25.344 -17.812 1 79.38 73 LEU B N 1
ATOM 2638 C CA . LEU B 1 73 ? -3.559 -25.734 -16.828 1 79.38 73 LEU B CA 1
ATOM 2639 C C . LEU B 1 73 ? -4.203 -26.031 -15.484 1 79.38 73 LEU B C 1
ATOM 2641 O O . LEU B 1 73 ? -3.795 -26.969 -14.789 1 79.38 73 LEU B O 1
ATOM 2645 N N . ALA B 1 74 ? -5.16 -25.312 -15.188 1 71.75 74 ALA B N 1
ATOM 2646 C CA . ALA B 1 74 ? -5.867 -25.531 -13.93 1 71.75 74 ALA B CA 1
ATOM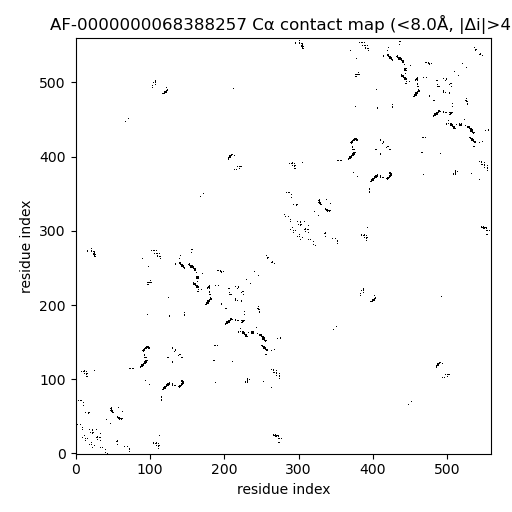 2647 C C . ALA B 1 74 ? -6.551 -26.906 -13.914 1 71.75 74 ALA B C 1
ATOM 2649 O O . ALA B 1 74 ? -6.496 -27.625 -12.914 1 71.75 74 ALA B O 1
ATOM 2650 N N . LYS B 1 75 ? -7.184 -27.203 -14.977 1 73.19 75 LYS B N 1
ATOM 2651 C CA . LYS B 1 75 ? -7.871 -28.484 -15.07 1 73.19 75 LYS B CA 1
ATOM 2652 C C . LYS B 1 75 ? -6.883 -29.641 -15.031 1 73.19 75 LYS B C 1
ATOM 2654 O O . LYS B 1 75 ? -7.172 -30.703 -14.445 1 73.19 75 LYS B O 1
ATOM 2659 N N . HIS B 1 76 ? -5.867 -29.484 -15.719 1 71.62 76 HIS B N 1
ATOM 2660 C CA . HIS B 1 76 ? -4.809 -30.484 -15.672 1 71.62 76 HIS B CA 1
ATOM 2661 C C . HIS B 1 76 ? -4.34 -30.719 -14.242 1 71.62 76 HIS B C 1
ATOM 2663 O O . HIS B 1 76 ? -4.172 -31.859 -13.82 1 71.62 76 HIS B O 1
ATOM 2669 N N . GLU B 1 77 ? -4.109 -29.703 -13.555 1 67.75 77 GLU B N 1
ATOM 2670 C CA . GLU B 1 77 ? -3.666 -29.812 -12.172 1 67.75 77 GLU B CA 1
ATOM 2671 C C . GLU B 1 77 ? -4.723 -30.484 -11.305 1 67.75 77 GLU B C 1
ATOM 2673 O O . GLU B 1 77 ? -4.391 -31.297 -10.438 1 67.75 77 GLU B O 1
ATOM 2678 N N . ASP B 1 78 ? -5.922 -30.125 -11.539 1 65.94 78 ASP B N 1
ATOM 2679 C CA . ASP B 1 78 ? -7.027 -30.75 -10.828 1 65.94 78 ASP B CA 1
ATOM 2680 C C . ASP B 1 78 ? -7.051 -32.25 -11.062 1 65.94 78 ASP B C 1
ATOM 2682 O O . ASP B 1 78 ? -7.34 -33.031 -10.148 1 65.94 78 ASP B O 1
ATOM 2686 N N . ALA B 1 79 ? -6.777 -32.562 -12.242 1 66.31 79 ALA B N 1
ATOM 2687 C CA . ALA B 1 79 ? -6.789 -33.969 -12.617 1 66.31 79 ALA B CA 1
ATOM 2688 C C . ALA B 1 79 ? -5.672 -34.75 -11.914 1 66.31 79 ALA B C 1
ATOM 2690 O O . ALA B 1 79 ? -5.793 -35.938 -11.672 1 66.31 79 ALA B O 1
ATOM 2691 N N . LEU B 1 80 ? -4.648 -34.062 -11.688 1 61.03 80 LEU B N 1
ATOM 2692 C CA . LEU B 1 80 ? -3.5 -34.688 -11.039 1 61.03 80 LEU B CA 1
ATOM 2693 C C . LEU B 1 80 ? -3.691 -34.75 -9.531 1 61.03 80 LEU B C 1
ATOM 2695 O O . LEU B 1 80 ? -2.955 -35.469 -8.836 1 61.03 80 LEU B O 1
ATOM 2699 N N . ASN B 1 81 ? -4.496 -33.906 -9.148 1 55.09 81 ASN B N 1
ATOM 2700 C CA . ASN B 1 81 ? -4.742 -33.875 -7.711 1 55.09 81 ASN B CA 1
ATOM 2701 C C . ASN B 1 81 ? -5.637 -35.031 -7.273 1 55.09 81 ASN B C 1
ATOM 2703 O O . ASN B 1 81 ? -6.859 -34.938 -7.363 1 55.09 81 ASN B O 1
ATOM 2707 N N . PHE B 1 82 ? -5.004 -36.25 -7.434 1 53.22 82 PHE B N 1
ATOM 2708 C CA . PHE B 1 82 ? -5.734 -37.406 -6.926 1 53.22 82 PHE B CA 1
ATOM 2709 C C . PHE B 1 82 ? -5.926 -37.312 -5.418 1 53.22 82 PHE B C 1
ATOM 2711 O O . PHE B 1 82 ? -6.77 -38 -4.848 1 53.22 82 PHE B O 1
ATOM 2718 N N . SER B 1 83 ? -4.836 -36.844 -4.723 1 53.88 83 SER B N 1
ATOM 2719 C CA . SER B 1 83 ? -4.73 -37 -3.275 1 53.88 83 SER B CA 1
ATOM 2720 C C . SER B 1 83 ? -5.316 -35.781 -2.557 1 53.88 83 SER B C 1
ATOM 2722 O O . SER B 1 83 ? -5.434 -34.719 -3.145 1 53.88 83 SER B O 1
ATOM 2724 N N . ASP B 1 84 ? -5.98 -36.062 -1.418 1 59.34 84 ASP B N 1
ATOM 2725 C CA . ASP B 1 84 ? -6.312 -35.219 -0.255 1 59.34 84 ASP B CA 1
ATOM 2726 C C . ASP B 1 84 ? -5.117 -34.375 0.185 1 59.34 84 ASP B C 1
ATOM 2728 O O . ASP B 1 84 ? -5.023 -34 1.35 1 59.34 84 ASP B O 1
ATOM 2732 N N . GLU B 1 85 ? -4.047 -34.406 -0.744 1 63.94 85 GLU B N 1
ATOM 2733 C CA . GLU B 1 85 ? -2.885 -33.688 -0.251 1 63.94 85 GLU B CA 1
ATOM 2734 C C . GLU B 1 85 ? -3.199 -32.188 -0.076 1 63.94 85 GLU B C 1
ATOM 2736 O O . GLU B 1 85 ? -3.912 -31.609 -0.892 1 63.94 85 GLU B O 1
ATOM 2741 N N . PRO B 1 86 ? -2.738 -31.781 1.06 1 75.81 86 PRO B N 1
ATOM 2742 C CA . PRO B 1 86 ? -2.93 -30.359 1.324 1 75.81 86 PRO B CA 1
ATOM 2743 C C . PRO B 1 86 ? -2.291 -29.469 0.259 1 75.81 86 PRO B C 1
ATOM 2745 O O . PRO B 1 86 ? -1.299 -29.859 -0.362 1 75.81 86 PRO B O 1
ATOM 2748 N N . PRO B 1 87 ? -2.959 -28.469 -0.081 1 84 87 PRO B N 1
ATOM 2749 C CA . PRO B 1 87 ? -2.383 -27.547 -1.065 1 84 87 PRO B CA 1
ATOM 2750 C C . PRO B 1 87 ? -0.977 -27.078 -0.688 1 84 87 PRO B C 1
ATOM 2752 O O . PRO B 1 87 ? -0.637 -27.031 0.497 1 84 87 PRO B O 1
ATOM 2755 N N . LEU B 1 88 ? -0.171 -26.938 -1.723 1 86.62 88 LEU B N 1
ATOM 2756 C CA . LEU B 1 88 ? 1.145 -26.344 -1.499 1 86.62 88 LEU B CA 1
ATOM 2757 C C . LEU B 1 88 ? 1.019 -24.922 -0.951 1 86.62 88 LEU B C 1
ATOM 2759 O O . LEU B 1 88 ? 0.193 -24.141 -1.427 1 86.62 88 LEU B O 1
ATOM 2763 N N . HIS B 1 89 ? 1.778 -24.688 0.108 1 91.25 89 HIS B N 1
ATOM 2764 C CA . HIS B 1 89 ? 1.854 -23.359 0.688 1 91.25 89 HIS B CA 1
ATOM 276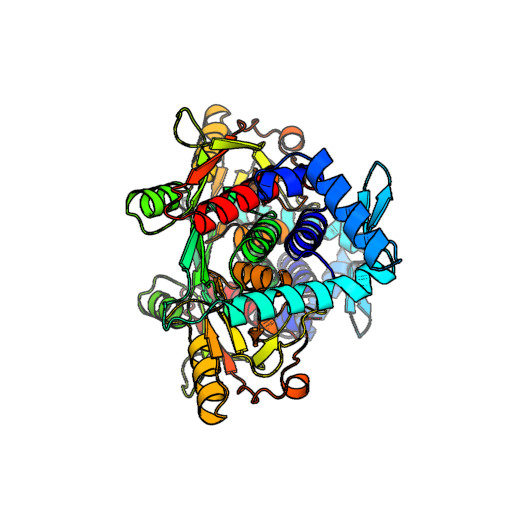5 C C . HIS B 1 89 ? 3.203 -22.703 0.399 1 91.25 89 HIS B C 1
ATOM 2767 O O . HIS B 1 89 ? 4.254 -23.312 0.645 1 91.25 89 HIS B O 1
ATOM 2773 N N . PHE B 1 90 ? 3.133 -21.578 -0.202 1 94.38 90 PHE B N 1
ATOM 2774 C CA . PHE B 1 90 ? 4.344 -20.797 -0.446 1 94.38 90 PHE B CA 1
ATOM 2775 C C . PHE B 1 90 ? 4.293 -19.469 0.288 1 94.38 90 PHE B C 1
ATOM 2777 O O . PHE B 1 90 ? 3.453 -18.625 -0.016 1 94.38 90 PHE B O 1
ATOM 2784 N N . ALA B 1 91 ? 5.199 -19.25 1.21 1 95.44 91 ALA B N 1
ATOM 2785 C CA . ALA B 1 91 ? 5.246 -18.031 2.006 1 95.44 91 ALA B CA 1
ATOM 2786 C C . ALA B 1 91 ? 6.375 -17.125 1.542 1 95.44 91 ALA B C 1
ATOM 2788 O O . ALA B 1 91 ? 7.551 -17.484 1.611 1 95.44 91 ALA B O 1
ATOM 2789 N N . LEU B 1 92 ? 5.98 -15.93 1.073 1 96.69 92 LEU B N 1
ATOM 2790 C CA . LEU B 1 92 ? 6.93 -14.883 0.708 1 96.69 92 LEU B CA 1
ATOM 2791 C C . LEU B 1 92 ? 6.938 -13.766 1.746 1 96.69 92 LEU B C 1
ATOM 2793 O O . LEU B 1 92 ? 5.902 -13.148 2.006 1 96.69 92 LEU B O 1
ATOM 2797 N N . ALA B 1 93 ? 8.039 -13.539 2.371 1 97.19 93 ALA B N 1
ATOM 2798 C CA . ALA B 1 93 ? 8.258 -12.336 3.174 1 97.19 93 ALA B CA 1
ATOM 2799 C C . ALA B 1 93 ? 9.094 -11.312 2.412 1 97.19 93 ALA B C 1
ATOM 2801 O O . ALA B 1 93 ? 10.125 -11.656 1.826 1 97.19 93 ALA B O 1
ATOM 2802 N N . ALA B 1 94 ? 8.656 -10.078 2.42 1 96.88 94 ALA B N 1
ATOM 2803 C CA . ALA B 1 94 ? 9.414 -9.07 1.683 1 96.88 94 ALA B CA 1
ATOM 2804 C C . ALA B 1 94 ? 9.492 -7.762 2.469 1 96.88 94 ALA B C 1
ATOM 2806 O O . ALA B 1 94 ? 8.523 -7.363 3.121 1 96.88 94 ALA B O 1
ATOM 2807 N N . SER B 1 95 ? 10.664 -7.188 2.363 1 96.25 95 SER B N 1
ATOM 2808 C CA . SER B 1 95 ? 10.789 -5.824 2.871 1 96.25 95 SER B CA 1
ATOM 2809 C C . SER B 1 95 ? 10.016 -4.84 2.002 1 96.25 95 SER B C 1
ATOM 2811 O O . SER B 1 95 ? 10.102 -4.887 0.773 1 96.25 95 SER B O 1
ATOM 2813 N N . ASP B 1 96 ? 9.359 -3.939 2.697 1 93.25 96 ASP B N 1
ATOM 2814 C CA . ASP B 1 96 ? 8.578 -2.918 2.004 1 93.25 96 ASP B CA 1
ATOM 2815 C C . ASP B 1 96 ? 9.469 -2.08 1.085 1 93.25 96 ASP B C 1
ATOM 2817 O O . ASP B 1 96 ? 9.109 -1.816 -0.064 1 93.25 96 ASP B O 1
ATOM 2821 N N . HIS B 1 97 ? 10.555 -1.764 1.531 1 95.69 97 HIS B N 1
ATOM 2822 C CA . HIS B 1 97 ? 11.5 -0.942 0.783 1 95.69 97 HIS B CA 1
ATOM 2823 C C . HIS B 1 97 ? 12.18 -1.749 -0.32 1 95.69 97 HIS B C 1
ATOM 2825 O O . HIS B 1 97 ? 12.875 -1.186 -1.169 1 95.69 97 HIS B O 1
ATOM 2831 N N . ALA B 1 98 ? 11.977 -3.047 -0.373 1 95.75 98 ALA B N 1
ATOM 2832 C CA . ALA B 1 98 ? 12.734 -3.879 -1.306 1 95.75 98 ALA B CA 1
ATOM 2833 C C . ALA B 1 98 ? 11.852 -4.363 -2.451 1 95.75 98 ALA B C 1
ATOM 2835 O O . ALA B 1 98 ? 12.328 -4.582 -3.564 1 95.75 98 ALA B O 1
ATOM 2836 N N . ILE B 1 99 ? 10.602 -4.582 -2.15 1 93.44 99 ILE B N 1
ATOM 2837 C CA . ILE B 1 99 ? 9.742 -5.191 -3.16 1 93.44 99 ILE B CA 1
ATOM 2838 C C . ILE B 1 99 ? 9.055 -4.102 -3.979 1 93.44 99 ILE B C 1
ATOM 2840 O O . ILE B 1 99 ? 8.992 -4.184 -5.207 1 93.44 99 ILE B O 1
ATOM 2844 N N . GLY B 1 100 ? 8.477 -3.125 -3.26 1 88.12 100 GLY B N 1
ATOM 2845 C CA . GLY B 1 100 ? 7.879 -1.953 -3.881 1 88.12 100 GLY B CA 1
ATOM 2846 C C . GLY B 1 100 ? 6.91 -2.299 -4.996 1 88.12 100 GLY B C 1
ATOM 2847 O O . GLY B 1 100 ? 6 -3.105 -4.809 1 88.12 100 GLY B O 1
ATOM 2848 N N . SER B 1 101 ? 7.168 -1.718 -6.191 1 84.12 101 SER B N 1
ATOM 2849 C CA . SER B 1 101 ? 6.281 -1.811 -7.348 1 84.12 101 SER B CA 1
ATOM 2850 C C . SER B 1 101 ? 6.398 -3.17 -8.031 1 84.12 101 SER B C 1
ATOM 2852 O O . SER B 1 101 ? 5.633 -3.482 -8.945 1 84.12 101 SER B O 1
ATOM 2854 N N . ARG B 1 102 ? 7.246 -3.973 -7.629 1 88.75 102 ARG B N 1
ATOM 2855 C CA . ARG B 1 102 ? 7.477 -5.27 -8.258 1 88.75 102 ARG B CA 1
ATOM 2856 C C . ARG B 1 102 ? 6.598 -6.348 -7.625 1 88.75 102 ARG B C 1
ATOM 2858 O O . ARG B 1 102 ? 6.555 -7.48 -8.102 1 88.75 102 ARG B O 1
ATOM 2865 N N . LEU B 1 103 ? 5.926 -5.988 -6.641 1 89.94 103 LEU B N 1
ATOM 2866 C CA . LEU B 1 103 ? 5.16 -6.977 -5.883 1 89.94 103 LEU B CA 1
ATOM 2867 C C . LEU B 1 103 ? 4.125 -7.656 -6.77 1 89.94 103 LEU B C 1
ATOM 2869 O O . LEU B 1 103 ? 4 -8.883 -6.758 1 89.94 103 LEU B O 1
ATOM 2873 N N . SER B 1 104 ? 3.449 -6.957 -7.551 1 85.25 104 SER B N 1
ATOM 2874 C CA . SER B 1 104 ? 2.41 -7.52 -8.406 1 85.25 104 SER B CA 1
ATOM 2875 C C . SER B 1 104 ? 2.996 -8.508 -9.406 1 85.25 104 SER B C 1
ATOM 2877 O O . SER B 1 104 ? 2.479 -9.617 -9.57 1 85.25 104 SER B O 1
ATOM 2879 N N . ALA B 1 105 ? 4.055 -8.102 -10.008 1 85.5 105 ALA B N 1
ATOM 2880 C CA . ALA B 1 105 ? 4.715 -8.969 -10.977 1 85.5 105 ALA B CA 1
ATOM 2881 C C . ALA B 1 105 ? 5.234 -10.242 -10.305 1 85.5 105 ALA B C 1
ATOM 2883 O O . ALA B 1 105 ? 5.156 -11.328 -10.883 1 85.5 105 ALA B O 1
ATOM 2884 N N . ALA B 1 106 ? 5.758 -10.047 -9.164 1 91.5 106 ALA B N 1
ATOM 2885 C CA . ALA B 1 106 ? 6.266 -11.188 -8.414 1 91.5 106 ALA B CA 1
ATOM 2886 C C . ALA B 1 106 ? 5.152 -12.188 -8.117 1 91.5 106 ALA B C 1
ATOM 2888 O O . ALA B 1 106 ? 5.324 -13.391 -8.32 1 91.5 106 ALA B O 1
ATOM 2889 N N . ILE B 1 107 ? 4.031 -11.703 -7.719 1 90.75 107 ILE B N 1
ATOM 2890 C CA . ILE B 1 107 ? 2.898 -12.555 -7.375 1 90.75 107 ILE B CA 1
ATOM 2891 C C . ILE B 1 107 ? 2.393 -13.273 -8.625 1 90.75 107 ILE B C 1
ATOM 2893 O O . ILE B 1 107 ? 2.139 -14.477 -8.594 1 90.75 107 ILE B O 1
ATOM 2897 N N . ARG B 1 108 ? 2.318 -12.609 -9.703 1 84.81 108 ARG B N 1
ATOM 2898 C CA . ARG B 1 108 ? 1.851 -13.188 -10.961 1 84.81 108 ARG B CA 1
ATOM 2899 C C . ARG B 1 108 ? 2.771 -14.312 -11.422 1 84.81 108 ARG B C 1
ATOM 2901 O O . ARG B 1 108 ? 2.303 -15.383 -11.805 1 84.81 108 ARG B O 1
ATOM 2908 N N . ALA B 1 109 ? 3.98 -13.984 -11.352 1 85.56 109 ALA B N 1
ATOM 2909 C CA . ALA B 1 109 ? 4.969 -14.969 -11.797 1 85.56 109 ALA B CA 1
ATOM 2910 C C . ALA B 1 109 ? 4.926 -16.219 -10.93 1 85.56 109 ALA B C 1
ATOM 2912 O O . ALA B 1 109 ? 4.969 -17.344 -11.445 1 85.56 109 ALA B O 1
ATOM 2913 N N . MET B 1 110 ? 4.852 -16.031 -9.625 1 90.25 110 MET B N 1
ATOM 2914 C CA . MET B 1 110 ? 4.781 -17.172 -8.711 1 90.25 110 MET B CA 1
ATOM 2915 C C . MET B 1 110 ? 3.512 -17.984 -8.953 1 90.25 110 MET B C 1
ATOM 2917 O O . MET B 1 110 ? 3.559 -19.203 -9.016 1 90.25 110 MET B O 1
ATOM 2921 N N . ARG B 1 111 ? 2.479 -17.266 -9.094 1 85.31 111 ARG B N 1
ATOM 2922 C CA . ARG B 1 111 ? 1.203 -17.938 -9.312 1 85.31 111 ARG B CA 1
ATOM 2923 C C . ARG B 1 111 ? 1.249 -18.797 -10.57 1 85.31 111 ARG B C 1
ATOM 2925 O O . ARG B 1 111 ? 0.759 -19.922 -10.57 1 85.31 111 ARG B O 1
ATOM 2932 N N . ALA B 1 112 ? 1.816 -18.344 -11.578 1 79.06 112 ALA B N 1
ATOM 2933 C CA . ALA B 1 112 ? 1.896 -19.047 -12.859 1 79.06 112 ALA B CA 1
ATOM 2934 C C . ALA B 1 112 ? 2.803 -20.266 -12.758 1 79.06 112 ALA B C 1
ATOM 2936 O O . ALA B 1 112 ? 2.689 -21.203 -13.555 1 79.06 112 ALA B O 1
ATOM 2937 N N . SER B 1 113 ? 3.668 -20.25 -11.82 1 82.62 113 SER B N 1
ATOM 2938 C CA . SER B 1 113 ? 4.668 -21.297 -11.719 1 82.62 113 SER B CA 1
ATOM 2939 C C . SER B 1 113 ? 4.223 -22.391 -10.742 1 82.62 113 SER B C 1
ATOM 2941 O O . SER B 1 113 ? 4.801 -23.469 -10.703 1 82.62 113 SER B O 1
ATOM 2943 N N . LEU B 1 114 ? 3.193 -22.109 -9.969 1 84.81 114 LEU B N 1
ATOM 2944 C CA . LEU B 1 114 ? 2.742 -23.031 -8.922 1 84.81 114 LEU B CA 1
ATOM 2945 C C . LEU B 1 114 ? 1.477 -23.75 -9.352 1 84.81 114 LEU B C 1
ATOM 2947 O O . LEU B 1 114 ? 0.749 -23.281 -10.234 1 84.81 114 LEU B O 1
ATOM 2951 N N . PRO B 1 115 ? 1.308 -24.875 -8.68 1 78.94 115 PRO B N 1
ATOM 2952 C CA . PRO B 1 115 ? 0.02 -25.531 -8.922 1 78.94 115 PRO B CA 1
ATOM 2953 C C . PRO B 1 115 ? -1.17 -24.625 -8.625 1 78.94 115 PRO B C 1
ATOM 2955 O O . PRO B 1 115 ? -1.077 -23.734 -7.773 1 78.94 115 PRO B O 1
ATOM 2958 N N . ALA B 1 116 ? -2.277 -24.859 -9.289 1 74 116 ALA B N 1
ATOM 2959 C CA . ALA B 1 116 ? -3.457 -24 -9.219 1 74 116 ALA B CA 1
ATOM 2960 C C . ALA B 1 116 ? -3.998 -23.922 -7.793 1 74 116 ALA B C 1
ATOM 2962 O O . ALA B 1 116 ? -4.539 -22.891 -7.383 1 74 116 ALA B O 1
ATOM 2963 N N . ASN B 1 117 ? -3.828 -24.922 -7.027 1 78.94 117 ASN B N 1
ATOM 2964 C CA . ASN B 1 117 ? -4.406 -24.953 -5.688 1 78.94 117 ASN B CA 1
ATOM 2965 C C . ASN B 1 117 ? -3.41 -24.469 -4.637 1 78.94 117 ASN B C 1
ATOM 2967 O O . ASN B 1 117 ? -3.699 -24.5 -3.441 1 78.94 117 ASN B O 1
ATOM 2971 N N . ALA B 1 118 ? -2.295 -24.062 -5.117 1 87.38 118 ALA B N 1
ATOM 2972 C CA . ALA B 1 118 ? -1.303 -23.547 -4.176 1 87.38 118 ALA B CA 1
ATOM 2973 C C . ALA B 1 118 ? -1.804 -22.281 -3.482 1 87.38 118 ALA B C 1
ATOM 2975 O O . ALA B 1 118 ? -2.564 -21.516 -4.066 1 87.38 118 ALA B O 1
ATOM 2976 N N . VAL B 1 119 ? -1.373 -22.141 -2.238 1 91.06 119 VAL B N 1
ATOM 2977 C CA . VAL B 1 119 ? -1.67 -20.938 -1.475 1 91.06 119 VAL B CA 1
ATOM 2978 C C . VAL B 1 119 ? -0.407 -20.094 -1.333 1 91.06 119 VAL B C 1
ATOM 2980 O O . VAL B 1 119 ? 0.638 -20.594 -0.909 1 91.06 119 VAL B O 1
ATOM 2983 N N . ILE B 1 120 ? -0.546 -18.812 -1.771 1 94.44 120 ILE B N 1
ATOM 2984 C CA . ILE B 1 120 ? 0.566 -17.891 -1.616 1 94.44 120 ILE B CA 1
ATOM 2985 C C . ILE B 1 120 ? 0.293 -16.938 -0.445 1 94.44 120 ILE B C 1
ATOM 2987 O O . ILE B 1 120 ? -0.78 -16.344 -0.362 1 94.44 120 ILE B O 1
ATOM 2991 N N . ASP B 1 121 ? 1.208 -16.859 0.483 1 94.81 121 ASP B N 1
ATOM 2992 C CA . ASP B 1 121 ? 1.176 -15.922 1.603 1 94.81 121 ASP B CA 1
ATOM 2993 C C . ASP B 1 121 ? 2.266 -14.859 1.463 1 94.81 121 ASP B C 1
ATOM 2995 O O . ASP B 1 121 ? 3.443 -15.195 1.309 1 94.81 121 ASP B O 1
ATOM 2999 N N . VAL B 1 122 ? 1.786 -13.625 1.517 1 95.31 122 VAL B N 1
ATOM 3000 C CA . VAL B 1 122 ? 2.762 -12.547 1.404 1 95.31 122 VAL B CA 1
ATOM 3001 C C . VAL B 1 122 ? 2.713 -11.672 2.658 1 95.31 122 VAL B C 1
ATOM 3003 O O . VAL B 1 122 ? 1.647 -11.172 3.035 1 95.31 122 VAL B O 1
ATOM 3006 N N . THR B 1 123 ? 3.818 -11.508 3.264 1 92.81 123 THR B N 1
ATOM 3007 C CA . THR B 1 123 ? 3.965 -10.594 4.391 1 92.81 123 THR B CA 1
ATOM 3008 C C . THR B 1 123 ? 5.004 -9.516 4.082 1 92.81 123 THR B C 1
ATOM 3010 O O . THR B 1 123 ? 6.039 -9.805 3.477 1 92.81 123 THR B O 1
ATOM 3013 N N . LEU B 1 124 ? 4.668 -8.336 4.543 1 92.19 124 LEU B N 1
ATOM 3014 C CA . LEU B 1 124 ? 5.574 -7.211 4.352 1 92.19 124 LEU B CA 1
ATOM 3015 C C . LEU B 1 124 ? 6.105 -6.707 5.691 1 92.19 124 LEU B C 1
ATOM 3017 O O . LEU B 1 124 ? 5.438 -6.848 6.719 1 92.19 124 LEU B O 1
ATOM 3021 N N . GLY B 1 125 ? 7.312 -6.09 5.68 1 92 125 GLY B N 1
ATOM 3022 C CA . GLY B 1 125 ? 7.91 -5.523 6.879 1 92 125 GLY B CA 1
ATOM 3023 C C . GLY B 1 125 ? 9.305 -4.969 6.652 1 92 125 GLY B C 1
ATOM 3024 O O . GLY B 1 125 ? 9.711 -4.762 5.508 1 92 125 GLY B O 1
ATOM 3025 N N . PHE B 1 126 ? 9.953 -4.754 7.809 1 94.31 126 PHE B N 1
ATOM 3026 C CA . PHE B 1 126 ? 11.344 -4.312 7.734 1 94.31 126 PHE B CA 1
ATOM 3027 C C . PHE B 1 126 ? 12.258 -5.469 7.367 1 94.31 126 PHE B C 1
ATOM 3029 O O . PHE B 1 126 ? 11.984 -6.621 7.719 1 94.31 126 PHE B O 1
ATOM 3036 N N . SER B 1 127 ? 13.336 -5.117 6.73 1 95.25 127 SER B N 1
ATOM 3037 C CA . SER B 1 127 ? 14.273 -6.145 6.289 1 95.25 127 SER B CA 1
ATOM 3038 C C . SER B 1 127 ? 14.719 -7.023 7.453 1 95.25 127 SER B C 1
ATOM 3040 O O . SER B 1 127 ? 14.836 -8.242 7.309 1 95.25 127 SER B O 1
ATOM 3042 N N . ARG B 1 128 ? 14.961 -6.426 8.586 1 92.81 128 ARG B N 1
ATOM 3043 C CA . ARG B 1 128 ? 15.414 -7.195 9.734 1 92.81 128 ARG B CA 1
ATOM 3044 C C . ARG B 1 128 ? 14.383 -8.242 10.133 1 92.81 128 ARG B C 1
ATOM 3046 O O . ARG B 1 128 ? 14.727 -9.398 10.391 1 92.81 128 ARG B O 1
ATOM 3053 N N . GLN B 1 129 ? 13.18 -7.816 10.164 1 93.62 129 GLN B N 1
ATOM 3054 C CA . GLN B 1 129 ? 12.086 -8.719 10.523 1 93.62 129 GLN B CA 1
ATOM 3055 C C . GLN B 1 129 ? 11.898 -9.797 9.461 1 93.62 129 GLN B C 1
ATOM 3057 O O . GLN B 1 129 ? 11.641 -10.953 9.781 1 93.62 129 GLN B O 1
ATOM 3062 N N . VAL B 1 130 ? 11.984 -9.406 8.25 1 96.19 130 VAL B N 1
ATOM 3063 C CA . VAL B 1 130 ? 11.828 -10.32 7.121 1 96.19 130 VAL B CA 1
ATOM 3064 C C . VAL B 1 130 ? 12.922 -11.391 7.164 1 96.19 130 VAL B C 1
ATOM 3066 O O . VAL B 1 130 ? 12.641 -12.578 6.996 1 96.19 130 VAL B O 1
ATOM 3069 N N . LYS B 1 131 ? 14.117 -10.953 7.426 1 94.38 131 LYS B N 1
ATOM 3070 C CA . LYS B 1 131 ? 15.227 -11.891 7.551 1 94.38 131 LYS B CA 1
ATOM 3071 C C . LYS B 1 131 ? 14.977 -12.891 8.68 1 94.38 131 LYS B C 1
ATOM 3073 O O . LYS B 1 131 ? 15.25 -14.078 8.531 1 94.38 131 LYS B O 1
ATOM 3078 N N . GLU B 1 132 ? 14.492 -12.383 9.758 1 93.5 132 GLU B N 1
ATOM 3079 C CA . GLU B 1 132 ? 14.195 -13.227 10.914 1 93.5 132 GLU B CA 1
ATOM 3080 C C . GLU B 1 132 ? 13.102 -14.234 10.586 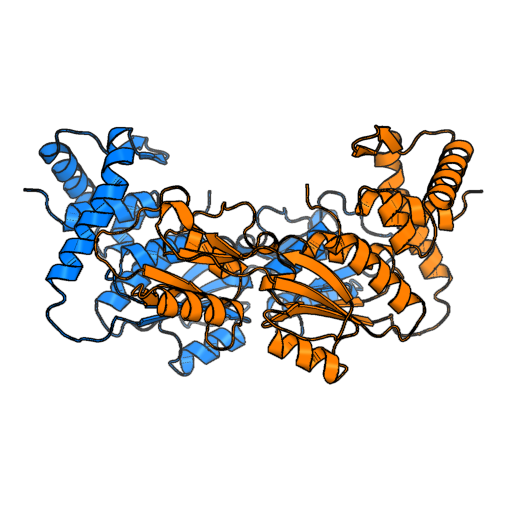1 93.5 132 GLU B C 1
ATOM 3082 O O . GLU B 1 132 ? 13.18 -15.398 11 1 93.5 132 GLU B O 1
ATOM 3087 N N . SER B 1 133 ? 12.102 -13.758 9.875 1 93.38 133 SER B N 1
ATOM 3088 C CA . SER B 1 133 ? 11.023 -14.648 9.461 1 93.38 133 SER B CA 1
ATOM 3089 C C . SER B 1 133 ? 11.547 -15.797 8.602 1 93.38 133 SER B C 1
ATOM 3091 O O . SER B 1 133 ? 11.148 -16.953 8.773 1 93.38 133 SER B O 1
ATOM 3093 N N . PHE B 1 134 ? 12.453 -15.539 7.766 1 95.5 134 PHE B N 1
ATOM 3094 C CA . PHE B 1 134 ? 13.047 -16.547 6.902 1 95.5 134 PHE B CA 1
ATOM 3095 C C . PHE B 1 134 ? 13.914 -17.516 7.715 1 95.5 134 PHE B C 1
ATOM 3097 O O . PHE B 1 134 ? 13.797 -18.734 7.57 1 95.5 134 PHE B O 1
ATOM 3104 N N . ALA B 1 135 ? 14.727 -16.906 8.555 1 92.31 135 ALA B N 1
ATOM 3105 C CA . ALA B 1 135 ? 15.641 -17.703 9.367 1 92.31 135 ALA B CA 1
ATOM 3106 C C . ALA B 1 135 ? 14.875 -18.672 10.266 1 92.31 135 ALA B C 1
ATOM 3108 O O . ALA B 1 135 ? 15.328 -19.797 10.516 1 92.31 135 ALA B O 1
ATOM 3109 N N . SER B 1 136 ? 13.734 -18.297 10.672 1 92.06 136 SER B N 1
ATOM 3110 C CA . SER B 1 136 ? 12.922 -19.094 11.586 1 92.06 136 SER B CA 1
ATOM 3111 C C . SER B 1 136 ? 12.062 -20.109 10.828 1 92.06 136 SER B C 1
ATOM 3113 O O . SER B 1 136 ? 11.312 -20.875 11.43 1 92.06 136 SER B O 1
ATOM 3115 N N . GLY B 1 137 ? 12.062 -20.078 9.539 1 90.81 137 GLY B N 1
ATOM 3116 C CA . GLY B 1 137 ? 11.352 -21.047 8.727 1 90.81 137 GLY B CA 1
ATOM 3117 C C . GLY B 1 137 ? 9.922 -20.641 8.422 1 90.81 137 GLY B C 1
ATOM 3118 O O . GLY B 1 137 ? 9.141 -21.453 7.906 1 90.81 137 GLY B O 1
ATOM 3119 N N . LEU B 1 138 ? 9.586 -19.453 8.68 1 91.5 138 LEU B N 1
ATOM 3120 C CA . LEU B 1 138 ? 8.219 -18.984 8.484 1 91.5 138 LEU B CA 1
ATOM 3121 C C . LEU B 1 138 ? 7.996 -18.562 7.035 1 91.5 138 LEU B C 1
ATOM 3123 O O . LEU B 1 138 ? 6.852 -18.406 6.602 1 91.5 138 LEU B O 1
ATOM 3127 N N . ALA B 1 139 ? 9.055 -18.344 6.301 1 95.5 139 ALA B N 1
ATOM 3128 C CA . ALA B 1 139 ? 8.969 -17.969 4.891 1 95.5 139 ALA B CA 1
ATOM 3129 C C . ALA B 1 139 ? 9.82 -18.906 4.027 1 95.5 139 ALA B C 1
ATOM 3131 O O . ALA B 1 139 ? 10.914 -19.312 4.43 1 95.5 139 ALA B O 1
ATOM 3132 N N . ASP B 1 140 ? 9.281 -19.188 2.865 1 95.38 140 ASP B N 1
ATOM 3133 C CA . ASP B 1 140 ? 10.008 -20 1.897 1 95.38 140 ASP B CA 1
ATOM 3134 C C . ASP B 1 140 ? 11 -19.156 1.106 1 95.38 140 ASP B C 1
ATOM 3136 O O . ASP B 1 140 ? 12.016 -19.656 0.623 1 95.38 140 ASP B O 1
ATOM 3140 N N . ALA B 1 141 ? 10.664 -17.938 0.938 1 96.88 141 ALA B N 1
ATOM 3141 C CA . ALA B 1 141 ? 11.516 -16.938 0.296 1 96.88 141 ALA B CA 1
ATOM 3142 C C . ALA B 1 141 ? 11.391 -15.586 0.99 1 96.88 141 ALA B C 1
ATOM 3144 O O . ALA B 1 141 ? 10.336 -15.25 1.532 1 96.88 141 ALA B O 1
ATOM 3145 N N . ALA B 1 142 ? 12.461 -14.859 0.985 1 97.62 142 ALA B N 1
ATOM 3146 C CA . ALA B 1 142 ? 12.5 -13.523 1.569 1 97.62 142 ALA B CA 1
ATOM 3147 C C . ALA B 1 142 ? 13.242 -12.547 0.655 1 97.62 142 ALA B C 1
ATOM 3149 O O . ALA B 1 142 ? 14.289 -12.875 0.104 1 97.62 142 ALA B O 1
ATOM 3150 N N . ILE B 1 143 ? 12.656 -11.422 0.445 1 97.38 143 ILE B N 1
ATOM 3151 C CA . ILE B 1 143 ? 13.305 -10.336 -0.29 1 97.38 143 ILE B CA 1
ATOM 3152 C C . ILE B 1 143 ? 13.648 -9.195 0.666 1 97.38 143 ILE B C 1
ATOM 3154 O O . ILE B 1 143 ? 12.758 -8.617 1.293 1 97.38 143 ILE B O 1
ATOM 3158 N N . ILE B 1 144 ? 14.898 -8.891 0.767 1 96.94 144 ILE B N 1
ATOM 3159 C CA . ILE B 1 144 ? 15.328 -7.867 1.72 1 96.94 144 ILE B CA 1
ATOM 3160 C C . ILE B 1 144 ? 16.203 -6.836 1.015 1 96.94 144 ILE B C 1
ATOM 3162 O O . ILE B 1 144 ? 16.672 -7.07 -0.102 1 96.94 144 ILE B O 1
ATOM 3166 N N . ARG B 1 145 ? 16.281 -5.73 1.619 1 96.5 145 ARG B N 1
ATOM 3167 C CA . ARG B 1 145 ? 17.266 -4.719 1.249 1 96.5 145 ARG B CA 1
ATOM 3168 C C . ARG B 1 145 ? 18.5 -4.82 2.125 1 96.5 145 ARG B C 1
ATOM 3170 O O . ARG B 1 145 ? 18.406 -4.801 3.354 1 96.5 145 ARG B O 1
ATOM 3177 N N . ARG B 1 146 ? 19.547 -4.914 1.524 1 93.12 146 ARG B N 1
ATOM 3178 C CA . ARG B 1 146 ? 20.828 -5.012 2.229 1 93.12 146 ARG B CA 1
ATOM 3179 C C . ARG B 1 146 ? 21.609 -3.713 2.109 1 93.12 146 ARG B C 1
ATOM 3181 O O . ARG B 1 146 ? 22.047 -3.344 1.018 1 93.12 146 ARG B O 1
ATOM 3188 N N . ASN B 1 147 ? 21.734 -2.887 3.176 1 82.44 147 ASN B N 1
ATOM 3189 C CA . ASN B 1 147 ? 22.406 -1.592 3.197 1 82.44 147 ASN B CA 1
ATOM 3190 C C . ASN B 1 147 ? 23.875 -1.727 3.6 1 82.44 147 ASN B C 1
ATOM 3192 O O . ASN B 1 147 ? 24.609 -0.743 3.592 1 82.44 147 ASN B O 1
ATOM 3196 N N . GLY B 1 148 ? 24.438 -2.635 3.574 1 73.81 148 GLY B N 1
ATOM 3197 C CA . GLY B 1 148 ? 25.812 -2.854 3.975 1 73.81 148 GLY B CA 1
ATOM 3198 C C . GLY B 1 148 ? 26.406 -4.145 3.43 1 73.81 148 GLY B C 1
ATOM 3199 O O . GLY B 1 148 ? 25.906 -4.676 2.432 1 73.81 148 GLY B O 1
ATOM 3200 N N . GLY B 1 149 ? 27.375 -4.484 4.008 1 72.06 149 GLY B N 1
ATOM 3201 C CA . GLY B 1 149 ? 28.125 -5.652 3.576 1 72.06 149 GLY B CA 1
ATOM 3202 C C . GLY B 1 149 ? 27.453 -6.961 3.949 1 72.06 149 GLY B C 1
ATOM 3203 O O . GLY B 1 149 ? 26.438 -6.969 4.645 1 72.06 149 GLY B O 1
ATOM 3204 N N . GLY B 1 150 ? 27.625 -7.926 3.348 1 76.38 150 GLY B N 1
ATOM 3205 C CA . GLY B 1 150 ? 27.125 -9.281 3.561 1 76.38 150 GLY B CA 1
ATOM 3206 C C . GLY B 1 150 ? 27.109 -10.109 2.293 1 76.38 150 GLY B C 1
ATOM 3207 O O . GLY B 1 150 ? 27.234 -9.578 1.19 1 76.38 150 GLY B O 1
ATOM 3208 N N . SER B 1 151 ? 27.047 -11.438 2.594 1 75.25 151 SER B N 1
ATOM 3209 C CA . SER B 1 151 ? 27.172 -12.289 1.413 1 75.25 151 SER B CA 1
ATOM 3210 C C . SER B 1 151 ? 26.016 -13.273 1.323 1 75.25 151 SER B C 1
ATOM 3212 O O . SER B 1 151 ? 25.891 -14.008 0.341 1 75.25 151 SER B O 1
ATOM 3214 N N . ASP B 1 152 ? 25.125 -13.078 2.172 1 84.56 152 ASP B N 1
ATOM 3215 C CA . ASP B 1 152 ? 24.062 -14.078 2.137 1 84.56 152 ASP B CA 1
ATOM 3216 C C . ASP B 1 152 ? 23 -13.727 1.091 1 84.56 152 ASP B C 1
ATOM 3218 O O . ASP B 1 152 ? 22.75 -12.547 0.837 1 84.56 152 ASP B O 1
ATOM 3222 N N . GLY B 1 153 ? 22.609 -14.805 0.432 1 90.88 153 GLY B N 1
ATOM 3223 C CA . GLY B 1 153 ? 21.484 -14.641 -0.48 1 90.88 153 GLY B CA 1
ATOM 3224 C C . GLY B 1 153 ? 21.906 -14.297 -1.895 1 90.88 153 GLY B C 1
ATOM 3225 O O . GLY B 1 153 ? 23.109 -14.203 -2.184 1 90.88 153 GLY B O 1
ATOM 3226 N N . GLU B 1 154 ? 21 -14.172 -2.777 1 93.5 154 GLU B N 1
ATOM 3227 C CA . GLU B 1 154 ? 21.188 -13.836 -4.184 1 93.5 154 GLU B CA 1
ATOM 3228 C C . GLU B 1 154 ? 20.828 -12.375 -4.449 1 93.5 154 GLU B C 1
ATOM 3230 O O . GLU B 1 154 ? 19.719 -11.938 -4.141 1 93.5 154 GLU B O 1
ATOM 3235 N N . VAL B 1 155 ? 21.797 -11.672 -5.031 1 94.25 155 VAL B N 1
ATOM 3236 C CA . VAL B 1 155 ? 21.5 -10.289 -5.395 1 94.25 155 VAL B CA 1
ATOM 3237 C C . VAL B 1 155 ? 20.625 -10.25 -6.641 1 94.25 155 VAL B C 1
ATOM 3239 O O . VAL B 1 155 ? 21.016 -10.758 -7.699 1 94.25 155 VAL B O 1
ATOM 3242 N N . LEU B 1 156 ? 19.469 -9.688 -6.457 1 94.5 156 LEU B N 1
ATOM 3243 C CA . LEU B 1 156 ? 18.547 -9.578 -7.582 1 94.5 156 LEU B CA 1
ATOM 3244 C C . LEU B 1 156 ? 18.812 -8.312 -8.391 1 94.5 156 LEU B C 1
ATOM 3246 O O . LEU B 1 156 ? 18.719 -8.32 -9.617 1 94.5 156 LEU B O 1
ATOM 3250 N N . ARG B 1 157 ? 19.156 -7.25 -7.719 1 92.19 157 ARG B N 1
ATOM 3251 C CA . ARG B 1 157 ? 19.453 -5.965 -8.352 1 92.19 157 ARG B CA 1
ATOM 3252 C C . ARG B 1 157 ? 20.078 -5 -7.352 1 92.19 157 ARG B C 1
ATOM 3254 O O . ARG B 1 157 ? 19.938 -5.168 -6.141 1 92.19 157 ARG B O 1
ATOM 3261 N N . THR B 1 158 ? 20.734 -4.023 -7.93 1 93.56 158 THR B N 1
ATOM 3262 C CA . THR B 1 158 ? 21.156 -2.861 -7.156 1 93.56 158 THR B CA 1
ATOM 3263 C C . THR B 1 158 ? 20.141 -1.725 -7.293 1 93.56 158 THR B C 1
ATOM 3265 O O . THR B 1 158 ? 19.703 -1.414 -8.398 1 93.56 158 THR B O 1
ATOM 3268 N N . ASP B 1 159 ? 19.75 -1.216 -6.188 1 94.44 159 ASP B N 1
ATOM 3269 C CA . ASP B 1 159 ? 18.719 -0.183 -6.16 1 94.44 159 ASP B CA 1
ATOM 3270 C C . ASP B 1 159 ? 19.266 1.121 -5.582 1 94.44 159 ASP B C 1
ATOM 3272 O O . ASP B 1 159 ? 19.797 1.139 -4.473 1 94.44 159 ASP B O 1
ATOM 3276 N N . ARG B 1 160 ? 19.141 2.172 -6.324 1 94.69 160 ARG B N 1
ATOM 3277 C CA . ARG B 1 160 ? 19.625 3.477 -5.895 1 94.69 160 ARG B CA 1
ATOM 3278 C C . ARG B 1 160 ? 18.625 4.168 -4.977 1 94.69 160 ARG B C 1
ATOM 3280 O O . ARG B 1 160 ? 17.438 4.258 -5.297 1 94.69 160 ARG B O 1
ATOM 3287 N N . LEU B 1 161 ? 19.172 4.551 -3.84 1 96.88 161 LEU B N 1
ATOM 3288 C CA . LEU B 1 161 ? 18.359 5.379 -2.949 1 96.88 161 LEU B CA 1
ATOM 3289 C C . LEU B 1 161 ? 18.438 6.848 -3.355 1 96.88 161 LEU B C 1
ATOM 3291 O O . LEU B 1 161 ? 19.484 7.316 -3.807 1 96.88 161 LEU B O 1
ATOM 3295 N N . GLY B 1 162 ? 17.359 7.551 -3.195 1 98 162 GLY B N 1
ATOM 3296 C CA . GLY B 1 162 ? 17.297 8.984 -3.443 1 98 162 GLY B CA 1
ATOM 3297 C C . GLY B 1 162 ? 16.297 9.703 -2.557 1 98 162 GLY B C 1
ATOM 3298 O O . GLY B 1 162 ? 15.508 9.062 -1.857 1 98 162 GLY B O 1
ATOM 3299 N N . TRP B 1 163 ? 16.438 10.984 -2.592 1 98.44 163 TRP B N 1
ATOM 3300 C CA . TRP B 1 163 ? 15.5 11.836 -1.857 1 98.44 163 TRP B CA 1
ATOM 3301 C C . TRP B 1 163 ? 14.289 12.18 -2.713 1 98.44 163 TRP B C 1
ATOM 3303 O O . TRP B 1 163 ? 14.43 12.734 -3.807 1 98.44 163 TRP B O 1
ATOM 3313 N N . ARG B 1 164 ? 13.109 11.797 -2.213 1 98 164 ARG B N 1
ATOM 3314 C CA . ARG B 1 164 ? 11.859 11.984 -2.947 1 98 164 ARG B CA 1
ATOM 3315 C C . ARG B 1 164 ? 10.969 13.016 -2.26 1 98 164 ARG B C 1
ATOM 3317 O O . ARG B 1 164 ? 10.859 13.031 -1.032 1 98 164 ARG B O 1
ATOM 3324 N N . VAL B 1 165 ? 10.391 13.859 -3.021 1 95.56 165 VAL B N 1
ATOM 3325 C CA . VAL B 1 165 ? 9.445 14.867 -2.564 1 95.56 165 VAL B CA 1
ATOM 3326 C C . VAL B 1 165 ? 8.289 14.977 -3.553 1 95.56 165 VAL B C 1
ATOM 3328 O O . VAL B 1 165 ? 8.383 14.5 -4.688 1 95.56 165 VAL B O 1
ATOM 3331 N N . ALA B 1 166 ? 7.223 15.555 -3.033 1 92.5 166 ALA B N 1
ATOM 3332 C CA . ALA B 1 166 ? 6.141 15.867 -3.967 1 92.5 166 ALA B CA 1
ATOM 3333 C C . ALA B 1 166 ? 6.617 16.828 -5.055 1 92.5 166 ALA B C 1
ATOM 3335 O O . ALA B 1 166 ? 7.484 17.672 -4.809 1 92.5 166 ALA B O 1
ATOM 3336 N N . PRO B 1 167 ? 6.07 16.719 -6.238 1 87.19 167 PRO B N 1
ATOM 3337 C CA . PRO B 1 167 ? 6.516 17.562 -7.355 1 87.19 167 PRO B CA 1
ATOM 3338 C C . PRO B 1 167 ? 6.477 19.047 -7.031 1 87.19 167 PRO B C 1
ATOM 3340 O O . PRO B 1 167 ? 7.383 19.797 -7.41 1 87.19 167 PRO B O 1
ATOM 3343 N N . ASP B 1 168 ? 5.516 19.516 -6.281 1 81.56 168 ASP B N 1
ATOM 3344 C CA . ASP B 1 168 ? 5.348 20.938 -6.016 1 81.56 168 ASP B CA 1
ATOM 3345 C C . ASP B 1 168 ? 5.914 21.312 -4.645 1 81.56 168 ASP B C 1
ATOM 3347 O O . ASP B 1 168 ? 5.719 22.438 -4.172 1 81.56 168 ASP B O 1
ATOM 3351 N N . TRP B 1 169 ? 6.609 20.375 -4.117 1 84.94 169 TRP B N 1
ATOM 3352 C CA . TRP B 1 169 ? 7.164 20.625 -2.791 1 84.94 169 TRP B CA 1
ATOM 3353 C C . TRP B 1 169 ? 8.367 21.562 -2.871 1 84.94 169 TRP B C 1
ATOM 3355 O O . TRP B 1 169 ? 9.219 21.406 -3.748 1 84.94 169 TRP B O 1
ATOM 3365 N N . ARG B 1 170 ? 8.43 22.547 -1.96 1 79.75 170 ARG B N 1
ATOM 3366 C CA . ARG B 1 170 ? 9.555 23.453 -1.848 1 79.75 170 ARG B CA 1
ATOM 3367 C C . ARG B 1 170 ? 10.062 23.531 -0.41 1 79.75 170 ARG B C 1
ATOM 3369 O O . ARG B 1 170 ? 9.266 23.562 0.531 1 79.75 170 ARG B O 1
ATOM 3376 N N . PRO B 1 171 ? 11.398 23.516 -0.369 1 76.81 171 PRO B N 1
ATOM 3377 C CA . PRO B 1 171 ? 11.953 23.625 0.981 1 76.81 171 PRO B CA 1
ATOM 3378 C C . PRO B 1 171 ? 11.703 25 1.607 1 76.81 171 PRO B C 1
ATOM 3380 O O . PRO B 1 171 ? 11.633 26 0.895 1 76.81 171 PRO B O 1
ATOM 3383 N N . ARG B 1 172 ? 11.492 24.875 2.896 1 70.06 172 ARG B N 1
ATOM 3384 C CA . ARG B 1 172 ? 11.492 26.125 3.648 1 70.06 172 ARG B CA 1
ATOM 3385 C C . ARG B 1 172 ? 12.914 26.609 3.918 1 70.06 172 ARG B C 1
ATOM 3387 O O . ARG B 1 172 ? 13.781 25.812 4.273 1 70.06 172 ARG B O 1
ATOM 3394 N N . ALA B 1 173 ? 13.102 27.859 3.684 1 65.75 173 ALA B N 1
ATOM 3395 C CA . ALA B 1 173 ? 14.438 28.406 3.898 1 65.75 173 ALA B CA 1
ATOM 3396 C C . ALA B 1 173 ? 14.852 28.297 5.363 1 65.75 173 ALA B C 1
ATOM 3398 O O . ALA B 1 173 ? 14.047 28.562 6.262 1 65.75 173 ALA B O 1
ATOM 3399 N N . ASN B 1 174 ? 16.078 27.797 5.547 1 66.88 174 ASN B N 1
ATOM 3400 C CA . ASN B 1 174 ? 16.75 27.766 6.84 1 66.88 174 ASN B CA 1
ATOM 3401 C C . ASN B 1 174 ? 15.961 26.953 7.863 1 66.88 174 ASN B C 1
ATOM 3403 O O . ASN B 1 174 ? 15.859 27.344 9.031 1 66.88 174 ASN B O 1
ATOM 3407 N N . SER B 1 175 ? 15.289 26 7.379 1 80.81 175 SER B N 1
ATOM 3408 C CA . SER B 1 175 ? 14.516 25.141 8.281 1 80.81 175 SER B CA 1
ATOM 3409 C C . SER B 1 175 ? 15.008 23.703 8.234 1 80.81 175 SER B C 1
ATOM 3411 O O . SER B 1 175 ? 15.68 23.297 7.277 1 80.81 175 SER B O 1
ATOM 3413 N N . ALA B 1 176 ? 14.836 23.094 9.359 1 89.94 176 ALA B N 1
ATOM 3414 C CA . ALA B 1 176 ? 15.18 21.672 9.414 1 89.94 176 ALA B CA 1
ATOM 3415 C C . ALA B 1 176 ? 14.445 20.891 8.328 1 89.94 176 ALA B C 1
ATOM 3417 O O . ALA B 1 176 ? 13.281 21.172 8.039 1 89.94 176 ALA B O 1
ATOM 3418 N N . VAL B 1 177 ? 15.125 19.953 7.758 1 91.75 177 VAL B N 1
ATOM 3419 C CA . VAL B 1 177 ? 14.555 19.094 6.727 1 91.75 177 VAL B CA 1
ATOM 3420 C C . VAL B 1 177 ? 13.438 18.25 7.328 1 91.75 177 VAL B C 1
ATOM 3422 O O . VAL B 1 177 ? 13.68 17.469 8.266 1 91.75 177 VAL B O 1
ATOM 3425 N N . PRO B 1 178 ? 12.211 18.391 6.891 1 93.62 178 PRO B N 1
ATOM 3426 C CA . PRO B 1 178 ? 11.133 17.531 7.359 1 93.62 178 PRO B CA 1
ATOM 3427 C C . PRO B 1 178 ? 11.203 16.125 6.762 1 93.62 178 PRO B C 1
ATOM 3429 O O . PRO B 1 178 ? 10.906 15.938 5.578 1 93.62 178 PRO B O 1
ATOM 3432 N N . LEU B 1 179 ? 11.5 15.18 7.59 1 96.25 179 LEU B N 1
ATOM 3433 C CA . LEU B 1 179 ? 11.734 13.82 7.129 1 96.25 179 LEU B CA 1
ATOM 3434 C C . LEU B 1 179 ? 10.461 12.984 7.207 1 96.25 179 LEU B C 1
ATOM 3436 O O . LEU B 1 179 ? 9.781 12.984 8.234 1 96.25 179 LEU B O 1
ATOM 3440 N N . VAL B 1 180 ? 10.133 12.414 6.086 1 96.56 180 VAL B N 1
ATOM 3441 C CA . VAL B 1 180 ? 9.102 11.383 5.988 1 96.56 180 VAL B CA 1
ATOM 3442 C C . VAL B 1 180 ? 9.758 10.008 5.945 1 96.56 180 VAL B C 1
ATOM 3444 O O . VAL B 1 180 ? 10.555 9.719 5.051 1 96.56 180 VAL B O 1
ATOM 3447 N N . SER B 1 181 ? 9.477 9.172 6.879 1 97.06 181 SER B N 1
ATOM 3448 C CA . SER B 1 181 ? 10.164 7.883 6.941 1 97.06 181 SER B CA 1
ATOM 3449 C C . SER B 1 181 ? 9.297 6.836 7.645 1 97.06 181 SER B C 1
ATOM 3451 O O . SER B 1 181 ? 8.211 7.148 8.133 1 97.06 181 SER B O 1
ATOM 3453 N N . LEU B 1 182 ? 9.812 5.652 7.488 1 94.94 182 LEU B N 1
ATOM 3454 C CA . LEU B 1 182 ? 9.242 4.621 8.344 1 94.94 182 LEU B CA 1
ATOM 3455 C C . LEU B 1 182 ? 9.773 4.746 9.773 1 94.94 182 LEU B C 1
ATOM 3457 O O . LEU B 1 182 ? 10.656 5.559 10.039 1 94.94 182 LEU B O 1
ATOM 3461 N N . GLY B 1 183 ? 9.242 4.168 10.758 1 89.62 183 GLY B N 1
ATOM 3462 C CA . GLY B 1 183 ? 9.602 4.285 12.164 1 89.62 183 GLY B CA 1
ATOM 3463 C C . GLY B 1 183 ? 10.945 3.662 12.492 1 89.62 183 GLY B C 1
ATOM 3464 O O . GLY B 1 183 ? 11.664 3.219 11.594 1 89.62 183 GLY B O 1
ATOM 3465 N N . PRO B 1 184 ? 11.32 3.746 13.742 1 89.25 184 PRO B N 1
ATOM 3466 C CA . PRO B 1 184 ? 12.586 3.15 14.18 1 89.25 184 PRO B CA 1
ATOM 3467 C C . PRO B 1 184 ? 12.711 1.683 13.781 1 89.25 184 PRO B C 1
ATOM 3469 O O . PRO B 1 184 ? 11.734 0.938 13.82 1 89.25 184 PRO B O 1
ATOM 3472 N N . GLY B 1 185 ? 13.938 1.309 13.422 1 91.38 185 GLY B N 1
ATOM 3473 C CA . GLY B 1 185 ? 14.195 -0.048 12.969 1 91.38 185 GLY B CA 1
ATOM 3474 C C . GLY B 1 185 ? 14.289 -0.166 11.453 1 91.38 185 GLY B C 1
ATOM 3475 O O . GLY B 1 185 ? 14.789 -1.165 10.938 1 91.38 185 GLY B O 1
ATOM 3476 N N . CYS B 1 186 ? 13.828 0.815 10.805 1 95 186 CYS B N 1
ATOM 3477 C CA . CYS B 1 186 ? 13.906 0.831 9.352 1 95 186 CYS B CA 1
ATOM 3478 C C . CYS B 1 186 ? 15.312 1.167 8.883 1 95 186 CYS B C 1
ATOM 3480 O O . CYS B 1 186 ? 15.836 2.238 9.195 1 95 186 CYS B O 1
ATOM 3482 N N . GLY B 1 187 ? 15.898 0.35 8.109 1 95.12 187 GLY B N 1
ATOM 3483 C CA . GLY B 1 187 ? 17.25 0.543 7.621 1 95.12 187 GLY B CA 1
ATOM 3484 C C . GLY B 1 187 ? 17.391 1.755 6.719 1 95.12 187 GLY B C 1
ATOM 3485 O O . GLY B 1 187 ? 18.391 2.467 6.777 1 95.12 187 GLY B O 1
ATOM 3486 N N . VAL B 1 188 ? 16.469 1.996 5.902 1 96.75 188 VAL B N 1
ATOM 3487 C CA . VAL B 1 188 ? 16.531 3.129 4.984 1 96.75 188 VAL B CA 1
ATOM 3488 C C . VAL B 1 188 ? 16.453 4.438 5.773 1 96.75 188 VAL B C 1
ATOM 3490 O O . VAL B 1 188 ? 17.172 5.395 5.453 1 96.75 188 VAL B O 1
ATOM 3493 N N . ARG B 1 189 ? 15.602 4.457 6.762 1 96.94 189 ARG B N 1
ATOM 3494 C CA . ARG B 1 189 ? 15.57 5.613 7.648 1 96.94 189 ARG B CA 1
ATOM 3495 C C . ARG B 1 189 ? 16.938 5.859 8.281 1 96.94 189 ARG B C 1
ATOM 3497 O O . ARG B 1 189 ? 17.422 6.996 8.312 1 96.94 189 ARG B O 1
ATOM 3504 N N . ASP B 1 190 ? 17.516 4.816 8.789 1 96.5 190 ASP B N 1
ATOM 3505 C CA . ASP B 1 190 ? 18.812 4.926 9.445 1 96.5 190 ASP B CA 1
ATOM 3506 C C . ASP B 1 190 ? 19.875 5.496 8.5 1 96.5 190 ASP B C 1
ATOM 3508 O O . ASP B 1 190 ? 20.688 6.324 8.898 1 96.5 190 ASP B O 1
ATOM 3512 N N . ILE B 1 191 ? 19.859 5.055 7.324 1 96.69 191 ILE B N 1
ATOM 3513 C CA . ILE B 1 191 ? 20.797 5.551 6.316 1 96.69 191 ILE B CA 1
ATOM 3514 C C . ILE B 1 191 ? 20.547 7.039 6.078 1 96.69 191 ILE B C 1
ATOM 3516 O O . ILE B 1 191 ? 21.5 7.828 6.027 1 96.69 191 ILE B O 1
ATOM 3520 N N . ALA B 1 192 ? 19.328 7.414 5.906 1 97.69 192 ALA B N 1
ATOM 3521 C CA . ALA B 1 192 ? 18.969 8.812 5.676 1 97.69 192 ALA B CA 1
ATOM 3522 C C . ALA B 1 192 ? 19.5 9.703 6.801 1 97.69 192 ALA B C 1
ATOM 3524 O O . ALA B 1 192 ? 20.156 10.719 6.547 1 97.69 192 ALA B O 1
ATOM 3525 N N . ILE B 1 193 ? 19.25 9.281 7.957 1 97.44 193 ILE B N 1
ATOM 3526 C CA . ILE B 1 193 ? 19.625 10.055 9.125 1 97.44 193 ILE B CA 1
ATOM 3527 C C . ILE B 1 193 ? 21.156 10.141 9.211 1 97.44 193 ILE B C 1
ATOM 3529 O O . ILE B 1 193 ? 21.703 11.203 9.477 1 97.44 193 ILE B O 1
ATOM 3533 N N . SER B 1 194 ? 21.766 9.023 9.016 1 97.12 194 SER B N 1
ATOM 3534 C CA . SER B 1 194 ? 23.234 8.969 9.07 1 97.12 194 SER B CA 1
ATOM 3535 C C . SER B 1 194 ? 23.844 9.922 8.055 1 97.12 194 SER B C 1
ATOM 3537 O O . SER B 1 194 ? 24.766 10.68 8.383 1 97.12 194 SER B O 1
ATOM 3539 N N . GLU B 1 195 ? 23.359 9.898 6.844 1 97.62 195 GLU B N 1
ATOM 3540 C CA . GLU B 1 195 ? 23.922 10.727 5.781 1 97.62 195 GLU B CA 1
ATOM 3541 C C . GLU B 1 195 ? 23.641 12.211 6.023 1 97.62 195 GLU B C 1
ATOM 3543 O O . GLU B 1 195 ? 24.484 13.062 5.742 1 97.62 195 GLU B O 1
ATOM 3548 N N . LEU B 1 196 ? 22.453 12.508 6.492 1 97.62 196 LEU B N 1
ATOM 3549 C CA . LEU B 1 196 ? 22.156 13.891 6.863 1 97.62 196 LEU B CA 1
ATOM 3550 C C . LEU B 1 196 ? 23.109 14.383 7.949 1 97.62 196 LEU B C 1
ATOM 3552 O O . LEU B 1 196 ? 23.609 15.5 7.883 1 97.62 196 LEU B O 1
ATOM 3556 N N . GLY B 1 197 ? 23.297 13.555 8.906 1 97.5 197 GLY B N 1
ATOM 3557 C CA . GLY B 1 197 ? 24.219 13.883 9.992 1 97.5 197 GLY B CA 1
ATOM 3558 C C . GLY B 1 197 ? 25.625 14.156 9.516 1 97.5 197 GLY B C 1
ATOM 3559 O O . GLY B 1 197 ? 26.234 15.148 9.922 1 97.5 197 GLY B O 1
ATOM 3560 N N . LYS B 1 198 ? 26.188 13.297 8.703 1 97.5 198 LYS B N 1
ATOM 3561 C CA . LYS B 1 198 ? 27.531 13.461 8.148 1 97.5 198 LYS B CA 1
ATOM 3562 C C . LYS B 1 198 ? 27.656 14.789 7.406 1 97.5 198 LYS B C 1
ATOM 3564 O O . LYS B 1 198 ? 28.719 15.406 7.402 1 97.5 198 LYS B O 1
ATOM 3569 N N . ALA B 1 199 ? 26.578 15.203 6.801 1 97 199 ALA B N 1
ATOM 3570 C CA . ALA B 1 199 ? 26.578 16.422 5.992 1 97 199 ALA B CA 1
ATOM 3571 C C . ALA B 1 199 ? 26.266 17.641 6.848 1 97 199 ALA B C 1
ATOM 3573 O O . ALA B 1 199 ? 26.297 18.781 6.355 1 97 199 ALA B O 1
ATOM 3574 N N . GLY B 1 200 ? 25.891 17.422 8.039 1 96.19 200 GLY B N 1
ATOM 3575 C CA . GLY B 1 200 ? 25.547 18.531 8.93 1 96.19 200 GLY B CA 1
ATOM 3576 C C . GLY B 1 200 ? 24.188 19.141 8.648 1 96.19 200 GLY B C 1
ATOM 3577 O O . GLY B 1 200 ? 23.953 20.297 8.977 1 96.19 200 GLY B O 1
ATOM 3578 N N . VAL B 1 201 ? 23.391 18.422 8.023 1 95 201 VAL B N 1
ATOM 3579 C CA . VAL B 1 201 ? 22.047 18.906 7.695 1 95 201 VAL B CA 1
ATOM 3580 C C . VAL B 1 201 ? 21.109 18.641 8.859 1 95 201 VAL B C 1
ATOM 3582 O O . VAL B 1 201 ? 20.969 17.5 9.305 1 95 201 VAL B O 1
ATOM 3585 N N . VAL B 1 202 ? 20.516 19.656 9.289 1 94 202 VAL B N 1
ATOM 3586 C CA . VAL B 1 202 ? 19.562 19.531 10.375 1 94 202 VAL B CA 1
ATOM 3587 C C . VAL B 1 202 ? 18.234 19.016 9.828 1 94 202 VAL B C 1
ATOM 3589 O O . VAL B 1 202 ? 17.766 19.453 8.773 1 94 202 VAL B O 1
ATOM 3592 N N . TRP B 1 203 ? 17.688 18.031 10.562 1 93.19 203 TRP B N 1
ATOM 3593 C CA . TRP B 1 203 ? 16.422 17.453 10.133 1 93.19 203 TRP B CA 1
ATOM 3594 C C . TRP B 1 203 ? 15.469 17.281 11.312 1 93.19 203 TRP B C 1
ATOM 3596 O O . TRP B 1 203 ? 15.875 17.406 12.469 1 93.19 203 TRP B O 1
ATOM 3606 N N . ARG B 1 204 ? 14.195 17.078 10.977 1 91.06 204 ARG B N 1
ATOM 3607 C CA . ARG B 1 204 ? 13.172 16.75 11.961 1 91.06 204 ARG B CA 1
ATOM 3608 C C . ARG B 1 204 ? 12.227 15.68 11.438 1 91.06 204 ARG B C 1
ATOM 3610 O O . ARG B 1 204 ? 12.047 15.539 10.227 1 91.06 204 ARG B O 1
ATOM 3617 N N . ASP B 1 205 ? 11.648 14.961 12.414 1 92.81 205 ASP B N 1
ATOM 3618 C CA . ASP B 1 205 ? 10.57 14.055 12.031 1 92.81 205 ASP B CA 1
ATOM 3619 C C . ASP B 1 205 ? 9.328 14.836 11.602 1 92.81 205 ASP B C 1
ATOM 3621 O O . ASP B 1 205 ? 8.844 15.695 12.344 1 92.81 205 ASP B O 1
ATOM 3625 N N . ALA B 1 206 ? 8.859 14.609 10.453 1 92.38 206 ALA B N 1
ATOM 3626 C CA . ALA B 1 206 ? 7.637 15.258 9.984 1 92.38 206 ALA B CA 1
ATOM 3627 C C . ALA B 1 206 ? 6.496 14.25 9.859 1 92.38 206 ALA B C 1
ATOM 3629 O O . ALA B 1 206 ? 5.332 14.594 10.086 1 92.38 206 ALA B O 1
ATOM 3630 N N . PHE B 1 207 ? 6.844 13.062 9.469 1 94 207 PHE B N 1
ATOM 3631 C CA . PHE B 1 207 ? 5.836 12.047 9.195 1 94 207 PHE B CA 1
ATOM 3632 C C . PHE B 1 207 ? 6.418 10.641 9.344 1 94 207 PHE B C 1
ATOM 3634 O O . PHE B 1 207 ? 7.438 10.32 8.719 1 94 207 PHE B O 1
ATOM 3641 N N . THR B 1 208 ? 5.82 9.875 10.164 1 94.94 208 THR B N 1
ATOM 3642 C CA . THR B 1 208 ? 6.188 8.469 10.312 1 94.94 208 THR B CA 1
ATOM 3643 C C . THR B 1 208 ? 5.078 7.562 9.789 1 94.94 208 THR B C 1
ATOM 3645 O O . THR B 1 208 ? 3.93 7.656 10.234 1 94.94 208 THR B O 1
ATOM 3648 N N . ALA B 1 209 ? 5.48 6.758 8.875 1 94 209 ALA B N 1
ATOM 3649 C CA . ALA B 1 209 ? 4.52 5.879 8.211 1 94 209 ALA B CA 1
ATOM 3650 C C . ALA B 1 209 ? 4.715 4.426 8.641 1 94 209 ALA B C 1
ATOM 3652 O O . ALA B 1 209 ? 5.844 3.998 8.906 1 94 209 ALA B O 1
ATOM 3653 N N . GLY B 1 210 ? 3.639 3.676 8.602 1 88.31 210 GLY B N 1
ATOM 3654 C CA . GLY B 1 210 ? 3.715 2.266 8.938 1 88.31 210 GLY B CA 1
ATOM 3655 C C . GLY B 1 210 ? 4.062 1.384 7.754 1 88.31 210 GLY B C 1
ATOM 3656 O O . GLY B 1 210 ? 4.23 0.172 7.902 1 88.31 210 GLY B O 1
ATOM 3657 N N . SER B 1 211 ? 4.105 1.92 6.586 1 90.5 211 SER B N 1
ATOM 3658 C CA . SER B 1 211 ? 4.438 1.213 5.355 1 90.5 211 SER B CA 1
ATOM 3659 C C . SER B 1 211 ? 4.953 2.174 4.289 1 90.5 211 SER B C 1
ATOM 3661 O O . SER B 1 211 ? 4.797 3.391 4.414 1 90.5 211 SER B O 1
ATOM 3663 N N . CYS B 1 212 ? 5.547 1.575 3.232 1 92.88 212 CYS B N 1
ATOM 3664 C CA . CYS B 1 212 ? 6.02 2.424 2.145 1 92.88 212 CYS B CA 1
ATOM 3665 C C . CYS B 1 212 ? 4.848 3.033 1.38 1 92.88 212 CYS B C 1
ATOM 3667 O O . CYS B 1 212 ? 4.941 4.156 0.884 1 92.88 212 CYS B O 1
ATOM 3669 N N . SER B 1 213 ? 3.783 2.295 1.313 1 88.88 213 SER B N 1
ATOM 3670 C CA . SER B 1 213 ? 2.602 2.867 0.675 1 88.88 213 SER B CA 1
ATOM 3671 C C . SER B 1 213 ? 2.119 4.109 1.415 1 88.88 213 SER B C 1
ATOM 3673 O O . SER B 1 213 ? 1.833 5.137 0.794 1 88.88 213 SER B O 1
ATOM 3675 N N . ALA B 1 214 ? 1.978 3.99 2.727 1 89.38 214 ALA B N 1
ATOM 3676 C CA . ALA B 1 214 ? 1.591 5.148 3.525 1 89.38 214 ALA B CA 1
ATOM 3677 C C . ALA B 1 214 ? 2.643 6.25 3.439 1 89.38 214 ALA B C 1
ATOM 3679 O O . ALA B 1 214 ? 2.309 7.438 3.443 1 89.38 214 ALA B O 1
ATOM 3680 N N . LEU B 1 215 ? 3.867 5.852 3.426 1 94.75 215 LEU B N 1
ATOM 3681 C CA . LEU B 1 215 ? 4.973 6.797 3.289 1 94.75 215 LEU B CA 1
ATOM 3682 C C . LEU B 1 215 ? 4.824 7.621 2.016 1 94.75 215 LEU B C 1
ATOM 3684 O O . LEU B 1 215 ? 4.922 8.852 2.053 1 94.75 215 LEU B O 1
ATOM 3688 N N . LEU B 1 216 ? 4.531 6.953 0.956 1 93.44 216 LEU B N 1
ATOM 3689 C CA . LEU B 1 216 ? 4.363 7.633 -0.324 1 93.44 216 LEU B CA 1
ATOM 3690 C C . LEU B 1 216 ? 3.17 8.586 -0.28 1 93.44 216 LEU B C 1
ATOM 3692 O O . LEU B 1 216 ? 3.219 9.672 -0.854 1 93.44 216 LEU B O 1
ATOM 3696 N N . GLU B 1 217 ? 2.139 8.156 0.375 1 88.69 217 GLU B N 1
ATOM 3697 C CA . GLU B 1 217 ? 0.994 9.047 0.54 1 88.69 217 GLU B CA 1
ATOM 3698 C C . GLU B 1 217 ? 1.385 10.32 1.289 1 88.69 217 GLU B C 1
ATOM 3700 O O . GLU B 1 217 ? 0.923 11.414 0.953 1 88.69 217 GLU B O 1
ATOM 3705 N N . GLY B 1 218 ? 2.168 10.156 2.27 1 91.5 218 GLY B N 1
ATOM 3706 C CA . GLY B 1 218 ? 2.676 11.312 2.992 1 91.5 218 GLY B CA 1
ATOM 3707 C C . GLY B 1 218 ? 3.488 12.25 2.119 1 91.5 218 GLY B C 1
ATOM 3708 O O . GLY B 1 218 ? 3.322 13.469 2.189 1 91.5 218 GLY B O 1
ATOM 3709 N N . VAL B 1 219 ? 4.328 11.648 1.316 1 94.06 219 VAL B N 1
ATOM 3710 C CA . VAL B 1 219 ? 5.145 12.445 0.406 1 94.06 219 VAL B CA 1
ATOM 3711 C C . VAL B 1 219 ? 4.246 13.211 -0.561 1 94.06 219 VAL B C 1
ATOM 3713 O O . VAL B 1 219 ? 4.398 14.422 -0.733 1 94.06 219 VAL B O 1
ATOM 3716 N N . HIS B 1 220 ? 3.303 12.547 -1.099 1 89.31 220 HIS B N 1
ATOM 3717 C CA . HIS B 1 220 ? 2.395 13.164 -2.057 1 89.31 220 HIS B CA 1
ATOM 3718 C C . HIS B 1 220 ? 1.584 14.281 -1.404 1 89.31 220 HIS B C 1
ATOM 3720 O O . HIS B 1 220 ? 1.264 15.281 -2.051 1 89.31 220 HIS B O 1
ATOM 3726 N N . ALA B 1 221 ? 1.324 14.078 -0.176 1 83.44 221 ALA B N 1
ATOM 3727 C CA . ALA B 1 221 ? 0.549 15.062 0.569 1 83.44 221 ALA B CA 1
ATOM 3728 C C . ALA B 1 221 ? 1.41 16.266 0.946 1 83.44 221 ALA B C 1
ATOM 3730 O O . ALA B 1 221 ? 0.922 17.219 1.559 1 83.44 221 ALA B O 1
ATOM 3731 N N . GLY B 1 222 ? 2.729 16.156 0.663 1 86.31 222 GLY B N 1
ATOM 3732 C CA . GLY B 1 222 ? 3.627 17.281 0.92 1 86.31 222 GLY B CA 1
ATOM 3733 C C . GLY B 1 222 ? 4.133 17.312 2.35 1 86.31 222 GLY B C 1
ATOM 3734 O O . GLY B 1 222 ? 4.531 18.375 2.842 1 86.31 222 GLY B O 1
ATOM 3735 N N . ALA B 1 223 ? 4.098 16.203 3.006 1 88.94 223 ALA B N 1
ATOM 3736 C CA . ALA B 1 223 ? 4.484 16.141 4.414 1 88.94 223 ALA B CA 1
ATOM 3737 C C . ALA B 1 223 ? 5.984 16.359 4.578 1 88.94 223 ALA B C 1
ATOM 3739 O O . ALA B 1 223 ? 6.453 16.719 5.664 1 88.94 223 ALA B O 1
ATOM 3740 N N . GLY B 1 224 ? 6.746 16.125 3.533 1 93.44 224 GLY B N 1
ATOM 3741 C CA . GLY B 1 224 ? 8.188 16.297 3.635 1 93.44 224 GLY B CA 1
ATOM 3742 C C . GLY B 1 224 ? 8.961 15.523 2.584 1 93.44 224 GLY B C 1
ATOM 3743 O O . GLY B 1 224 ? 8.508 15.398 1.444 1 93.44 224 GLY B O 1
ATOM 3744 N N . ILE B 1 225 ? 10.203 15.133 3.07 1 96.19 225 ILE B N 1
ATOM 3745 C CA . ILE B 1 225 ? 11.188 14.492 2.199 1 96.19 225 ILE B CA 1
ATOM 3746 C C . ILE B 1 225 ? 11.438 13.062 2.672 1 96.19 225 ILE B C 1
ATOM 3748 O O . ILE B 1 225 ? 11.602 12.82 3.871 1 96.19 225 ILE B O 1
ATOM 3752 N N . ALA B 1 226 ? 11.453 12.164 1.673 1 98.19 226 ALA B N 1
ATOM 3753 C CA . ALA B 1 226 ? 11.664 10.766 2.037 1 98.19 226 ALA B CA 1
ATOM 3754 C C . ALA B 1 226 ? 12.852 10.172 1.281 1 98.19 226 ALA B C 1
ATOM 3756 O O . ALA B 1 226 ? 13.086 10.516 0.12 1 98.19 226 ALA B O 1
ATOM 3757 N N . ALA B 1 227 ? 13.594 9.32 1.962 1 98.12 227 ALA B N 1
ATOM 3758 C CA . ALA B 1 227 ? 14.555 8.445 1.287 1 98.12 227 ALA B CA 1
ATOM 3759 C C . ALA B 1 227 ? 13.867 7.188 0.763 1 98.12 227 ALA B C 1
ATOM 3761 O O .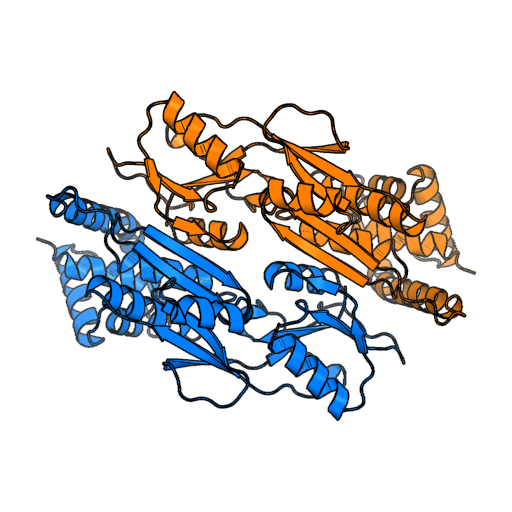 ALA B 1 227 ? 13.266 6.438 1.532 1 98.12 227 ALA B O 1
ATOM 3762 N N . LEU B 1 228 ? 13.906 6.961 -0.48 1 97.88 228 LEU B N 1
ATOM 3763 C CA . LEU B 1 228 ? 13.32 5.785 -1.113 1 97.88 228 LEU B CA 1
ATOM 3764 C C . LEU B 1 228 ? 14.219 5.266 -2.232 1 97.88 228 LEU B C 1
ATOM 3766 O O . LEU B 1 228 ? 14.836 6.051 -2.949 1 97.88 228 LEU B O 1
ATOM 3770 N N . GLY B 1 229 ? 14.234 4 -2.361 1 96.75 229 GLY B N 1
ATOM 3771 C CA . GLY B 1 229 ? 14.82 3.432 -3.566 1 96.75 229 GLY B CA 1
ATOM 3772 C C . GLY B 1 229 ? 13.93 3.582 -4.789 1 96.75 229 GLY B C 1
ATOM 3773 O O . GLY B 1 229 ? 12.734 3.855 -4.664 1 96.75 229 GLY B O 1
ATOM 3774 N N . ASP B 1 230 ? 14.523 3.406 -5.957 1 95.12 230 ASP B N 1
ATOM 3775 C CA . ASP B 1 230 ? 13.766 3.469 -7.203 1 95.12 230 ASP B CA 1
ATOM 3776 C C . ASP B 1 230 ? 12.617 2.457 -7.203 1 95.12 230 ASP B C 1
ATOM 3778 O O . ASP B 1 230 ? 11.523 2.752 -7.684 1 95.12 230 ASP B O 1
ATOM 3782 N N . ILE B 1 231 ? 12.844 1.364 -6.668 1 92.88 231 ILE B N 1
ATOM 3783 C CA . ILE B 1 231 ? 11.891 0.258 -6.703 1 92.88 231 ILE B CA 1
ATOM 3784 C C . ILE B 1 231 ? 10.641 0.626 -5.914 1 92.88 231 ILE B C 1
ATOM 3786 O O . ILE B 1 231 ? 9.539 0.145 -6.215 1 92.88 231 ILE B O 1
ATOM 3790 N N . SER B 1 232 ? 10.781 1.508 -4.926 1 94.5 232 SER B N 1
ATOM 3791 C CA . SER B 1 232 ? 9.656 1.839 -4.051 1 94.5 232 SER B CA 1
ATOM 3792 C C . SER B 1 232 ? 9.164 3.26 -4.305 1 94.5 232 SER B C 1
ATOM 3794 O O . SER B 1 232 ? 8.172 3.691 -3.707 1 94.5 232 SER B O 1
ATOM 3796 N N . ALA B 1 233 ? 9.805 4.031 -5.184 1 95.75 233 ALA B N 1
ATOM 3797 C CA . ALA B 1 233 ? 9.523 5.457 -5.352 1 95.75 233 ALA B CA 1
ATOM 3798 C C . ALA B 1 233 ? 8.352 5.672 -6.297 1 95.75 233 ALA B C 1
ATOM 3800 O O . ALA B 1 233 ? 7.84 6.789 -6.422 1 95.75 233 ALA B O 1
ATOM 3801 N N . ARG B 1 234 ? 7.914 4.59 -6.938 1 90.06 234 ARG B N 1
ATOM 3802 C CA . ARG B 1 234 ? 6.773 4.637 -7.848 1 90.06 234 ARG B CA 1
ATOM 3803 C C . ARG B 1 234 ? 6.883 5.828 -8.797 1 90.06 234 ARG B C 1
ATOM 3805 O O . ARG B 1 234 ? 5.922 6.59 -8.953 1 90.06 234 ARG B O 1
ATOM 3812 N N . GLY B 1 235 ? 8.055 6.078 -9.289 1 90.75 235 GLY B N 1
ATOM 3813 C CA . GLY B 1 235 ? 8.242 7.059 -10.344 1 90.75 235 GLY B CA 1
ATOM 3814 C C . GLY B 1 235 ? 8.672 8.422 -9.828 1 90.75 235 GLY B C 1
ATOM 3815 O O . GLY B 1 235 ? 9.031 9.305 -10.609 1 90.75 235 GLY B O 1
ATOM 3816 N N . LEU B 1 236 ? 8.57 8.711 -8.57 1 94.75 236 LEU B N 1
ATOM 3817 C CA . LEU B 1 236 ? 9.062 9.977 -8.031 1 94.75 236 LEU B CA 1
ATOM 3818 C C . LEU B 1 236 ? 10.562 10.125 -8.281 1 94.75 236 LEU B C 1
ATOM 3820 O O . LEU B 1 236 ? 11.344 9.227 -7.953 1 94.75 236 LEU B O 1
ATOM 3824 N N . PRO B 1 237 ? 10.914 11.211 -8.852 1 95.94 237 PRO B N 1
ATOM 3825 C CA . PRO B 1 237 ? 12.336 11.383 -9.156 1 95.94 237 PRO B CA 1
ATOM 3826 C C . PRO B 1 237 ? 13.172 11.703 -7.918 1 95.94 237 PRO B C 1
ATOM 3828 O O . PRO B 1 237 ? 12.633 12.188 -6.914 1 95.94 237 PRO B O 1
ATOM 3831 N N . ASP B 1 238 ? 14.438 11.422 -8.016 1 97.06 238 ASP B N 1
ATOM 3832 C CA . ASP B 1 238 ? 15.391 11.867 -7.004 1 97.06 238 ASP B CA 1
ATOM 3833 C C . ASP B 1 238 ? 15.656 13.367 -7.121 1 97.06 238 ASP B C 1
ATOM 3835 O O . ASP B 1 238 ? 16.109 13.844 -8.164 1 97.06 238 ASP B O 1
ATOM 3839 N N . ARG B 1 239 ? 15.484 14.086 -5.996 1 96.81 239 ARG B N 1
ATOM 3840 C CA . ARG B 1 239 ? 15.688 15.531 -6.023 1 96.81 239 ARG B CA 1
ATOM 3841 C C . ARG B 1 239 ? 16.766 15.945 -5.027 1 96.81 239 ARG B C 1
ATOM 3843 O O . ARG B 1 239 ? 16.875 17.125 -4.68 1 96.81 239 ARG B O 1
ATOM 3850 N N . GLY B 1 240 ? 17.5 15.031 -4.617 1 96.06 240 GLY B N 1
ATOM 3851 C CA . GLY B 1 240 ? 18.516 15.289 -3.611 1 96.06 240 GLY B CA 1
ATO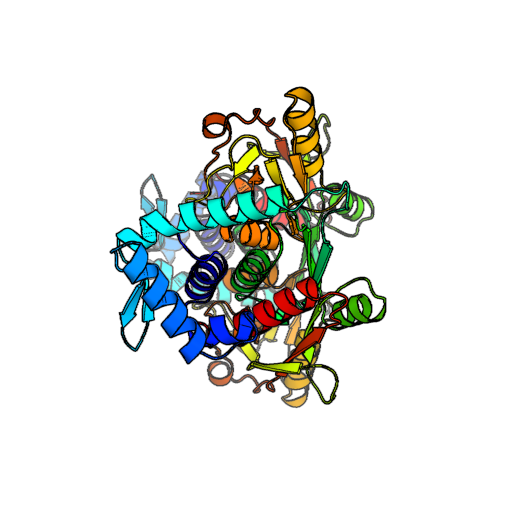M 3852 C C . GLY B 1 240 ? 19.484 16.391 -4.008 1 96.06 240 GLY B C 1
ATOM 3853 O O . GLY B 1 240 ? 19.719 17.328 -3.24 1 96.06 240 GLY B O 1
ATOM 3854 N N . ALA B 1 241 ? 20.016 16.328 -5.156 1 94.5 241 ALA B N 1
ATOM 3855 C CA . ALA B 1 241 ? 20.984 17.312 -5.637 1 94.5 241 ALA B CA 1
ATOM 3856 C C . ALA B 1 241 ? 20.375 18.703 -5.715 1 94.5 241 ALA B C 1
ATOM 3858 O O . ALA B 1 241 ? 21 19.672 -5.277 1 94.5 241 ALA B O 1
ATOM 3859 N N . GLU B 1 242 ? 19.219 18.797 -6.215 1 93.25 242 GLU B N 1
ATOM 3860 C CA . GLU B 1 242 ? 18.516 20.078 -6.336 1 93.25 242 GLU B CA 1
ATOM 3861 C C . GLU B 1 242 ? 18.281 20.703 -4.969 1 93.25 242 GLU B C 1
ATOM 3863 O O . GLU B 1 242 ? 18.312 21.922 -4.832 1 93.25 242 GLU B O 1
ATOM 3868 N N . LEU B 1 243 ? 18.094 19.906 -4.035 1 93.19 243 LEU B N 1
ATOM 3869 C CA . LEU B 1 243 ? 17.719 20.391 -2.715 1 93.19 243 LEU B CA 1
ATOM 3870 C C . LEU B 1 243 ? 18.938 20.531 -1.81 1 93.19 243 LEU B C 1
ATOM 3872 O O . LEU B 1 243 ? 18.812 20.844 -0.625 1 93.19 243 LEU B O 1
ATOM 3876 N N . GLY B 1 244 ? 20.094 20.188 -2.396 1 93.38 244 GLY B N 1
ATOM 3877 C CA . GLY B 1 244 ? 21.328 20.312 -1.641 1 93.38 244 GLY B CA 1
ATOM 3878 C C . GLY B 1 244 ? 21.469 19.25 -0.571 1 93.38 244 GLY B C 1
ATOM 3879 O O . GLY B 1 244 ? 22.094 19.484 0.464 1 93.38 244 GLY B O 1
ATOM 3880 N N . LEU B 1 245 ? 20.844 18.156 -0.742 1 96.44 245 LEU B N 1
ATOM 3881 C CA . LEU B 1 245 ? 20.922 17.062 0.218 1 96.44 245 LEU B CA 1
ATOM 3882 C C . LEU B 1 245 ? 22.047 16.094 -0.147 1 96.44 245 LEU B C 1
ATOM 3884 O O . LEU B 1 245 ? 22.438 16 -1.315 1 96.44 245 LEU B O 1
ATOM 3888 N N . PRO B 1 246 ? 22.578 15.43 0.842 1 97.56 246 PRO B N 1
ATOM 3889 C CA . PRO B 1 246 ? 23.672 14.492 0.564 1 97.56 246 PRO B CA 1
ATOM 3890 C C . PRO B 1 246 ? 23.219 13.281 -0.254 1 97.56 246 PRO B C 1
ATOM 3892 O O . PRO B 1 246 ? 22.078 12.836 -0.123 1 97.56 246 PRO B O 1
ATOM 3895 N N . PRO B 1 247 ? 24.156 12.766 -1.047 1 97.06 247 PRO B N 1
ATOM 3896 C CA . PRO B 1 247 ? 23.812 11.523 -1.74 1 97.06 247 PRO B CA 1
ATOM 3897 C C . PRO B 1 247 ? 23.625 10.344 -0.785 1 97.06 247 PRO B C 1
ATOM 3899 O O . PRO B 1 247 ? 24.234 10.312 0.286 1 97.06 247 PRO B O 1
ATOM 3902 N N . LEU B 1 248 ? 22.75 9.477 -1.206 1 97.25 248 LEU B N 1
ATOM 3903 C CA . LEU B 1 248 ? 22.531 8.25 -0.45 1 97.25 248 LEU B CA 1
ATOM 3904 C C . LEU B 1 248 ? 23.203 7.062 -1.138 1 97.25 248 LEU B C 1
ATOM 3906 O O . LEU B 1 248 ? 23.219 6.984 -2.369 1 97.25 248 LEU B O 1
ATOM 3910 N N . PRO B 1 249 ? 23.703 6.145 -0.382 1 94.5 249 PRO B N 1
ATOM 3911 C CA . PRO B 1 249 ? 24.375 4.996 -0.996 1 94.5 249 PRO B CA 1
ATOM 3912 C C . PRO B 1 249 ? 23.406 4.016 -1.645 1 94.5 249 PRO B C 1
ATOM 3914 O O . PRO B 1 249 ? 22.266 3.887 -1.191 1 94.5 249 PRO B O 1
ATOM 3917 N N . PRO B 1 250 ? 23.922 3.377 -2.727 1 91.62 250 PRO B N 1
ATOM 3918 C CA . PRO B 1 250 ? 23.094 2.303 -3.268 1 91.62 250 PRO B CA 1
ATOM 3919 C C . PRO B 1 250 ? 22.984 1.102 -2.328 1 91.62 250 PRO B C 1
ATOM 3921 O O . PRO B 1 250 ? 23.781 0.983 -1.387 1 91.62 250 PRO B O 1
ATOM 3924 N N . SER B 1 251 ? 21.969 0.379 -2.512 1 93.56 251 SER B N 1
ATOM 3925 C CA . SER B 1 251 ? 21.766 -0.85 -1.752 1 93.56 251 SER B CA 1
ATOM 3926 C C . SER B 1 251 ? 21.328 -1.994 -2.66 1 93.56 251 SER B C 1
ATOM 3928 O O . SER B 1 251 ? 20.875 -1.764 -3.785 1 93.56 251 SER B O 1
ATOM 3930 N N . ASP B 1 252 ? 21.469 -3.188 -2.141 1 94.94 252 ASP B N 1
ATOM 3931 C CA . ASP B 1 252 ? 21.125 -4.375 -2.918 1 94.94 252 ASP B CA 1
ATOM 3932 C C . ASP B 1 252 ? 19.781 -4.945 -2.477 1 94.94 252 ASP B C 1
ATOM 3934 O O . ASP B 1 252 ? 19.469 -4.984 -1.282 1 94.94 252 ASP B O 1
ATOM 3938 N N . ILE B 1 253 ? 19.047 -5.293 -3.461 1 96.44 253 ILE B N 1
ATOM 3939 C CA . ILE B 1 253 ? 17.875 -6.141 -3.213 1 96.44 253 ILE B CA 1
ATOM 3940 C C . ILE B 1 253 ? 18.281 -7.613 -3.293 1 96.44 253 ILE B C 1
ATOM 3942 O O . ILE B 1 253 ? 18.812 -8.062 -4.312 1 96.44 253 ILE B O 1
ATOM 3946 N N . VAL B 1 254 ? 18.031 -8.297 -2.211 1 96.88 254 VAL B N 1
ATOM 3947 C CA . VAL B 1 254 ? 18.594 -9.641 -2.068 1 96.88 254 VAL B CA 1
ATOM 3948 C C . VAL B 1 254 ? 17.469 -10.648 -1.831 1 96.88 254 VAL B C 1
ATOM 3950 O O . VAL B 1 254 ? 16.531 -10.375 -1.084 1 96.88 254 VAL B O 1
ATOM 3953 N N . LEU B 1 255 ? 17.641 -11.789 -2.42 1 97.12 255 LEU B N 1
ATOM 3954 C CA . LEU B 1 255 ? 16.719 -12.906 -2.209 1 97.12 255 LEU B CA 1
ATOM 3955 C C . LEU B 1 255 ? 17.359 -13.969 -1.31 1 97.12 255 LEU B C 1
ATOM 3957 O O . LEU B 1 255 ? 18.484 -14.398 -1.548 1 97.12 255 LEU B O 1
ATOM 3961 N N . LEU B 1 256 ? 16.688 -14.273 -0.265 1 96.38 256 LEU B N 1
ATOM 3962 C CA . LEU B 1 256 ? 16.938 -15.477 0.518 1 96.38 256 LEU B CA 1
ATOM 3963 C C . LEU B 1 256 ? 15.883 -16.531 0.232 1 96.38 256 LEU B C 1
ATOM 3965 O O . LEU B 1 256 ? 14.68 -16.25 0.281 1 96.38 256 LEU B O 1
ATOM 3969 N N . SER B 1 257 ? 16.297 -17.734 -0.06 1 95 257 SER B N 1
ATOM 3970 C CA . SER B 1 257 ? 15.281 -18.734 -0.403 1 95 257 SER B CA 1
ATOM 3971 C C . SER B 1 257 ? 15.758 -20.141 -0.073 1 95 257 SER B C 1
ATOM 3973 O O . SER B 1 257 ? 16.953 -20.375 0.086 1 95 257 SER B O 1
ATOM 3975 N N . ARG B 1 258 ? 14.797 -21.016 0.205 1 86 258 ARG B N 1
ATOM 3976 C CA . ARG B 1 258 ? 14.961 -22.453 0.385 1 86 258 ARG B CA 1
ATOM 3977 C C . ARG B 1 258 ? 13.961 -23.234 -0.472 1 86 258 ARG B C 1
ATOM 3979 O O . ARG B 1 258 ? 12.75 -23.109 -0.286 1 86 258 ARG B O 1
ATOM 3986 N N . ALA B 1 259 ? 14.477 -23.984 -1.437 1 84.88 259 ALA B N 1
ATOM 3987 C CA . ALA B 1 259 ? 13.586 -24.812 -2.244 1 84.88 259 ALA B CA 1
ATOM 3988 C C . ALA B 1 259 ? 13.391 -26.188 -1.606 1 84.88 259 ALA B C 1
ATOM 3990 O O . ALA B 1 259 ? 14.242 -27.062 -1.737 1 84.88 259 ALA B O 1
ATOM 3991 N N . ARG B 1 260 ? 12.242 -26.328 -0.981 1 81.12 260 ARG B N 1
ATOM 3992 C CA . ARG B 1 260 ? 11.961 -27.594 -0.301 1 81.12 260 ARG B CA 1
ATOM 3993 C C . ARG B 1 260 ? 11.477 -28.641 -1.287 1 81.12 260 ARG B C 1
ATOM 3995 O O . ARG B 1 260 ? 11.656 -29.844 -1.06 1 81.12 260 ARG B O 1
ATOM 4002 N N . THR B 1 261 ? 10.766 -28.219 -2.309 1 81.31 261 THR B N 1
ATOM 4003 C CA . THR B 1 261 ? 10.219 -29.062 -3.359 1 81.31 261 THR B CA 1
ATOM 4004 C C . THR B 1 261 ? 10.477 -28.453 -4.734 1 81.31 261 THR B C 1
ATOM 4006 O O . THR B 1 261 ? 10.859 -27.281 -4.844 1 81.31 261 THR B O 1
ATOM 4009 N N . PRO B 1 262 ? 10.344 -29.25 -5.727 1 80.19 262 PRO B N 1
ATOM 4010 C CA . PRO B 1 262 ? 10.492 -28.703 -7.074 1 80.19 262 PRO B CA 1
ATOM 4011 C C . PRO B 1 262 ? 9.531 -27.547 -7.344 1 80.19 262 PRO B C 1
ATOM 4013 O O . PRO B 1 262 ? 9.891 -26.594 -8.039 1 80.19 262 PRO B O 1
ATOM 4016 N N . SER B 1 263 ? 8.367 -27.641 -6.859 1 84.31 263 SER B N 1
ATOM 4017 C CA . SER B 1 263 ? 7.406 -26.547 -7.02 1 84.31 263 SER B CA 1
ATOM 4018 C C . SER B 1 263 ? 7.898 -25.266 -6.352 1 84.31 263 SER B C 1
ATOM 4020 O O . SER B 1 263 ? 7.758 -24.172 -6.906 1 84.31 263 SER B O 1
ATOM 4022 N N . HIS B 1 264 ? 8.484 -25.438 -5.191 1 88.62 264 HIS B N 1
ATOM 4023 C CA . HIS B 1 264 ? 9.086 -24.281 -4.539 1 88.62 264 HIS B CA 1
ATOM 4024 C C . HIS B 1 264 ? 10.195 -23.688 -5.398 1 88.62 264 HIS B C 1
ATOM 4026 O O . HIS B 1 264 ? 10.266 -22.469 -5.559 1 88.62 264 HIS B O 1
ATOM 4032 N N . ALA B 1 265 ? 10.984 -24.547 -5.918 1 88.25 265 ALA B N 1
ATOM 4033 C CA . ALA B 1 265 ? 12.078 -24.078 -6.766 1 88.25 265 ALA B CA 1
ATOM 4034 C C . ALA B 1 265 ? 11.555 -23.312 -7.973 1 88.25 265 ALA B C 1
ATOM 4036 O O . ALA B 1 265 ? 12.117 -22.281 -8.359 1 88.25 265 ALA B O 1
ATOM 4037 N N . SER B 1 266 ? 10.547 -23.797 -8.523 1 86 266 SER B N 1
ATOM 4038 C CA . SER B 1 266 ? 9.945 -23.125 -9.672 1 86 266 SER B CA 1
ATOM 4039 C C . SER B 1 266 ? 9.414 -21.75 -9.297 1 86 266 SER B C 1
ATOM 4041 O O . SER B 1 266 ? 9.633 -20.781 -10.023 1 86 266 SER B O 1
ATOM 4043 N N . ALA B 1 267 ? 8.703 -21.641 -8.203 1 91.12 267 ALA B N 1
ATOM 4044 C CA . ALA B 1 267 ? 8.18 -20.359 -7.727 1 91.12 267 ALA B CA 1
ATOM 4045 C C . ALA B 1 267 ? 9.312 -19.359 -7.461 1 91.12 267 ALA B C 1
ATOM 4047 O O . ALA B 1 267 ? 9.195 -18.172 -7.785 1 91.12 267 ALA B O 1
ATOM 4048 N N . ILE B 1 268 ? 10.344 -19.859 -6.895 1 92.31 268 ILE B N 1
ATOM 4049 C CA . ILE B 1 268 ? 11.5 -19.031 -6.57 1 92.31 268 ILE B CA 1
ATOM 4050 C C . ILE B 1 268 ? 12.133 -18.5 -7.855 1 92.31 268 ILE B C 1
ATOM 4052 O O . ILE B 1 268 ? 12.461 -17.328 -7.957 1 92.31 268 ILE B O 1
ATOM 4056 N N . ARG B 1 269 ? 12.312 -19.344 -8.82 1 89.12 269 ARG B N 1
ATOM 4057 C CA . ARG B 1 269 ? 12.859 -18.906 -10.102 1 89.12 269 ARG B CA 1
ATOM 4058 C C . ARG B 1 269 ? 11.977 -17.828 -10.734 1 89.12 269 ARG B C 1
ATOM 4060 O O . ARG B 1 269 ? 12.484 -16.859 -11.305 1 89.12 269 ARG B O 1
ATOM 4067 N N . ALA B 1 270 ? 10.734 -18.016 -10.656 1 88.12 270 ALA B N 1
ATOM 4068 C CA . ALA B 1 270 ? 9.789 -17.047 -11.195 1 88.12 270 ALA B CA 1
ATOM 4069 C C . ALA B 1 270 ? 9.906 -15.711 -10.461 1 88.12 270 ALA B C 1
ATOM 4071 O O . ALA B 1 270 ? 9.859 -14.648 -11.086 1 88.12 270 ALA B O 1
ATOM 4072 N N . LEU B 1 271 ? 9.977 -15.789 -9.188 1 91.38 271 LEU B N 1
ATOM 4073 C CA . LEU B 1 271 ? 10.156 -14.617 -8.344 1 91.38 271 LEU B CA 1
ATOM 4074 C C . LEU B 1 271 ? 11.414 -13.844 -8.75 1 91.38 271 LEU B C 1
ATOM 4076 O O . LEU B 1 271 ? 11.375 -12.625 -8.883 1 91.38 271 LEU B O 1
ATOM 4080 N N . VAL B 1 272 ? 12.469 -14.562 -8.961 1 91.19 272 VAL B N 1
ATOM 4081 C CA . VAL B 1 272 ? 13.734 -13.961 -9.359 1 91.19 272 VAL B CA 1
ATOM 4082 C C . VAL B 1 272 ? 13.57 -13.242 -10.695 1 91.19 272 VAL B C 1
ATOM 4084 O O . VAL B 1 272 ? 13.969 -12.086 -10.836 1 91.19 272 VAL B O 1
ATOM 4087 N N . ALA B 1 273 ? 12.961 -13.836 -11.594 1 86.5 273 ALA B N 1
ATOM 4088 C CA . ALA B 1 273 ? 12.773 -13.258 -12.922 1 86.5 273 ALA B CA 1
ATOM 4089 C C . ALA B 1 273 ? 11.93 -11.992 -12.852 1 86.5 273 ALA B C 1
ATOM 4091 O O . ALA B 1 273 ? 12.195 -11.023 -13.562 1 86.5 273 ALA B O 1
ATOM 4092 N N . ALA B 1 274 ? 10.961 -12.016 -12.023 1 87.19 274 ALA B N 1
ATOM 4093 C CA . ALA B 1 274 ? 10.016 -10.898 -11.93 1 87.19 274 ALA B CA 1
ATOM 4094 C C . ALA B 1 274 ? 10.664 -9.695 -11.25 1 87.19 274 ALA B C 1
ATOM 4096 O O . ALA B 1 274 ? 10.375 -8.547 -11.609 1 87.19 274 ALA B O 1
ATOM 4097 N N . VAL B 1 275 ? 11.492 -9.906 -10.273 1 90.56 275 VAL B N 1
ATOM 4098 C CA . VAL B 1 275 ? 12.023 -8.82 -9.469 1 90.56 275 VAL B CA 1
ATOM 4099 C C . VAL B 1 275 ? 13.312 -8.289 -10.102 1 90.56 275 VAL B C 1
ATOM 4101 O O . VAL B 1 275 ? 13.609 -7.098 -10.008 1 90.56 275 VAL B O 1
ATOM 4104 N N . SER B 1 276 ? 14.062 -9.18 -10.75 1 88.44 276 SER B N 1
ATOM 4105 C CA . SER B 1 276 ? 15.32 -8.781 -11.375 1 88.44 276 SER B CA 1
ATOM 4106 C C . SER B 1 276 ? 15.07 -7.973 -12.641 1 88.44 276 SER B C 1
ATOM 4108 O O . SER B 1 276 ? 15.938 -7.215 -13.078 1 88.44 276 SER B O 1
ATOM 4110 N N . GLY B 1 277 ? 13.992 -8.266 -13.312 1 72.62 277 GLY B N 1
ATOM 4111 C CA . GLY B 1 277 ? 13.719 -7.617 -14.594 1 72.62 277 GLY B CA 1
ATOM 4112 C C . GLY B 1 277 ? 13.695 -6.105 -14.5 1 72.62 277 GLY B C 1
ATOM 4113 O O . GLY B 1 277 ? 13.484 -5.547 -13.414 1 72.62 277 GLY B O 1
ATOM 4114 N N . ALA B 1 278 ? 14.359 -5.277 -15.547 1 58.62 278 ALA B N 1
ATOM 4115 C CA . ALA B 1 278 ? 14.414 -3.82 -15.656 1 58.62 278 ALA B CA 1
ATOM 4116 C C . ALA B 1 278 ? 13.008 -3.221 -15.727 1 58.62 278 ALA B C 1
ATOM 4118 O O . ALA B 1 278 ? 12.109 -3.789 -16.359 1 58.62 278 ALA B O 1
ATOM 4119 N N . GLY B 1 279 ? 12.273 -3.021 -14.727 1 50.78 279 GLY B N 1
ATOM 4120 C CA . GLY B 1 279 ? 10.977 -2.373 -14.742 1 50.78 279 GLY B CA 1
ATOM 4121 C C . GLY B 1 279 ? 10.797 -1.419 -15.906 1 50.78 279 GLY B C 1
ATOM 4122 O O . GLY B 1 279 ? 11.758 -0.786 -16.344 1 50.78 279 GLY B O 1
ATOM 4123 N N . ASP B 1 280 ? 9.844 -1.649 -16.875 1 41.78 280 ASP B N 1
ATOM 4124 C CA . ASP B 1 280 ? 9.555 -0.569 -17.812 1 41.78 280 ASP B CA 1
ATOM 4125 C C . ASP B 1 280 ? 9.305 0.746 -17.062 1 41.78 280 ASP B C 1
ATOM 4127 O O . ASP B 1 280 ? 8.859 0.746 -15.922 1 41.78 280 ASP B O 1
#